Protein 2XCL (pdb70)

Foldseek 3Di:
DEEEEDEFLLSLLVLQQLLPDPPDDAYEYEQYAPLPPRHNGDPHHSVNLVCVLVVCLPVVHAEYEYFDLVCQLVASVVVNVVSPHHYFFFGNLQQLLAFFVVVVVVLCVLPAFAFAKDKDLDLVVQLVVCVVVADQKKKAQGGCQVVPGIDRHGSVGNSVSLCCLRVVVVSPPSSSMMMIGDDFDDAKKKKFFAFQLDTHIWIKHWQQAPEPVSDHDGALTKMKPPQLQDDPVLRVVCCVRPVNSSQNSVVVVRHTGEDWMFTWQGPVGIGGPGIGRYDGVPTSVWFVVFDDRPVQQSVCSSVVHDHDDDGHLKMKIKKWKFFPQPPHDGDWDAFQFALDFPQPQWDKRAGAWHDDDNGIIGGHGTGIIIMHMGNDHVVSLVSSVNRDVRRGDDRIDIYNCGSPVSVVSSD

Radius of gyration: 20.73 Å; Cα contacts (8 Å, |Δi|>4): 981; chains: 1; bounding box: 53×51×52 Å

B-factor: mean 29.04, std 10.97, range [9.32, 65.67]

InterPro domains:
  IPR000115 Phosphoribosylglycinamide synthetase [MF_00138] (1-417)
  IPR000115 Phosphoribosylglycinamide synthetase [PTHR43472] (1-420)
  IPR000115 Phosphoribosylglycinamide synthetase [TIGR00877] (1-417)
  IPR011054 Rudiment single hybrid motif [SSF51246] (324-417)
  IPR011761 ATP-grasp fold [PS50975] (107-313)
  IPR013815 ATP-grasp fold, subdomain 1 [G3DSA:3.30.1490.20] (119-188)
  IPR016185 Pre-ATP-grasp domain superfamily [SSF52440] (1-101)
  IPR020559 Phosphoribosylglycinamide synthetase, conserved site [PS00184] (287-294)
  IPR020560 Phosphoribosylglycinamide synthetase, C-domain [PF02843] (326-415)
  IPR020560 Phosphoribosylglycinamide synthetase, C-domain [SM01210] (325-417)
  IPR020561 Phosphoribosylglycinamide synthetase, ATP-grasp (A) domain [PF01071] (101-293)
  IPR020562 Phosphoribosylglycinamide synthetase, N-terminal [PF02844] (1-100)
  IPR037123 Phosphoribosylglycinamide synthetase, C-domain superfamily [G3DSA:3.90.600.10] (325-422)

Nearest PDB structures (foldseek):
  2xd4-assembly1_A  TM=9.991E-01  e=1.517E-81  Bacillus subtilis
  2yw2-assembly1_A  TM=9.733E-01  e=1.606E-56  Aquifex aeolicus
  2yrx-assembly1_A  TM=9.147E-01  e=4.059E-58  Geobacillus kaustophilus
  2ys7-assembly1_A  TM=9.095E-01  e=2.182E-56  Geobacillus kaustophilus
  3mjf-assembly1_A  TM=8.518E-01  e=2.632E-49  Yersinia pestis CO92

Solvent-accessible surface area: 17113 Å² total

Structure (mmCIF, N/CA/C/O backbone):
data_2XCL
#
_entry.id   2XCL
#
_cell.length_a   56.890
_cell.length_b   84.650
_cell.length_c   85.180
_cell.angle_alpha   90.00
_cell.angle_beta   90.00
_cell.angle_gamma   90.00
#
_symmetry.space_group_name_H-M   'P 21 21 21'
#
loop_
_entity.id
_entity.type
_entity.pdbx_description
1 polymer 'PHOSPHORIBOSYLAMINE--GLYCINE LIGASE'
2 non-polymer 'PHOSPHOAMINOPHOSPHONIC ACID-ADENYLATE ESTER'
3 non-polymer 'MAGNESIUM ION'
4 water water
#
loop_
_atom_site.group_PDB
_atom_site.id
_atom_site.type_symbol
_atom_site.label_atom_id
_atom_site.label_alt_id
_atom_site.label_comp_id
_atom_site.label_asym_id
_atom_site.label_entity_id
_atom_site.label_seq_id
_atom_site.pdbx_PDB_ins_code
_atom_site.Cartn_x
_atom_site.Cartn_y
_atom_site.Cartn_z
_atom_site.occupancy
_atom_site.B_iso_or_equiv
_atom_site.auth_seq_id
_atom_site.auth_comp_id
_atom_site.auth_asym_id
_atom_site.auth_atom_id
_atom_site.pdbx_PDB_model_num
ATOM 9 N N . ASN A 1 2 ? 39.837 39.972 54.045 1.00 23.98 2 ASN A N 1
ATOM 10 C CA . ASN A 1 2 ? 38.542 39.340 54.113 1.00 25.71 2 ASN A CA 1
ATOM 11 C C . ASN A 1 2 ? 37.562 40.106 53.230 1.00 24.54 2 ASN A C 1
ATOM 12 O O . ASN A 1 2 ? 37.446 41.326 53.322 1.00 20.92 2 ASN A O 1
ATOM 17 N N . VAL A 1 3 ? 36.862 39.374 52.380 1.00 21.43 3 VAL A N 1
ATOM 18 C CA . VAL A 1 3 ? 35.862 39.980 51.529 1.00 21.73 3 VAL A CA 1
ATOM 19 C C . VAL A 1 3 ? 34.487 39.517 51.950 1.00 22.33 3 VAL A C 1
ATOM 20 O O . VAL A 1 3 ? 34.294 38.349 52.268 1.00 23.90 3 VAL A O 1
ATOM 24 N N . LEU A 1 4 ? 33.538 40.441 51.977 1.00 20.13 4 LEU A N 1
ATOM 25 C CA . LEU A 1 4 ? 32.164 40.111 52.279 1.00 19.49 4 LEU A CA 1
ATOM 26 C C . LEU A 1 4 ? 31.291 40.312 51.043 1.00 22.01 4 LEU A C 1
ATOM 27 O O . LEU A 1 4 ? 31.313 41.384 50.421 1.00 20.01 4 LEU A O 1
ATOM 32 N N . ILE A 1 5 ? 30.537 39.272 50.688 1.00 20.84 5 ILE A N 1
ATOM 33 C CA . ILE A 1 5 ? 29.590 39.342 49.580 1.00 20.83 5 ILE A CA 1
ATOM 34 C C . ILE A 1 5 ? 28.250 39.312 50.240 1.00 20.07 5 ILE A C 1
ATOM 35 O O . ILE A 1 5 ? 27.969 38.409 51.013 1.00 20.76 5 ILE A O 1
ATOM 40 N N . ILE A 1 6 ? 27.408 40.278 49.946 1.00 21.02 6 ILE A N 1
ATOM 41 C CA . ILE A 1 6 ? 26.101 40.290 50.566 1.00 22.64 6 ILE A CA 1
ATOM 42 C C . ILE A 1 6 ? 24.963 39.799 49.657 1.00 24.35 6 ILE A C 1
ATOM 43 O O . ILE A 1 6 ? 24.878 40.158 48.479 1.00 24.56 6 ILE A O 1
ATOM 48 N N . GLY A 1 7 ? 24.095 38.958 50.216 1.00 25.82 7 GLY A N 1
ATOM 49 C CA . GLY A 1 7 ? 23.022 38.363 49.434 1.00 24.41 7 GLY A CA 1
ATOM 50 C C . GLY A 1 7 ? 23.068 36.843 49.439 1.00 25.17 7 GLY A C 1
ATOM 51 O O . GLY A 1 7 ? 23.815 36.229 50.192 1.00 24.47 7 GLY A O 1
ATOM 52 N N . LYS A 1 8 ? 22.280 36.225 48.572 1.00 26.16 8 LYS A N 1
ATOM 53 C CA . LYS A 1 8 ? 21.908 34.835 48.773 1.00 27.48 8 LYS A CA 1
ATOM 54 C C . LYS A 1 8 ? 21.458 34.129 47.502 1.00 25.51 8 LYS A C 1
ATOM 55 O O . LYS A 1 8 ? 21.068 32.973 47.548 1.00 26.94 8 LYS A O 1
ATOM 61 N N . GLY A 1 9 ? 21.526 34.824 46.370 1.00 25.26 9 GLY A N 1
ATOM 62 C CA . GLY A 1 9 ? 21.088 34.239 45.106 1.00 22.78 9 GLY A CA 1
ATOM 63 C C . GLY A 1 9 ? 22.247 33.735 44.262 1.00 23.05 9 GLY A C 1
ATOM 64 O O . GLY A 1 9 ? 23.377 33.544 44.756 1.00 23.46 9 GLY A O 1
ATOM 65 N N . GLY A 1 10 ? 21.978 33.524 42.978 1.00 21.85 10 GLY A N 1
ATOM 66 C CA . GLY A 1 10 ? 22.983 32.955 42.103 1.00 20.12 10 GLY A CA 1
ATOM 67 C C . GLY A 1 10 ? 24.055 33.964 41.750 1.00 19.71 10 GLY A C 1
ATOM 68 O O . GLY A 1 10 ? 25.219 33.618 41.572 1.00 20.04 10 GLY A O 1
ATOM 69 N N . ARG A 1 11 ? 23.657 35.223 41.635 1.00 19.40 11 ARG A N 1
ATOM 70 C CA . ARG A 1 11 ? 24.602 36.289 41.378 1.00 19.38 11 ARG A CA 1
ATOM 71 C C . ARG A 1 11 ? 25.641 36.301 42.522 1.00 18.81 11 ARG A C 1
ATOM 72 O O . ARG A 1 11 ? 26.841 36.307 42.284 1.00 18.00 11 ARG A O 1
ATOM 80 N N . GLU A 1 12 ? 25.181 36.251 43.763 1.00 19.79 12 GLU A N 1
ATOM 81 C CA . GLU A 1 12 ? 26.130 36.250 44.868 1.00 20.29 12 GLU A CA 1
ATOM 82 C C . GLU A 1 12 ? 26.997 34.988 44.896 1.00 20.11 12 GLU A C 1
ATOM 83 O O . GLU A 1 12 ? 28.134 35.008 45.365 1.00 22.49 12 GLU A O 1
ATOM 89 N N . HIS A 1 13 ? 26.477 33.886 44.389 1.00 19.31 13 HIS A N 1
ATOM 90 C CA . HIS A 1 13 ? 27.258 32.661 44.410 1.00 18.66 13 HIS A CA 1
ATOM 91 C C . HIS A 1 13 ? 28.392 32.882 43.423 1.00 17.19 13 HIS A C 1
ATOM 92 O O . HIS A 1 13 ? 29.559 32.676 43.741 1.00 15.43 13 HIS A O 1
ATOM 99 N N . THR A 1 14 ? 28.036 33.342 42.230 1.00 16.48 14 THR A N 1
ATOM 100 C CA . THR A 1 14 ? 29.046 33.725 41.249 1.00 20.81 14 THR A CA 1
ATOM 101 C C . THR A 1 14 ? 30.057 34.709 41.822 1.00 18.61 14 THR A C 1
ATOM 102 O O . THR A 1 14 ? 31.256 34.565 41.596 1.00 19.92 14 THR A O 1
ATOM 106 N N . LEU A 1 15 ? 29.582 35.709 42.558 1.00 19.72 15 LEU A N 1
ATOM 107 C CA . LEU A 1 15 ? 30.503 36.684 43.116 1.00 18.94 15 LEU A CA 1
ATOM 108 C C . LEU A 1 15 ? 31.466 35.997 44.088 1.00 19.14 15 LEU A C 1
ATOM 109 O O . LEU A 1 15 ? 32.678 36.205 44.014 1.00 18.35 15 LEU A O 1
ATOM 114 N N . ALA A 1 16 ? 30.936 35.160 44.977 1.00 19.03 16 ALA A N 1
ATOM 115 C CA . ALA A 1 16 ? 31.782 34.471 45.960 1.00 22.08 16 ALA A CA 1
ATOM 116 C C . ALA A 1 16 ? 32.743 33.519 45.279 1.00 22.27 16 ALA A C 1
ATOM 117 O O . ALA A 1 16 ? 33.915 33.439 45.636 1.00 24.70 16 ALA A O 1
ATOM 119 N N . TRP A 1 17 ? 32.240 32.815 44.275 1.00 23.00 17 TRP A N 1
ATOM 120 C CA . TRP A 1 17 ? 33.040 31.897 43.480 1.00 22.85 17 TRP A CA 1
ATOM 121 C C . TRP A 1 17 ? 34.216 32.596 42.820 1.00 23.32 17 TRP A C 1
ATOM 122 O O . TRP A 1 17 ? 35.338 32.094 42.829 1.00 24.25 17 TRP A O 1
ATOM 133 N N . LYS A 1 18 ? 33.966 33.768 42.255 1.00 21.70 18 LYS A N 1
ATOM 134 C CA . LYS A 1 18 ? 35.034 34.530 41.617 1.00 20.65 18 LYS A CA 1
ATOM 135 C C . LYS A 1 18 ? 36.027 35.111 42.650 1.00 20.85 18 LYS A C 1
ATOM 136 O O . LYS A 1 18 ? 37.255 35.030 42.475 1.00 22.81 18 LYS A O 1
ATOM 142 N N . ALA A 1 19 ? 35.511 35.681 43.731 1.00 19.63 19 ALA A N 1
ATOM 143 C CA . ALA A 1 19 ? 36.375 36.303 44.719 1.00 19.75 19 ALA A CA 1
ATOM 144 C C . ALA A 1 19 ? 37.315 35.268 45.316 1.00 21.35 19 ALA A C 1
ATOM 145 O O . ALA A 1 19 ? 38.471 35.587 45.623 1.00 21.71 19 ALA A O 1
ATOM 147 N N . ALA A 1 20 ? 36.804 34.048 45.493 1.00 21.00 20 ALA A N 1
ATOM 148 C CA . ALA A 1 20 ? 37.556 32.948 46.102 1.00 24.59 20 ALA A CA 1
ATOM 149 C C . ALA A 1 20 ? 38.832 32.645 45.334 1.00 24.38 20 ALA A C 1
ATOM 150 O O . ALA A 1 20 ? 39.755 32.069 45.880 1.00 25.28 20 ALA A O 1
ATOM 152 N N . GLN A 1 21 ? 38.873 33.058 44.072 1.00 24.83 21 GLN A N 1
ATOM 153 C CA . GLN A 1 21 ? 40.006 32.779 43.198 1.00 27.24 21 GLN A CA 1
ATOM 154 C C . GLN A 1 21 ? 41.099 33.846 43.327 1.00 28.35 21 GLN A C 1
ATOM 155 O O . GLN A 1 21 ? 42.160 33.729 42.721 1.00 29.93 21 GLN A O 1
ATOM 161 N N . SER A 1 22 ? 40.828 34.896 44.097 1.00 27.86 22 SER A N 1
ATOM 162 C CA . SER A 1 22 ? 41.743 36.029 44.185 1.00 26.69 22 SER A CA 1
ATOM 163 C C . SER A 1 22 ? 42.961 35.654 45.002 1.00 26.85 22 SER A C 1
ATOM 164 O O . SER A 1 22 ? 42.820 35.054 46.046 1.00 24.51 22 SER A O 1
ATOM 167 N N . SER A 1 23 ? 44.152 36.032 44.546 1.00 28.33 23 SER A N 1
ATOM 168 C CA . SER A 1 23 ? 45.360 35.781 45.332 1.00 29.66 23 SER A CA 1
ATOM 169 C C . SER A 1 23 ? 45.398 36.678 46.578 1.00 28.96 23 SER A C 1
ATOM 170 O O . SER A 1 23 ? 46.137 36.407 47.522 1.00 31.52 23 SER A O 1
ATOM 173 N N . LEU A 1 24 ? 44.586 37.733 46.575 1.00 27.30 24 LEU A N 1
ATOM 174 C CA . LEU A 1 24 ? 44.580 38.741 47.633 1.00 25.11 24 LEU A CA 1
ATOM 175 C C . LEU A 1 24 ? 43.771 38.330 48.840 1.00 24.71 24 LEU A C 1
ATOM 176 O O . LEU A 1 24 ? 43.879 38.923 49.912 1.00 24.56 24 LEU A O 1
ATOM 181 N N . VAL A 1 25 ? 42.924 37.330 48.654 1.00 25.29 25 VAL A N 1
ATOM 182 C CA . VAL A 1 25 ? 41.837 37.096 49.594 1.00 26.64 25 VAL A CA 1
ATOM 183 C C . VAL A 1 25 ? 42.146 35.933 50.532 1.00 27.79 25 VAL A C 1
ATOM 184 O O . VAL A 1 25 ? 42.584 34.883 50.095 1.00 27.34 25 VAL A O 1
ATOM 188 N N . GLU A 1 26 ? 41.952 36.147 51.824 1.00 30.25 26 GLU A N 1
ATOM 189 C CA . GLU A 1 26 ? 42.132 35.080 52.799 1.00 34.06 26 GLU A CA 1
ATOM 190 C C . GLU A 1 26 ? 40.790 34.420 53.087 1.00 33.91 26 GLU A C 1
ATOM 191 O O . GLU A 1 26 ? 40.652 33.191 52.972 1.00 33.95 26 GLU A O 1
ATOM 197 N N . ASN A 1 27 ? 39.798 35.237 53.431 1.00 31.76 27 ASN A N 1
ATOM 198 C CA . ASN A 1 27 ? 38.453 34.737 53.648 1.00 30.56 27 ASN A CA 1
ATOM 199 C C . ASN A 1 27 ? 37.415 35.444 52.772 1.00 30.49 27 ASN A C 1
ATOM 200 O O . ASN A 1 27 ? 37.380 36.673 52.683 1.00 32.40 27 ASN A O 1
ATOM 205 N N . VAL A 1 28 ? 36.564 34.651 52.139 1.00 28.15 28 VAL A N 1
ATOM 206 C CA . VAL A 1 28 ? 35.325 35.159 51.572 1.00 25.39 28 VAL A CA 1
ATOM 207 C C . VAL A 1 28 ? 34.138 34.809 52.476 1.00 24.03 28 VAL A C 1
ATOM 208 O O . VAL A 1 28 ? 33.817 33.642 52.682 1.00 25.18 28 VAL A O 1
ATOM 212 N N . PHE A 1 29 ? 33.499 35.836 53.017 1.00 21.60 29 PHE A N 1
ATOM 213 C CA . PHE A 1 29 ? 32.271 35.688 53.770 1.00 20.54 29 PHE A CA 1
ATOM 214 C C . PHE A 1 29 ? 31.067 35.988 52.865 1.00 21.42 29 PHE A C 1
ATOM 215 O O . PHE A 1 29 ? 31.093 36.942 52.070 1.00 21.41 29 PHE A O 1
ATOM 223 N N . ALA A 1 30 ? 30.002 35.200 53.006 1.00 19.37 30 ALA A N 1
ATOM 224 C CA . ALA A 1 30 ? 28.764 35.452 52.272 1.00 19.89 30 ALA A CA 1
ATOM 225 C C . ALA A 1 30 ? 27.610 35.616 53.248 1.00 19.79 30 ALA A C 1
ATOM 226 O O . ALA A 1 30 ? 27.270 34.681 53.963 1.00 22.41 30 ALA A O 1
ATOM 228 N N . ALA A 1 31 ? 27.007 36.797 53.307 1.00 21.43 31 ALA A N 1
ATOM 229 C CA . ALA A 1 31 ? 25.890 37.001 54.224 1.00 21.37 31 ALA A CA 1
ATOM 230 C C . ALA A 1 31 ? 24.613 37.320 53.466 1.00 22.09 31 ALA A C 1
ATOM 231 O O . ALA A 1 31 ? 24.524 38.345 52.803 1.00 22.93 31 ALA A O 1
ATOM 233 N N . PRO A 1 32 ? 23.584 36.465 53.596 1.00 22.71 32 PRO A N 1
ATOM 234 C CA . PRO A 1 32 ? 23.622 35.185 54.328 1.00 22.74 32 PRO A CA 1
ATOM 235 C C . PRO A 1 32 ? 24.242 34.075 53.500 1.00 24.76 32 PRO A C 1
ATOM 236 O O . PRO A 1 32 ? 24.573 33.010 54.020 1.00 25.74 32 PRO A O 1
ATOM 240 N N . GLY A 1 33 ? 24.404 34.328 52.207 1.00 23.59 33 GLY A N 1
ATOM 241 C CA . GLY A 1 33 ? 24.963 33.313 51.338 1.00 23.80 33 GLY A CA 1
ATOM 242 C C . GLY A 1 33 ? 23.880 32.276 51.166 1.00 23.86 33 GLY A C 1
ATOM 243 O O . GLY A 1 33 ? 22.728 32.541 51.488 1.00 19.04 33 GLY A O 1
ATOM 244 N N . ASN A 1 34 ? 24.235 31.114 50.631 1.00 24.90 34 ASN A N 1
ATOM 245 C CA . ASN A 1 34 ? 23.332 29.967 50.655 1.00 27.45 34 ASN A CA 1
ATOM 246 C C . ASN A 1 34 ? 24.204 28.722 50.695 1.00 30.10 34 ASN A C 1
ATOM 247 O O . ASN A 1 34 ? 25.429 28.827 50.604 1.00 34.12 34 ASN A O 1
ATOM 252 N N . ASP A 1 35 ? 23.602 27.549 50.850 1.00 32.76 35 ASP A N 1
ATOM 253 C CA . ASP A 1 35 ? 24.383 26.341 51.077 1.00 32.29 35 ASP A CA 1
ATOM 254 C C . ASP A 1 35 ? 25.137 25.917 49.835 1.00 33.36 35 ASP A C 1
ATOM 255 O O . ASP A 1 35 ? 26.130 25.193 49.921 1.00 35.11 35 ASP A O 1
ATOM 260 N N . GLY A 1 36 ? 24.689 26.375 48.676 1.00 32.51 36 GLY A N 1
ATOM 261 C CA . GLY A 1 36 ? 25.402 26.032 47.465 1.00 34.98 36 GLY A CA 1
ATOM 262 C C . GLY A 1 36 ? 26.801 26.616 47.441 1.00 35.79 36 GLY A C 1
ATOM 263 O O . GLY A 1 36 ? 27.659 26.142 46.706 1.00 36.49 36 GLY A O 1
ATOM 272 N N . ALA A 1 38 ? 29.154 27.008 49.925 1.00 38.44 38 ALA A N 1
ATOM 273 C CA . ALA A 1 38 ? 30.030 26.779 51.076 1.00 39.07 38 ALA A CA 1
ATOM 274 C C . ALA A 1 38 ? 31.468 26.439 50.681 1.00 38.65 38 ALA A C 1
ATOM 275 O O . ALA A 1 38 ? 32.386 26.561 51.483 1.00 38.74 38 ALA A O 1
ATOM 277 N N . ALA A 1 39 ? 31.662 26.019 49.438 1.00 38.82 39 ALA A N 1
ATOM 278 C CA . ALA A 1 39 ? 32.996 25.711 48.944 1.00 38.43 39 ALA A CA 1
ATOM 279 C C . ALA A 1 39 ? 33.777 26.994 48.658 1.00 38.80 39 ALA A C 1
ATOM 280 O O . ALA A 1 39 ? 35.007 27.014 48.727 1.00 39.23 39 ALA A O 1
ATOM 282 N N . SER A 1 40 ? 33.049 28.062 48.344 1.00 37.99 40 SER A N 1
ATOM 283 C CA . SER A 1 40 ? 33.650 29.316 47.922 1.00 36.01 40 SER A CA 1
ATOM 284 C C . SER A 1 40 ? 33.554 30.390 48.994 1.00 35.52 40 SER A C 1
ATOM 285 O O . SER A 1 40 ? 34.225 31.419 48.922 1.00 37.97 40 SER A O 1
ATOM 288 N N . ALA A 1 41 ? 32.708 30.167 49.982 1.00 33.94 41 ALA A N 1
ATOM 289 C CA . ALA A 1 41 ? 32.424 31.208 50.958 1.00 33.67 41 ALA A CA 1
ATOM 290 C C . ALA A 1 41 ? 32.093 30.600 52.313 1.00 32.90 41 ALA A C 1
ATOM 291 O O . ALA A 1 41 ? 31.422 29.577 52.400 1.00 33.33 41 ALA A O 1
ATOM 293 N N . GLN A 1 42 ? 32.547 31.240 53.378 1.00 32.22 42 GLN A N 1
ATOM 294 C CA . GLN A 1 42 ? 32.039 30.893 54.694 1.00 30.94 42 GLN A CA 1
ATOM 295 C C . GLN A 1 42 ? 30.760 31.656 54.897 1.00 29.10 42 GLN A C 1
ATOM 296 O O . GLN A 1 42 ? 30.763 32.882 54.874 1.00 29.81 42 GLN A O 1
ATOM 302 N N . LEU A 1 43 ? 29.662 30.933 55.087 1.00 28.58 43 LEU A N 1
ATOM 303 C CA . LEU A 1 43 ? 28.365 31.569 55.288 1.00 29.51 43 LEU A CA 1
ATOM 304 C C . LEU A 1 43 ? 28.309 32.314 56.609 1.00 29.87 43 LEU A C 1
ATOM 305 O O . LEU A 1 43 ? 28.758 31.832 57.654 1.00 30.60 43 LEU A O 1
ATOM 310 N N . VAL A 1 44 ? 27.744 33.506 56.559 1.00 29.99 44 VAL A N 1
ATOM 311 C CA . VAL A 1 44 ? 27.603 34.320 57.753 1.00 29.45 44 VAL A CA 1
ATOM 312 C C . VAL A 1 44 ? 26.125 34.569 57.969 1.00 29.46 44 VAL A C 1
ATOM 313 O O . VAL A 1 44 ? 25.461 35.195 57.153 1.00 28.54 44 VAL A O 1
ATOM 317 N N . ASN A 1 45 ? 25.605 34.049 59.070 1.00 29.80 45 ASN A N 1
ATOM 318 C CA . ASN A 1 45 ? 24.163 34.078 59.267 1.00 29.42 45 ASN A CA 1
ATOM 319 C C . ASN A 1 45 ? 23.622 35.472 59.565 1.00 28.28 45 ASN A C 1
ATOM 320 O O . ASN A 1 45 ? 23.184 35.743 60.687 1.00 27.18 45 ASN A O 1
ATOM 325 N N . ILE A 1 46 ? 23.666 36.347 58.561 1.00 26.47 46 ILE A N 1
ATOM 326 C CA . ILE A 1 46 ? 23.070 37.673 58.652 1.00 24.98 46 ILE A CA 1
ATOM 327 C C . ILE A 1 46 ? 22.297 37.950 57.365 1.00 27.53 46 ILE A C 1
ATOM 328 O O . ILE A 1 46 ? 22.759 37.614 56.257 1.00 28.81 46 ILE A O 1
ATOM 333 N N . GLU A 1 47 ? 21.133 38.569 57.506 1.00 26.98 47 GLU A N 1
ATOM 334 C CA . GLU A 1 47 ? 20.256 38.794 56.370 1.00 29.32 47 GLU A CA 1
ATOM 335 C C . GLU A 1 47 ? 20.635 40.086 55.662 1.00 28.56 47 GLU A C 1
ATOM 336 O O . GLU A 1 47 ? 20.994 41.063 56.313 1.00 29.57 47 GLU A O 1
ATOM 342 N N . GLU A 1 48 ? 20.535 40.085 54.335 1.00 28.88 48 GLU A N 1
ATOM 343 C CA . GLU A 1 48 ? 20.829 41.276 53.520 1.00 28.44 48 GLU A CA 1
ATOM 344 C C . GLU A 1 48 ? 19.938 42.449 53.953 1.00 29.24 48 GLU A C 1
ATOM 345 O O . GLU A 1 48 ? 20.223 43.620 53.680 1.00 31.04 48 GLU A O 1
ATOM 351 N N . SER A 1 49 ? 18.870 42.135 54.672 1.00 29.32 49 SER A N 1
ATOM 352 C CA . SER A 1 49 ? 17.988 43.170 55.189 1.00 29.61 49 SER A CA 1
ATOM 353 C C . SER A 1 49 ? 18.510 43.759 56.509 1.00 29.60 49 SER A C 1
ATOM 354 O O . SER A 1 49 ? 18.233 44.912 56.855 1.00 30.94 49 SER A O 1
ATOM 357 N N . ASP A 1 50 ? 19.264 42.951 57.247 1.00 27.55 50 ASP A N 1
ATOM 358 C CA . ASP A 1 50 ? 19.767 43.332 58.571 1.00 25.86 50 ASP A CA 1
ATOM 359 C C . ASP A 1 50 ? 20.962 44.277 58.440 1.00 25.17 50 ASP A C 1
ATOM 360 O O . ASP A 1 50 ? 22.113 43.854 58.625 1.00 23.81 50 ASP A O 1
ATOM 365 N N . HIS A 1 51 ? 20.701 45.545 58.125 1.00 24.05 51 HIS A N 1
ATOM 366 C CA . HIS A 1 51 ? 21.802 46.458 57.809 1.00 24.89 51 HIS A CA 1
ATOM 367 C C . HIS A 1 51 ? 22.746 46.647 58.983 1.00 24.69 51 HIS A C 1
ATOM 368 O O . HIS A 1 51 ? 23.960 46.725 58.785 1.00 24.75 51 HIS A O 1
ATOM 375 N N . ALA A 1 52 ? 22.201 46.727 60.202 1.00 24.50 52 ALA A N 1
ATOM 376 C CA . ALA A 1 52 ? 23.015 47.058 61.385 1.00 22.69 52 ALA A CA 1
ATOM 377 C C . ALA A 1 52 ? 23.959 45.908 61.738 1.00 23.62 52 ALA A C 1
ATOM 378 O O . ALA A 1 52 ? 25.130 46.116 62.098 1.00 23.89 52 ALA A O 1
ATOM 380 N N . GLY A 1 53 ? 23.443 44.688 61.641 1.00 21.55 53 GLY A N 1
ATOM 381 C CA . GLY A 1 53 ? 24.282 43.527 61.844 1.00 22.40 53 GLY A CA 1
ATOM 382 C C . GLY A 1 53 ? 25.314 43.337 60.750 1.00 21.76 53 GLY A C 1
ATOM 383 O O . GLY A 1 53 ? 26.441 42.939 61.037 1.00 23.12 53 GLY A O 1
ATOM 384 N N . LEU A 1 54 ? 24.940 43.613 59.503 1.00 20.94 54 LEU A N 1
ATOM 385 C CA . LEU A 1 54 ? 25.894 43.591 58.401 1.00 19.27 54 LEU A CA 1
ATOM 386 C C . LEU A 1 54 ? 27.027 44.572 58.653 1.00 20.39 54 LEU A C 1
ATOM 387 O O . LEU A 1 54 ? 28.186 44.207 58.606 1.00 20.63 54 LEU A O 1
ATOM 392 N N . VAL A 1 55 ? 26.688 45.825 58.926 1.00 20.02 55 VAL A N 1
ATOM 393 C CA . VAL A 1 55 ? 27.691 46.821 59.218 1.00 18.96 55 VAL A CA 1
ATOM 394 C C . VAL A 1 55 ? 28.525 46.476 60.437 1.00 21.47 55 VAL A C 1
ATOM 395 O O . VAL A 1 55 ? 29.740 46.693 60.454 1.00 18.89 55 VAL A O 1
ATOM 399 N N . SER A 1 56 ? 27.875 45.950 61.471 1.00 21.24 56 SER A N 1
ATOM 400 C CA . SER A 1 56 ? 28.588 45.709 62.708 1.00 22.72 56 SER A CA 1
ATOM 401 C C . SER A 1 56 ? 29.507 44.501 62.516 1.00 23.08 56 SER A C 1
ATOM 402 O O . SER A 1 56 ? 30.617 44.470 63.038 1.00 23.79 56 SER A O 1
ATOM 405 N N . PHE A 1 57 ? 29.055 43.512 61.749 1.00 23.53 57 PHE A N 1
ATOM 406 C CA . PHE A 1 57 ? 29.875 42.324 61.492 1.00 23.21 57 PHE A CA 1
ATOM 407 C C . PHE A 1 57 ? 31.106 42.642 60.658 1.00 22.96 57 PHE A C 1
ATOM 408 O O . PHE A 1 57 ? 32.219 42.223 60.974 1.00 23.31 57 PHE A O 1
ATOM 416 N N . ALA A 1 58 ? 30.903 43.363 59.569 1.00 22.06 58 ALA A N 1
ATOM 417 C CA . ALA A 1 58 ? 32.024 43.702 58.707 1.00 22.00 58 ALA A CA 1
ATOM 418 C C . ALA A 1 58 ? 33.028 44.553 59.498 1.00 20.36 58 ALA A C 1
ATOM 419 O O . ALA A 1 58 ? 34.222 44.330 59.427 1.00 20.54 58 ALA A O 1
ATOM 421 N N . LYS A 1 59 ? 32.525 45.505 60.270 1.00 21.19 59 LYS A N 1
ATOM 422 C CA . LYS A 1 59 ? 33.371 46.415 61.036 1.00 23.71 59 LYS A CA 1
ATOM 423 C C . LYS A 1 59 ? 34.281 45.663 62.009 1.00 23.70 59 LYS A C 1
ATOM 424 O O . LYS A 1 59 ? 35.449 46.036 62.237 1.00 20.97 59 LYS A O 1
ATOM 430 N N . GLN A 1 60 ? 33.738 44.601 62.590 1.00 22.63 60 GLN A N 1
ATOM 431 C CA . GLN A 1 60 ? 34.414 43.922 63.676 1.00 22.69 60 GLN A CA 1
ATOM 432 C C . GLN A 1 60 ? 35.165 42.702 63.217 1.00 21.95 60 GLN A C 1
ATOM 433 O O . GLN A 1 60 ? 35.886 42.093 64.005 1.00 22.41 60 GLN A O 1
ATOM 439 N N . ASN A 1 61 ? 35.003 42.338 61.951 1.00 21.27 61 ASN A N 1
ATOM 440 C CA . ASN A 1 61 ? 35.662 41.145 61.426 1.00 22.25 61 ASN A CA 1
ATOM 441 C C . ASN A 1 61 ? 36.677 41.485 60.333 1.00 22.58 61 ASN A C 1
ATOM 442 O O . ASN A 1 61 ? 36.996 40.650 59.454 1.00 21.09 61 ASN A O 1
ATOM 447 N N . GLN A 1 62 ? 37.182 42.715 60.399 1.00 23.18 62 GLN A N 1
ATOM 448 C CA . GLN A 1 62 ? 38.302 43.128 59.560 1.00 24.50 62 GLN A CA 1
ATOM 449 C C . GLN A 1 62 ? 37.944 42.822 58.110 1.00 22.84 62 GLN A C 1
ATOM 450 O O . GLN A 1 62 ? 38.695 42.168 57.401 1.00 24.22 62 GLN A O 1
ATOM 456 N N . VAL A 1 63 ? 36.777 43.268 57.668 1.00 21.89 63 VAL A N 1
ATOM 457 C CA . VAL A 1 63 ? 36.393 43.026 56.286 1.00 19.43 63 VAL A CA 1
ATOM 458 C C . VAL A 1 63 ? 36.878 44.189 55.421 1.00 17.60 63 VAL A C 1
ATOM 459 O O . VAL A 1 63 ? 36.403 45.304 55.561 1.00 17.90 63 VAL A O 1
ATOM 463 N N . GLY A 1 64 ? 37.824 43.909 54.537 1.00 17.80 64 GLY A N 1
ATOM 464 C CA . GLY A 1 64 ? 38.497 44.957 53.772 1.00 17.34 64 GLY A CA 1
ATOM 465 C C . GLY A 1 64 ? 37.774 45.333 52.475 1.00 17.52 64 GLY A C 1
ATOM 466 O O . GLY A 1 64 ? 38.088 46.338 51.869 1.00 18.77 64 GLY A O 1
ATOM 467 N N . LEU A 1 65 ? 36.801 44.539 52.053 1.00 16.15 65 LEU A N 1
ATOM 468 C CA . LEU A 1 65 ? 35.980 44.896 50.887 1.00 16.47 65 LEU A CA 1
ATOM 469 C C . LEU A 1 65 ? 34.655 44.203 51.020 1.00 16.22 65 LEU A C 1
ATOM 470 O O . LEU A 1 65 ? 34.606 42.996 51.227 1.00 18.76 65 LEU A O 1
ATOM 475 N N . THR A 1 66 ? 33.579 44.962 50.910 1.00 18.99 66 THR A N 1
ATOM 476 C CA . THR A 1 66 ? 32.247 44.385 50.900 1.00 16.59 66 THR A CA 1
ATOM 477 C C . THR A 1 66 ? 31.613 44.591 49.532 1.00 18.40 66 THR A C 1
ATOM 478 O O . THR A 1 66 ? 31.664 45.692 48.949 1.00 19.68 66 THR A O 1
ATOM 482 N N . ILE A 1 67 ? 31.062 43.522 48.989 1.00 17.38 67 ILE A N 1
ATOM 483 C CA . ILE A 1 67 ? 30.437 43.601 47.689 1.00 19.50 67 ILE A CA 1
ATOM 484 C C . ILE A 1 67 ? 28.962 43.343 47.900 1.00 19.67 67 ILE A C 1
ATOM 485 O O . ILE A 1 67 ? 28.569 42.275 48.383 1.00 17.55 67 ILE A O 1
ATOM 490 N N . VAL A 1 68 ? 28.145 44.316 47.530 1.00 19.38 68 VAL A N 1
ATOM 491 C CA . VAL A 1 68 ? 26.710 44.172 47.694 1.00 19.13 68 VAL A CA 1
ATOM 492 C C . VAL A 1 68 ? 26.050 43.608 46.432 1.00 18.32 68 VAL A C 1
ATOM 493 O O . VAL A 1 68 ? 26.175 44.192 45.351 1.00 19.74 68 VAL A O 1
ATOM 497 N N . GLY A 1 69 ? 25.348 42.486 46.567 1.00 16.43 69 GLY A N 1
ATOM 498 C CA . GLY A 1 69 ? 24.668 41.899 45.414 1.00 16.55 69 GLY A CA 1
ATOM 499 C C . GLY A 1 69 ? 23.292 42.455 45.038 1.00 18.04 69 GLY A C 1
ATOM 500 O O . GLY A 1 69 ? 23.079 42.914 43.913 1.00 17.91 69 GLY A O 1
ATOM 501 N N . PRO A 1 70 ? 22.321 42.406 45.956 1.00 18.78 70 PRO A N 1
ATOM 502 C CA . PRO A 1 70 ? 20.927 42.709 45.615 1.00 18.91 70 PRO A CA 1
ATOM 503 C C . PRO A 1 70 ? 20.640 44.220 45.602 1.00 19.99 70 PRO A C 1
ATOM 504 O O . PRO A 1 70 ? 21.371 45.014 46.204 1.00 20.18 70 PRO A O 1
ATOM 508 N N . GLU A 1 71 ? 19.557 44.606 44.937 1.00 18.64 71 GLU A N 1
ATOM 509 C CA . GLU A 1 71 ? 19.266 46.011 44.722 1.00 18.47 71 GLU A CA 1
ATOM 510 C C . GLU A 1 71 ? 18.614 46.681 45.924 1.00 16.66 71 GLU A C 1
ATOM 511 O O . GLU A 1 71 ? 18.825 47.861 46.175 1.00 16.50 71 GLU A O 1
ATOM 517 N N . VAL A 1 72 ? 17.802 45.946 46.666 1.00 18.30 72 VAL A N 1
ATOM 518 C CA . VAL A 1 72 ? 17.031 46.611 47.713 1.00 19.34 72 VAL A CA 1
ATOM 519 C C . VAL A 1 72 ? 17.934 47.228 48.788 1.00 19.13 72 VAL A C 1
ATOM 520 O O . VAL A 1 72 ? 17.773 48.379 49.172 1.00 19.34 72 VAL A O 1
ATOM 524 N N . PRO A 1 73 ? 18.929 46.484 49.259 1.00 18.26 73 PRO A N 1
ATOM 525 C CA . PRO A 1 73 ? 19.746 47.167 50.260 1.00 16.83 73 PRO A CA 1
ATOM 526 C C . PRO A 1 73 ? 20.468 48.383 49.713 1.00 18.49 73 PRO A C 1
ATOM 527 O O . PRO A 1 73 ? 20.686 49.366 50.438 1.00 17.77 73 PRO A O 1
ATOM 531 N N . LEU A 1 74 ? 20.827 48.331 48.428 1.00 17.79 74 LEU A N 1
ATOM 532 C CA . LEU A 1 74 ? 21.525 49.438 47.819 1.00 18.01 74 LEU A CA 1
ATOM 533 C C . LEU A 1 74 ? 20.579 50.619 47.774 1.00 17.96 74 LEU A C 1
ATOM 534 O O . LEU A 1 74 ? 20.946 51.740 48.120 1.00 16.36 74 LEU A O 1
ATOM 539 N N . ILE A 1 75 ? 19.359 50.343 47.329 1.00 17.06 75 ILE A N 1
ATOM 540 C CA . ILE A 1 75 ? 18.344 51.358 47.201 1.00 18.02 75 ILE A CA 1
ATOM 541 C C . ILE A 1 75 ? 18.002 51.937 48.579 1.00 19.39 75 ILE A C 1
ATOM 542 O O . ILE A 1 75 ? 17.682 53.122 48.708 1.00 18.71 75 ILE A O 1
ATOM 547 N N . GLU A 1 76 ? 18.109 51.110 49.613 1.00 19.58 76 GLU A N 1
ATOM 548 C CA . GLU A 1 76 ? 17.775 51.576 50.953 1.00 22.12 76 GLU A CA 1
ATOM 549 C C . GLU A 1 76 ? 18.966 52.150 51.686 1.00 22.48 76 GLU A C 1
ATOM 550 O O . GLU A 1 76 ? 18.889 52.414 52.890 1.00 22.24 76 GLU A O 1
ATOM 556 N N . GLY A 1 77 ? 20.073 52.320 50.958 1.00 20.16 77 GLY A N 1
ATOM 557 C CA . GLY A 1 77 ? 21.210 53.051 51.486 1.00 18.10 77 GLY A CA 1
ATOM 558 C C . GLY A 1 77 ? 22.178 52.251 52.330 1.00 17.67 77 GLY A C 1
ATOM 559 O O . GLY A 1 77 ? 22.825 52.809 53.204 1.00 19.61 77 GLY A O 1
ATOM 560 N N . LEU A 1 78 ? 22.300 50.958 52.066 1.00 17.68 78 LEU A N 1
ATOM 561 C CA . LEU A 1 78 ? 23.210 50.132 52.837 1.00 19.03 78 LEU A CA 1
ATOM 562 C C . LEU A 1 78 ? 24.646 50.609 52.648 1.00 20.94 78 LEU A C 1
ATOM 563 O O . LEU A 1 78 ? 25.456 50.512 53.570 1.00 21.08 78 LEU A O 1
ATOM 568 N N . VAL A 1 79 ? 24.969 51.139 51.467 1.00 20.56 79 VAL A N 1
ATOM 569 C CA . VAL A 1 79 ? 26.346 51.569 51.225 1.00 20.24 79 VAL A CA 1
ATOM 570 C C . VAL A 1 79 ? 26.679 52.781 52.092 1.00 23.55 79 VAL A C 1
ATOM 571 O O . VAL A 1 79 ? 27.752 52.836 52.690 1.00 24.62 79 VAL A O 1
ATOM 575 N N . ASP A 1 80 ? 25.760 53.739 52.182 1.00 23.61 80 ASP A N 1
ATOM 576 C CA . ASP A 1 80 ? 25.958 54.863 53.084 1.00 22.66 80 ASP A CA 1
ATOM 577 C C . ASP A 1 80 ? 26.241 54.364 54.494 1.00 23.83 80 ASP A C 1
ATOM 578 O O . ASP A 1 80 ? 27.155 54.849 55.135 1.00 24.24 80 ASP A O 1
ATOM 583 N N . GLU A 1 81 ? 25.455 53.406 54.983 1.00 24.80 81 GLU A N 1
ATOM 584 C CA . GLU A 1 81 ? 25.662 52.901 56.336 1.00 26.72 81 GLU A CA 1
ATOM 585 C C . GLU A 1 81 ? 27.061 52.294 56.474 1.00 24.86 81 GLU A C 1
ATOM 586 O O . GLU A 1 81 ? 27.757 52.571 57.447 1.00 25.40 81 GLU A O 1
ATOM 592 N N . PHE A 1 82 ? 27.477 51.457 55.519 1.00 22.68 82 PHE A N 1
ATOM 593 C CA . PHE A 1 82 ? 28.840 50.917 55.560 1.00 21.18 82 PHE A CA 1
ATOM 594 C C . PHE A 1 82 ? 29.881 52.010 55.622 1.00 22.84 82 PHE A C 1
ATOM 595 O O . PHE A 1 82 ? 30.810 51.935 56.425 1.00 23.97 82 PHE A O 1
ATOM 603 N N . GLU A 1 83 ? 29.729 53.030 54.778 1.00 23.08 83 GLU A N 1
ATOM 604 C CA . GLU A 1 83 ? 30.728 54.080 54.691 1.00 25.11 83 GLU A CA 1
ATOM 605 C C . GLU A 1 83 ? 30.736 55.026 55.881 1.00 25.94 83 GLU A C 1
ATOM 606 O O . GLU A 1 83 ? 31.766 55.602 56.213 1.00 25.80 83 GLU A O 1
ATOM 612 N N . LYS A 1 84 ? 29.599 55.151 56.548 1.00 26.81 84 LYS A N 1
ATOM 613 C CA . LYS A 1 84 ? 29.527 55.905 57.793 1.00 29.65 84 LYS A CA 1
ATOM 614 C C . LYS A 1 84 ? 30.407 55.235 58.858 1.00 28.42 84 LYS A C 1
ATOM 615 O O . LYS A 1 84 ? 30.975 55.895 59.719 1.00 30.03 84 LYS A O 1
ATOM 621 N N . ALA A 1 85 ? 30.524 53.921 58.780 1.00 27.14 85 ALA A N 1
ATOM 622 C CA . ALA A 1 85 ? 31.338 53.170 59.721 1.00 27.08 85 ALA A CA 1
ATOM 623 C C . ALA A 1 85 ? 32.779 53.044 59.208 1.00 26.88 85 ALA A C 1
ATOM 624 O O . ALA A 1 85 ? 33.610 52.361 59.807 1.00 26.09 85 ALA A O 1
ATOM 626 N N . GLY A 1 86 ? 33.064 53.699 58.090 1.00 25.03 86 GLY A N 1
ATOM 627 C CA . GLY A 1 86 ? 34.409 53.666 57.552 1.00 24.02 86 GLY A CA 1
ATOM 628 C C . GLY A 1 86 ? 34.788 52.329 56.945 1.00 23.57 86 GLY A C 1
ATOM 629 O O . GLY A 1 86 ? 35.966 51.974 56.931 1.00 25.78 86 GLY A O 1
ATOM 630 N N . LEU A 1 87 ? 33.809 51.581 56.449 1.00 20.57 87 LEU A N 1
ATOM 631 C CA . LEU A 1 87 ? 34.085 50.315 55.770 1.00 19.91 87 LEU A CA 1
ATOM 632 C C . LEU A 1 87 ? 34.254 50.522 54.273 1.00 21.00 87 LEU A C 1
ATOM 633 O O . LEU A 1 87 ? 33.698 51.453 53.695 1.00 21.75 87 LEU A O 1
ATOM 638 N N . HIS A 1 88 ? 35.008 49.631 53.654 1.00 21.00 88 HIS A N 1
ATOM 639 C CA . HIS A 1 88 ? 35.342 49.728 52.233 1.00 21.20 88 HIS A CA 1
ATOM 640 C C . HIS A 1 88 ? 34.306 48.882 51.521 1.00 21.04 88 HIS A C 1
ATOM 641 O O . HIS A 1 88 ? 34.212 47.686 51.769 1.00 22.11 88 HIS A O 1
ATOM 648 N N . VAL A 1 89 ? 33.514 49.497 50.655 1.00 19.64 89 VAL A N 1
ATOM 649 C CA . VAL A 1 89 ? 32.327 48.835 50.154 1.00 17.57 89 VAL A CA 1
ATOM 650 C C . VAL A 1 89 ? 32.104 49.201 48.690 1.00 18.88 89 VAL A C 1
ATOM 651 O O . VAL A 1 89 ? 32.220 50.366 48.295 1.00 21.41 89 VAL A O 1
ATOM 655 N N . PHE A 1 90 ? 31.816 48.197 47.877 1.00 19.47 90 PHE A N 1
ATOM 656 C CA . PHE A 1 90 ? 31.592 48.424 46.463 1.00 18.72 90 PHE A CA 1
ATOM 657 C C . PHE A 1 90 ? 30.097 48.442 46.144 1.00 18.99 90 PHE A C 1
ATOM 658 O O . PHE A 1 90 ? 29.404 47.436 46.275 1.00 19.01 90 PHE A O 1
ATOM 666 N N . GLY A 1 91 ? 29.612 49.591 45.701 1.00 17.81 91 GLY A N 1
ATOM 667 C CA . GLY A 1 91 ? 28.233 49.669 45.282 1.00 16.47 91 GLY A CA 1
ATOM 668 C C . GLY A 1 91 ? 27.747 51.073 45.532 1.00 17.48 91 GLY A C 1
ATOM 669 O O . GLY A 1 91 ? 28.412 51.842 46.200 1.00 19.72 91 GLY A O 1
ATOM 670 N N . PRO A 1 92 ? 26.589 51.443 44.988 1.00 17.88 92 PRO A N 1
ATOM 671 C CA . PRO A 1 92 ? 26.189 52.850 44.982 1.00 17.31 92 PRO A CA 1
ATOM 672 C C . PRO A 1 92 ? 25.590 53.290 46.313 1.00 16.94 92 PRO A C 1
ATOM 673 O O . PRO A 1 92 ? 24.989 52.501 47.015 1.00 17.14 92 PRO A O 1
ATOM 677 N N . SER A 1 93 ? 25.785 54.562 46.626 1.00 17.37 93 SER A N 1
ATOM 678 C CA . SER A 1 93 ? 25.108 55.259 47.718 1.00 20.04 93 SER A CA 1
ATOM 679 C C . SER A 1 93 ? 23.616 55.235 47.458 1.00 20.64 93 SER A C 1
ATOM 680 O O . SER A 1 93 ? 23.185 54.877 46.361 1.00 20.37 93 SER A O 1
ATOM 683 N N . LYS A 1 94 ? 22.836 55.631 48.455 1.00 21.01 94 LYS A N 1
ATOM 684 C CA . LYS A 1 94 ? 21.389 55.656 48.292 1.00 23.04 94 LYS A CA 1
ATOM 685 C C . LYS A 1 94 ? 20.991 56.675 47.236 1.00 22.06 94 LYS A C 1
ATOM 686 O O . LYS A 1 94 ? 20.067 56.426 46.448 1.00 22.80 94 LYS A O 1
ATOM 692 N N . ALA A 1 95 ? 21.701 57.807 47.211 1.00 20.79 95 ALA A N 1
ATOM 693 C CA . ALA A 1 95 ? 21.476 58.821 46.197 1.00 18.12 95 ALA A CA 1
ATOM 694 C C . ALA A 1 95 ? 21.737 58.312 44.787 1.00 16.94 95 ALA A C 1
ATOM 695 O O . ALA A 1 95 ? 21.114 58.774 43.834 1.00 16.13 95 ALA A O 1
ATOM 697 N N . ALA A 1 96 ? 22.680 57.393 44.636 1.00 14.13 96 ALA A N 1
ATOM 698 C CA . ALA A 1 96 ? 23.042 56.953 43.289 1.00 15.44 96 ALA A CA 1
ATOM 699 C C . ALA A 1 96 ? 22.156 55.782 42.866 1.00 13.75 96 ALA A C 1
ATOM 700 O O . ALA A 1 96 ? 21.829 55.651 41.705 1.00 13.87 96 ALA A O 1
ATOM 702 N N . ALA A 1 97 ? 21.703 54.977 43.830 1.00 15.70 97 ALA A N 1
ATOM 703 C CA . ALA A 1 97 ? 20.953 53.764 43.526 1.00 15.08 97 ALA A CA 1
ATOM 704 C C . ALA A 1 97 ? 19.588 54.124 42.980 1.00 17.07 97 ALA A C 1
ATOM 705 O O . ALA A 1 97 ? 18.852 53.249 42.539 1.00 16.20 97 ALA A O 1
ATOM 707 N N . ILE A 1 98 ? 19.236 55.408 43.055 1.00 18.15 98 ILE A N 1
ATOM 708 C CA . ILE A 1 98 ? 17.967 55.877 42.522 1.00 17.42 98 ILE A CA 1
ATOM 709 C C . ILE A 1 98 ? 17.889 55.574 41.018 1.00 18.78 98 ILE A C 1
ATOM 710 O O . ILE A 1 98 ? 16.813 55.310 40.486 1.00 17.35 98 ILE A O 1
ATOM 715 N N . ILE A 1 99 ? 19.023 55.586 40.329 1.00 18.26 99 ILE A N 1
ATOM 716 C CA . ILE A 1 99 ? 18.985 55.271 38.907 1.00 16.79 99 ILE A CA 1
ATOM 717 C C . ILE A 1 99 ? 18.275 53.921 38.642 1.00 16.70 99 ILE A C 1
ATOM 718 O O . ILE A 1 99 ? 17.692 53.745 37.594 1.00 15.17 99 ILE A O 1
ATOM 723 N N . GLU A 1 100 ? 18.290 52.986 39.599 1.00 18.21 100 GLU A N 1
ATOM 724 C CA . GLU A 1 100 ? 17.428 51.795 39.509 1.00 16.47 100 GLU A CA 1
ATOM 725 C C . GLU A 1 100 ? 16.127 51.956 40.317 1.00 14.57 100 GLU A C 1
ATOM 726 O O . GLU A 1 100 ? 15.059 51.502 39.910 1.00 12.78 100 GLU A O 1
ATOM 732 N N . GLY A 1 101 ? 16.239 52.565 41.487 1.00 15.62 101 GLY A N 1
ATOM 733 C CA . GLY A 1 101 ? 15.114 52.620 42.404 1.00 16.54 101 GLY A CA 1
ATOM 734 C C . GLY A 1 101 ? 13.910 53.413 41.905 1.00 18.35 101 GLY A C 1
ATOM 735 O O . GLY A 1 101 ? 12.781 53.123 42.305 1.00 16.01 101 GLY A O 1
ATOM 736 N N . SER A 1 102 ? 14.149 54.398 41.036 1.00 17.72 102 SER A N 1
ATOM 737 C CA . SER A 1 102 ? 13.079 55.217 40.477 1.00 19.66 102 SER A CA 1
ATOM 738 C C . SER A 1 102 ? 13.112 55.295 38.966 1.00 19.54 102 SER A C 1
ATOM 739 O O . SER A 1 102 ? 13.869 56.066 38.375 1.00 20.55 102 SER A O 1
ATOM 742 N N . LYS A 1 103 ? 12.269 54.506 38.334 1.00 19.87 103 LYS A N 1
ATOM 743 C CA . LYS A 1 103 ? 12.235 54.497 36.894 1.00 20.80 103 LYS A CA 1
ATOM 744 C C . LYS A 1 103 ? 11.974 55.904 36.331 1.00 20.04 103 LYS A C 1
ATOM 745 O O . LYS A 1 103 ? 12.565 56.297 35.340 1.00 21.01 103 LYS A O 1
ATOM 751 N N . GLN A 1 104 ? 11.107 56.675 36.966 1.00 20.72 104 GLN A N 1
ATOM 752 C CA . GLN A 1 104 ? 10.889 58.027 36.478 1.00 21.49 104 GLN A CA 1
ATOM 753 C C . GLN A 1 104 ? 12.194 58.808 36.499 1.00 20.75 104 GLN A C 1
ATOM 754 O O . GLN A 1 104 ? 12.476 59.585 35.588 1.00 18.07 104 GLN A O 1
ATOM 760 N N . PHE A 1 105 ? 12.985 58.615 37.554 1.00 20.98 105 PHE A N 1
ATOM 761 C CA . PHE A 1 105 ? 14.218 59.367 37.674 1.00 19.29 105 PHE A CA 1
ATOM 762 C C . PHE A 1 105 ? 15.106 58.986 36.519 1.00 18.70 105 PHE A C 1
ATOM 763 O O . PHE A 1 105 ? 15.736 59.835 35.920 1.00 16.87 105 PHE A O 1
ATOM 771 N N . ALA A 1 106 ? 15.187 57.685 36.241 1.00 19.85 106 ALA A N 1
ATOM 772 C CA . ALA A 1 106 ? 16.053 57.196 35.168 1.00 17.75 106 ALA A CA 1
ATOM 773 C C . ALA A 1 106 ? 15.634 57.741 33.811 1.00 20.14 106 ALA A C 1
ATOM 774 O O . ALA A 1 106 ? 16.494 58.162 33.011 1.00 20.01 106 ALA A O 1
ATOM 776 N N . LYS A 1 107 ? 14.327 57.715 33.532 1.00 18.13 107 LYS A N 1
ATOM 777 C CA . LYS A 1 107 ? 13.839 58.233 32.250 1.00 19.52 107 LYS A CA 1
ATOM 778 C C . LYS A 1 107 ? 14.142 59.726 32.122 1.00 19.12 107 LYS A C 1
ATOM 779 O O . LYS A 1 107 ? 14.576 60.173 31.063 1.00 19.52 107 LYS A O 1
ATOM 785 N N . ASP A 1 108 ? 13.927 60.488 33.199 1.00 20.67 108 ASP A N 1
ATOM 786 C CA . ASP A 1 108 ? 14.191 61.934 33.184 1.00 21.68 108 ASP A CA 1
ATOM 787 C C . ASP A 1 108 ? 15.663 62.260 33.010 1.00 22.11 108 ASP A C 1
ATOM 788 O O . ASP A 1 108 ? 15.999 63.216 32.319 1.00 21.49 108 ASP A O 1
ATOM 793 N N . LEU A 1 109 ? 16.536 61.474 33.645 1.00 21.63 109 LEU A N 1
ATOM 794 C CA . LEU A 1 109 ? 17.972 61.640 33.434 1.00 22.22 109 LEU A CA 1
ATOM 795 C C . LEU A 1 109 ? 18.274 61.483 31.959 1.00 23.23 109 LEU A C 1
ATOM 796 O O . LEU A 1 109 ? 19.009 62.266 31.374 1.00 26.10 109 LEU A O 1
ATOM 809 N N . LYS A 1 111 ? 16.377 61.746 29.386 1.00 27.34 111 LYS A N 1
ATOM 810 C CA . LYS A 1 111 ? 15.794 62.858 28.652 1.00 27.83 111 LYS A CA 1
ATOM 811 C C . LYS A 1 111 ? 16.726 64.045 28.773 1.00 27.27 111 LYS A C 1
ATOM 812 O O . LYS A 1 111 ? 17.187 64.580 27.766 1.00 28.93 111 LYS A O 1
ATOM 818 N N . LYS A 1 112 ? 17.034 64.431 30.006 1.00 26.69 112 LYS A N 1
ATOM 819 C CA . LYS A 1 112 ? 17.902 65.581 30.230 1.00 26.41 112 LYS A CA 1
ATOM 820 C C . LYS A 1 112 ? 19.271 65.461 29.542 1.00 26.36 112 LYS A C 1
ATOM 821 O O . LYS A 1 112 ? 19.811 66.450 29.031 1.00 27.68 112 LYS A O 1
ATOM 827 N N . TYR A 1 113 ? 19.822 64.253 29.510 1.00 25.79 113 TYR A N 1
ATOM 828 C CA . TYR A 1 113 ? 21.177 64.048 29.014 1.00 24.14 113 TYR A CA 1
ATOM 829 C C . TYR A 1 113 ? 21.243 63.359 27.667 1.00 24.78 113 TYR A C 1
ATOM 830 O O . TYR A 1 113 ? 22.270 62.789 27.301 1.00 23.97 113 TYR A O 1
ATOM 839 N N . ASP A 1 114 ? 20.139 63.405 26.924 1.00 26.48 114 ASP A N 1
ATOM 840 C CA . ASP A 1 114 ? 20.114 62.888 25.552 1.00 28.52 114 ASP A CA 1
ATOM 841 C C . ASP A 1 114 ? 20.614 61.454 25.478 1.00 27.87 114 ASP A C 1
ATOM 842 O O . ASP A 1 114 ? 21.291 61.075 24.523 1.00 27.23 114 ASP A O 1
ATOM 847 N N . ILE A 1 115 ? 20.300 60.652 26.485 1.00 24.47 115 ILE A N 1
ATOM 848 C CA . ILE A 1 115 ? 20.544 59.221 26.373 1.00 24.29 115 ILE A CA 1
ATOM 849 C C . ILE A 1 115 ? 19.298 58.562 25.778 1.00 23.06 115 ILE A C 1
ATOM 850 O O . ILE A 1 115 ? 18.185 58.739 26.277 1.00 22.93 115 ILE A O 1
ATOM 855 N N . PRO A 1 116 ? 19.477 57.802 24.703 1.00 23.11 116 PRO A N 1
ATOM 856 C CA . PRO A 1 116 ? 18.403 57.222 23.895 1.00 22.20 116 PRO A CA 1
ATOM 857 C C . PRO A 1 116 ? 17.612 56.163 24.642 1.00 23.96 116 PRO A C 1
ATOM 858 O O . PRO A 1 116 ? 18.185 55.230 25.244 1.00 22.27 116 PRO A O 1
ATOM 862 N N . THR A 1 117 ? 16.289 56.312 24.592 1.00 22.70 117 THR A N 1
ATOM 863 C CA . THR A 1 117 ? 15.395 55.438 25.332 1.00 22.76 117 THR A CA 1
ATOM 864 C C . THR A 1 117 ? 13.987 55.492 24.719 1.00 22.66 117 THR A C 1
ATOM 865 O O . THR A 1 117 ? 13.747 56.232 23.783 1.00 21.98 117 THR A O 1
ATOM 869 N N . ALA A 1 118 ? 13.065 54.686 25.230 1.00 22.29 118 ALA A N 1
ATOM 870 C CA . ALA A 1 118 ? 11.689 54.748 24.749 1.00 21.36 118 ALA A CA 1
ATOM 871 C C . ALA A 1 118 ? 11.086 56.119 25.064 1.00 22.13 118 ALA A C 1
ATOM 872 O O . ALA A 1 118 ? 11.369 56.710 26.102 1.00 22.79 118 ALA A O 1
ATOM 874 N N . GLU A 1 119 ? 10.260 56.628 24.159 1.00 21.60 119 GLU A N 1
ATOM 875 C CA . GLU A 1 119 ? 9.517 57.853 24.402 1.00 22.02 119 GLU A CA 1
ATOM 876 C C . GLU A 1 119 ? 8.537 57.557 25.542 1.00 21.34 119 GLU A C 1
ATOM 877 O O . GLU A 1 119 ? 7.975 56.468 25.613 1.00 21.13 119 GLU A O 1
ATOM 883 N N . TYR A 1 120 ? 8.343 58.509 26.442 1.00 18.09 120 TYR A N 1
ATOM 884 C CA . TYR A 1 120 ? 7.695 58.185 27.708 1.00 21.35 120 TYR A CA 1
ATOM 885 C C . TYR A 1 120 ? 6.993 59.397 28.257 1.00 18.92 120 TYR A C 1
ATOM 886 O O . TYR A 1 120 ? 7.251 60.496 27.820 1.00 20.30 120 TYR A O 1
ATOM 895 N N . GLU A 1 121 ? 6.109 59.167 29.218 1.00 22.87 121 GLU A N 1
ATOM 896 C CA . GLU A 1 121 ? 5.716 60.171 30.194 1.00 23.86 121 GLU A CA 1
ATOM 897 C C . GLU A 1 121 ? 5.364 59.469 31.484 1.00 23.63 121 GLU A C 1
ATOM 898 O O . GLU A 1 121 ? 5.115 58.262 31.491 1.00 25.42 121 GLU A O 1
ATOM 904 N N . THR A 1 122 ? 5.369 60.228 32.572 1.00 21.86 122 THR A N 1
ATOM 905 C CA . THR A 1 122 ? 5.138 59.687 33.896 1.00 23.25 122 THR A CA 1
ATOM 906 C C . THR A 1 122 ? 3.857 60.323 34.420 1.00 21.74 122 THR A C 1
ATOM 907 O O . THR A 1 122 ? 3.542 61.447 34.043 1.00 23.87 122 THR A O 1
ATOM 911 N N . PHE A 1 123 ? 3.111 59.595 35.250 1.00 21.37 123 PHE A N 1
ATOM 912 C CA . PHE A 1 123 ? 1.832 60.079 35.802 1.00 22.07 123 PHE A CA 1
ATOM 913 C C . PHE A 1 123 ? 1.641 59.690 37.267 1.00 21.31 123 PHE A C 1
ATOM 914 O O . PHE A 1 123 ? 2.133 58.657 37.712 1.00 21.57 123 PHE A O 1
ATOM 922 N N . THR A 1 124 ? 0.907 60.515 38.002 1.00 20.46 124 THR A N 1
ATOM 923 C CA . THR A 1 124 ? 0.429 60.144 39.334 1.00 22.13 124 THR A CA 1
ATOM 924 C C . THR A 1 124 ? -1.102 60.100 39.335 1.00 22.20 124 THR A C 1
ATOM 925 O O . THR A 1 124 ? -1.730 59.657 40.287 1.00 21.92 124 THR A O 1
ATOM 929 N N . SER A 1 125 ? -1.696 60.536 38.232 1.00 24.06 125 SER A N 1
ATOM 930 C CA . SER A 1 125 ? -3.147 60.566 38.104 1.00 22.58 125 SER A CA 1
ATOM 931 C C . SER A 1 125 ? -3.616 59.453 37.175 1.00 23.61 125 SER A C 1
ATOM 932 O O . SER A 1 125 ? -3.114 59.310 36.049 1.00 21.48 125 SER A O 1
ATOM 935 N N . PHE A 1 126 ? -4.563 58.652 37.646 1.00 21.82 126 PHE A N 1
ATOM 936 C CA . PHE A 1 126 ? -5.103 57.599 36.812 1.00 20.53 126 PHE A CA 1
ATOM 937 C C . PHE A 1 126 ? -5.753 58.213 35.577 1.00 21.57 126 PHE A C 1
ATOM 938 O O . PHE A 1 126 ? -5.485 57.781 34.448 1.00 21.80 126 PHE A O 1
ATOM 946 N N . ASP A 1 127 ? -6.576 59.235 35.785 1.00 21.46 127 ASP A N 1
ATOM 947 C CA . ASP A 1 127 ? -7.301 59.853 34.686 1.00 23.00 127 ASP A CA 1
ATOM 948 C C . ASP A 1 127 ? -6.364 60.349 33.596 1.00 22.51 127 ASP A C 1
ATOM 949 O O . ASP A 1 127 ? -6.629 60.148 32.422 1.00 21.00 127 ASP A O 1
ATOM 954 N N . GLU A 1 128 ? -5.289 61.021 33.979 1.00 22.34 128 GLU A N 1
ATOM 955 C CA . GLU A 1 128 ? -4.360 61.556 32.986 1.00 26.07 128 GLU A CA 1
ATOM 956 C C . GLU A 1 128 ? -3.573 60.429 32.332 1.00 24.34 128 GLU A C 1
ATOM 957 O O . GLU A 1 128 ? -3.274 60.480 31.148 1.00 26.68 128 GLU A O 1
ATOM 963 N N . ALA A 1 129 ? -3.222 59.421 33.115 1.00 21.80 129 ALA A N 1
ATOM 964 C CA . ALA A 1 129 ? -2.521 58.255 32.594 1.00 21.57 129 ALA A CA 1
ATOM 965 C C . ALA A 1 129 ? -3.401 57.493 31.594 1.00 20.71 129 ALA A C 1
ATOM 966 O O . ALA A 1 129 ? -2.915 57.022 30.577 1.00 19.14 129 ALA A O 1
ATOM 968 N N . LYS A 1 130 ? -4.688 57.356 31.907 1.00 20.66 130 LYS A N 1
ATOM 969 C CA . LYS A 1 130 ? -5.624 56.668 31.016 1.00 21.63 130 LYS A CA 1
ATOM 970 C C . LYS A 1 130 ? -5.795 57.420 29.703 1.00 21.86 130 LYS A C 1
ATOM 971 O O . LYS A 1 130 ? -5.748 56.821 28.633 1.00 23.22 130 LYS A O 1
ATOM 977 N N . ALA A 1 131 ? -6.015 58.731 29.791 1.00 24.63 131 ALA A N 1
ATOM 978 C CA . ALA A 1 131 ? -6.118 59.598 28.596 1.00 25.67 131 ALA A CA 1
ATOM 979 C C . ALA A 1 131 ? -4.926 59.423 27.655 1.00 26.46 131 ALA A C 1
ATOM 980 O O . ALA A 1 131 ? -5.080 59.366 26.423 1.00 26.33 131 ALA A O 1
ATOM 982 N N . TYR A 1 132 ? -3.734 59.335 28.241 1.00 25.22 132 TYR A N 1
ATOM 983 C CA . TYR A 1 132 ? -2.504 59.255 27.458 1.00 23.78 132 TYR A CA 1
ATOM 984 C C . TYR A 1 132 ? -2.394 57.894 26.760 1.00 22.03 132 TYR A C 1
ATOM 985 O O . TYR A 1 132 ? -1.897 57.777 25.644 1.00 20.36 132 TYR A O 1
ATOM 994 N N . VAL A 1 133 ? -2.859 56.857 27.425 1.00 22.28 133 VAL A N 1
ATOM 995 C CA . VAL A 1 133 ? -2.964 55.563 26.777 1.00 22.87 133 VAL A CA 1
ATOM 996 C C . VAL A 1 133 ? -3.885 55.575 25.563 1.00 23.34 133 VAL A C 1
ATOM 997 O O . VAL A 1 133 ? -3.559 54.996 24.517 1.00 23.71 133 VAL A O 1
ATOM 1001 N N . GLN A 1 134 ? -5.034 56.217 25.711 1.00 23.39 134 GLN A N 1
ATOM 1002 C CA . GLN A 1 134 ? -6.024 56.296 24.645 1.00 25.62 134 GLN A CA 1
ATOM 1003 C C . GLN A 1 134 ? -5.515 57.177 23.503 1.00 28.23 134 GLN A C 1
ATOM 1004 O O . GLN A 1 134 ? -5.890 56.997 22.340 1.00 28.48 134 GLN A O 1
ATOM 1010 N N . GLU A 1 135 ? -4.639 58.118 23.839 1.00 29.66 135 GLU A N 1
ATOM 1011 C CA . GLU A 1 135 ? -4.019 58.973 22.843 1.00 32.50 135 GLU A CA 1
ATOM 1012 C C . GLU A 1 135 ? -3.004 58.160 22.042 1.00 32.09 135 GLU A C 1
ATOM 1013 O O . GLU A 1 135 ? -3.049 58.152 20.829 1.00 32.63 135 GLU A O 1
ATOM 1019 N N . LYS A 1 136 ? -2.109 57.463 22.735 1.00 31.86 136 LYS A N 1
ATOM 1020 C CA . LYS A 1 136 ? -1.019 56.728 22.098 1.00 31.58 136 LYS A CA 1
ATOM 1021 C C . LYS A 1 136 ? -1.461 55.386 21.540 1.00 30.40 136 LYS A C 1
ATOM 1022 O O . LYS A 1 136 ? -0.836 54.838 20.620 1.00 29.96 136 LYS A O 1
ATOM 1028 N N . GLY A 1 137 ? -2.531 54.848 22.104 1.00 27.84 137 GLY A N 1
ATOM 1029 C CA . GLY A 1 137 ? -2.959 53.522 21.706 1.00 22.96 137 GLY A CA 1
ATOM 1030 C C . GLY A 1 137 ? -1.941 52.476 22.104 1.00 21.71 137 GLY A C 1
ATOM 1031 O O . GLY A 1 137 ? -0.881 52.798 22.648 1.00 18.93 137 GLY A O 1
ATOM 1032 N N . ALA A 1 138 ? -2.280 51.218 21.824 1.00 20.22 138 ALA A N 1
ATOM 1033 C CA . ALA A 1 138 ? -1.420 50.075 22.055 1.00 20.35 138 ALA A CA 1
ATOM 1034 C C . ALA A 1 138 ? -0.621 49.669 20.789 1.00 19.93 138 ALA A C 1
ATOM 1035 O O . ALA A 1 138 ? -1.014 49.971 19.671 1.00 20.99 138 ALA A O 1
ATOM 1037 N N . PRO A 1 139 ? 0.507 48.975 20.963 1.00 19.69 139 PRO A N 1
ATOM 1038 C CA . PRO A 1 139 ? 1.072 48.549 22.244 1.00 19.64 139 PRO A CA 1
ATOM 1039 C C . PRO A 1 139 ? 1.741 49.704 22.972 1.00 20.64 139 PRO A C 1
ATOM 1040 O O . PRO A 1 139 ? 2.135 50.697 22.358 1.00 19.19 139 PRO A O 1
ATOM 1044 N N . ILE A 1 140 ? 1.862 49.557 24.286 1.00 20.73 140 ILE A N 1
ATOM 1045 C CA . ILE A 1 140 ? 2.454 50.588 25.133 1.00 21.56 140 ILE A CA 1
ATOM 1046 C C . ILE A 1 140 ? 2.864 49.865 26.415 1.00 19.58 140 ILE A C 1
ATOM 1047 O O . ILE A 1 140 ? 2.291 48.821 26.762 1.00 18.92 140 ILE A O 1
ATOM 1052 N N . VAL A 1 141 ? 3.871 50.410 27.089 1.00 19.04 141 VAL A N 1
ATOM 1053 C CA . VAL A 1 141 ? 4.476 49.781 28.256 1.00 16.56 141 VAL A CA 1
ATOM 1054 C C . VAL A 1 141 ? 4.199 50.649 29.504 1.00 17.21 141 VAL A C 1
ATOM 1055 O O . VAL A 1 141 ? 4.384 51.868 29.492 1.00 17.72 141 VAL A O 1
ATOM 1059 N N . ILE A 1 142 ? 3.725 49.995 30.558 1.00 17.40 142 ILE A N 1
ATOM 1060 C CA . ILE A 1 142 ? 3.337 50.633 31.814 1.00 15.68 142 ILE A CA 1
ATOM 1061 C C . ILE A 1 142 ? 4.318 50.145 32.881 1.00 15.56 142 ILE A C 1
ATOM 1062 O O . ILE A 1 142 ? 4.442 48.943 33.089 1.00 14.52 142 ILE A O 1
ATOM 1067 N N . LYS A 1 143 ? 4.998 51.070 33.548 1.00 14.55 143 LYS A N 1
ATOM 1068 C CA . LYS A 1 143 ? 5.939 50.706 34.602 1.00 14.46 143 LYS A CA 1
ATOM 1069 C C . LYS A 1 143 ? 5.689 51.488 35.904 1.00 14.40 143 LYS A C 1
ATOM 1070 O O . LYS A 1 143 ? 5.674 52.711 35.911 1.00 17.77 143 LYS A O 1
ATOM 1076 N N . ALA A 1 144 ? 5.532 50.770 37.001 1.00 15.94 144 ALA A N 1
ATOM 1077 C CA . ALA A 1 144 ? 5.594 51.367 38.329 1.00 18.33 144 ALA A CA 1
ATOM 1078 C C . ALA A 1 144 ? 6.953 52.064 38.496 1.00 20.60 144 ALA A C 1
ATOM 1079 O O . ALA A 1 144 ? 7.995 51.571 38.030 1.00 19.18 144 ALA A O 1
ATOM 1081 N N . ASP A 1 145 ? 6.936 53.213 39.151 1.00 18.99 145 ASP A N 1
ATOM 1082 C CA . ASP A 1 145 ? 8.155 53.978 39.351 1.00 21.38 145 ASP A CA 1
ATOM 1083 C C . ASP A 1 145 ? 9.197 53.216 40.200 1.00 20.59 145 ASP A C 1
ATOM 1084 O O . ASP A 1 145 ? 10.381 53.244 39.878 1.00 18.14 145 ASP A O 1
ATOM 1089 N N . GLY A 1 146 ? 8.750 52.538 41.263 1.00 20.36 146 GLY A N 1
ATOM 1090 C CA . GLY A 1 146 ? 9.668 51.891 42.197 1.00 19.84 146 GLY A CA 1
ATOM 1091 C C . GLY A 1 146 ? 9.749 50.392 41.921 1.00 23.69 146 GLY A C 1
ATOM 1092 O O . GLY A 1 146 ? 9.169 49.929 40.954 1.00 25.35 146 GLY A O 1
ATOM 1093 N N . LEU A 1 147 ? 10.449 49.629 42.752 1.00 24.65 147 LEU A N 1
ATOM 1094 C CA . LEU A 1 147 ? 10.775 48.242 42.412 1.00 29.98 147 LEU A CA 1
ATOM 1095 C C . LEU A 1 147 ? 9.594 47.282 42.259 1.00 31.41 147 LEU A C 1
ATOM 1096 O O . LEU A 1 147 ? 9.540 46.498 41.312 1.00 33.48 147 LEU A O 1
ATOM 1101 N N . ALA A 1 148 ? 8.655 47.331 43.191 1.00 32.84 148 ALA A N 1
ATOM 1102 C CA . ALA A 1 148 ? 7.407 46.590 43.032 1.00 36.25 148 ALA A CA 1
ATOM 1103 C C . ALA A 1 148 ? 7.643 45.102 42.858 1.00 37.54 148 ALA A C 1
ATOM 1104 O O . ALA A 1 148 ? 6.993 44.460 42.035 1.00 38.39 148 ALA A O 1
ATOM 1106 N N . ALA A 1 149 ? 8.577 44.564 43.630 1.00 39.55 149 ALA A N 1
ATOM 1107 C CA . ALA A 1 149 ? 8.798 43.131 43.675 1.00 42.73 149 ALA A CA 1
ATOM 1108 C C . ALA A 1 149 ? 9.452 42.622 42.388 1.00 42.85 149 ALA A C 1
ATOM 1109 O O . ALA A 1 149 ? 9.636 41.413 42.223 1.00 45.18 149 ALA A O 1
ATOM 1111 N N . GLY A 1 150 ? 9.805 43.534 41.480 1.00 42.30 150 GLY A N 1
ATOM 1112 C CA . GLY A 1 150 ? 10.237 43.110 40.150 1.00 40.59 150 GLY A CA 1
ATOM 1113 C C . GLY A 1 150 ? 9.063 42.816 39.215 1.00 39.41 150 GLY A C 1
ATOM 1114 O O . GLY A 1 150 ? 9.239 42.306 38.103 1.00 38.65 150 GLY A O 1
ATOM 1115 N N . LYS A 1 151 ? 7.859 43.154 39.681 1.00 37.45 151 LYS A N 1
ATOM 1116 C CA . LYS A 1 151 ? 6.613 42.873 38.969 1.00 35.80 151 LYS A CA 1
ATOM 1117 C C . LYS A 1 151 ? 5.969 44.144 38.429 1.00 31.75 151 LYS A C 1
ATOM 1118 O O . LYS A 1 151 ? 4.783 44.163 38.135 1.00 32.20 151 LYS A O 1
ATOM 1124 N N . GLY A 1 152 ? 6.751 45.207 38.318 1.00 29.48 152 GLY A N 1
ATOM 1125 C CA . GLY A 1 152 ? 6.180 46.507 38.027 1.00 25.75 152 GLY A CA 1
ATOM 1126 C C . GLY A 1 152 ? 6.003 46.880 36.561 1.00 22.54 152 GLY A C 1
ATOM 1127 O O . GLY A 1 152 ? 5.745 48.056 36.259 1.00 19.77 152 GLY A O 1
ATOM 1128 N N . VAL A 1 153 ? 6.148 45.913 35.655 1.00 20.62 153 VAL A N 1
ATOM 1129 C CA . VAL A 1 153 ? 6.165 46.215 34.223 1.00 18.28 153 VAL A CA 1
ATOM 1130 C C . VAL A 1 153 ? 5.144 45.394 33.453 1.00 19.22 153 VAL A C 1
ATOM 1131 O O . VAL A 1 153 ? 5.057 44.178 33.585 1.00 17.79 153 VAL A O 1
ATOM 1135 N N . THR A 1 154 ? 4.358 46.083 32.645 1.00 20.50 154 THR A N 1
ATOM 1136 C CA . THR A 1 154 ? 3.374 45.428 31.817 1.00 19.42 154 THR A CA 1
ATOM 1137 C C . THR A 1 154 ? 3.565 45.931 30.402 1.00 17.66 154 THR A C 1
ATOM 1138 O O . THR A 1 154 ? 3.448 47.121 30.145 1.00 17.69 154 THR A O 1
ATOM 1142 N N . VAL A 1 155 ? 3.837 45.022 29.481 1.00 17.99 155 VAL A N 1
ATOM 1143 C CA . VAL A 1 155 ? 3.888 45.396 28.090 1.00 19.14 155 VAL A CA 1
ATOM 1144 C C . VAL A 1 155 ? 2.489 45.154 27.518 1.00 20.81 155 VAL A C 1
ATOM 1145 O O . VAL A 1 155 ? 2.102 44.021 27.305 1.00 19.92 155 VAL A O 1
ATOM 1149 N N . ALA A 1 156 ? 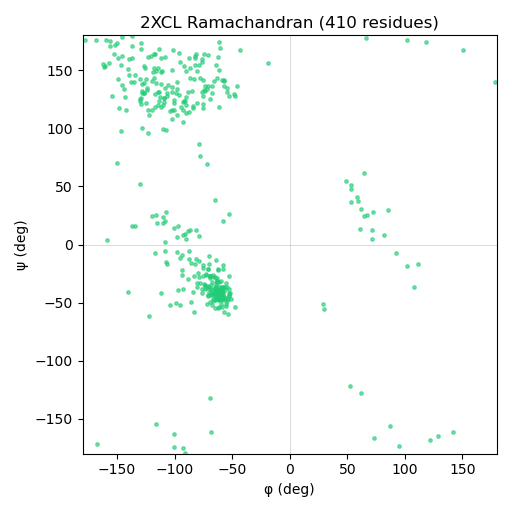1.731 46.220 27.292 1.00 20.54 156 ALA A N 1
ATOM 1150 C CA . ALA A 1 156 ? 0.305 46.076 27.013 1.00 20.23 156 ALA A CA 1
ATOM 1151 C C . ALA A 1 156 ? 0.087 45.997 25.516 1.00 20.42 156 ALA A C 1
ATOM 1152 O O . ALA A 1 156 ? 0.581 46.844 24.779 1.00 18.29 156 ALA A O 1
ATOM 1162 N N . THR A 1 158 ? -3.059 45.906 24.283 1.00 19.59 158 THR A N 1
ATOM 1163 C CA . THR A 1 158 ? -4.319 46.599 24.086 1.00 21.39 158 THR A CA 1
ATOM 1164 C C . THR A 1 158 ? -4.372 47.761 25.063 1.00 21.68 158 THR A C 1
ATOM 1165 O O . THR A 1 158 ? -3.726 47.736 26.104 1.00 21.25 158 THR A O 1
ATOM 1169 N N . GLU A 1 159 ? -5.165 48.761 24.726 1.00 22.52 159 GLU A N 1
ATOM 1170 C CA . GLU A 1 159 ? -5.470 49.826 25.670 1.00 24.94 159 GLU A CA 1
ATOM 1171 C C . GLU A 1 159 ? -6.110 49.297 26.948 1.00 24.06 159 GLU A C 1
ATOM 1172 O O . GLU A 1 159 ? -5.837 49.791 28.027 1.00 27.63 159 GLU A O 1
ATOM 1178 N N . GLU A 1 160 ? -6.940 48.275 26.832 1.00 25.02 160 GLU A N 1
ATOM 1179 C CA . GLU A 1 160 ? -7.672 47.785 27.979 1.00 26.46 160 GLU A CA 1
ATOM 1180 C C . GLU A 1 160 ? -6.666 47.225 28.961 1.00 24.84 160 GLU A C 1
ATOM 1181 O O . GLU A 1 160 ? -6.781 47.426 30.160 1.00 24.54 160 GLU A O 1
ATOM 1187 N N . GLU A 1 161 ? -5.693 46.499 28.437 1.00 23.82 161 GLU A N 1
ATOM 1188 C CA . GLU A 1 161 ? -4.677 45.894 29.290 1.00 24.66 161 GLU A CA 1
ATOM 1189 C C . GLU A 1 161 ? -3.860 46.983 29.980 1.00 21.37 161 GLU A C 1
ATOM 1190 O O . GLU A 1 161 ? -3.553 46.887 31.160 1.00 22.45 161 GLU A O 1
ATOM 1196 N N . ALA A 1 162 ? -3.499 48.015 29.231 1.00 20.75 162 ALA A N 1
ATOM 1197 C CA . ALA A 1 162 ? -2.703 49.094 29.794 1.00 20.37 162 ALA A CA 1
ATOM 1198 C C . ALA A 1 162 ? -3.511 49.816 30.883 1.00 19.96 162 ALA A C 1
ATOM 1199 O O . ALA A 1 162 ? -2.978 50.153 31.936 1.00 18.96 162 ALA A O 1
ATOM 1201 N N . ILE A 1 163 ? -4.792 50.057 30.621 1.00 19.04 163 ILE A N 1
ATOM 1202 C CA . ILE A 1 163 ? -5.603 50.840 31.538 1.00 18.25 163 ILE A CA 1
ATOM 1203 C C . ILE A 1 163 ? -5.920 50.023 32.784 1.00 17.83 163 ILE A C 1
ATOM 1204 O O . ILE A 1 163 ? -5.986 50.570 33.880 1.00 17.23 163 ILE A O 1
ATOM 1209 N N . ALA A 1 164 ? -6.103 48.716 32.628 1.00 18.70 164 ALA A N 1
ATOM 1210 C CA . ALA A 1 164 ? -6.327 47.873 33.799 1.00 18.72 164 ALA A CA 1
ATOM 1211 C C . ALA A 1 164 ? -5.086 47.952 34.686 1.00 19.31 164 ALA A C 1
ATOM 1212 O O . ALA A 1 164 ? -5.198 48.028 35.920 1.00 19.84 164 ALA A O 1
ATOM 1214 N N . CYS A 1 165 ? -3.906 47.918 34.058 1.00 17.19 165 CYS A N 1
ATOM 1215 C CA . CYS A 1 165 ? -2.660 47.954 34.825 1.00 19.82 165 CYS A CA 1
ATOM 1216 C C . CYS A 1 165 ? -2.534 49.291 35.545 1.00 19.76 165 CYS A C 1
ATOM 1217 O O . CYS A 1 165 ? -2.108 49.335 36.681 1.00 20.53 165 CYS A O 1
ATOM 1220 N N . LEU A 1 166 ? -2.900 50.384 34.873 1.00 18.61 166 LEU A N 1
ATOM 1221 C CA . LEU A 1 166 ? -2.851 51.697 35.502 1.00 20.21 166 LEU A CA 1
ATOM 1222 C C . LEU A 1 166 ? -3.827 51.716 36.662 1.00 19.04 166 LEU A C 1
ATOM 1223 O O . LEU A 1 166 ? -3.552 52.292 37.710 1.00 19.68 166 LEU A O 1
ATOM 1228 N N . HIS A 1 167 ? -4.972 51.073 36.472 1.00 19.67 167 HIS A N 1
ATOM 1229 C CA . HIS A 1 167 ? -5.933 50.934 37.562 1.00 20.18 167 HIS A CA 1
ATOM 1230 C C . HIS A 1 167 ? -5.287 50.290 38.790 1.00 20.57 167 HIS A C 1
ATOM 1231 O O . HIS A 1 167 ? -5.360 50.830 39.888 1.00 20.51 167 HIS A O 1
ATOM 1238 N N . ASP A 1 168 ? -4.649 49.139 38.583 1.00 20.54 168 ASP A N 1
ATOM 1239 C CA . ASP A 1 168 ? -3.962 48.421 39.662 1.00 21.55 168 ASP A CA 1
ATOM 1240 C C . ASP A 1 168 ? -2.953 49.306 40.347 1.00 22.50 168 ASP A C 1
ATOM 1241 O O . ASP A 1 168 ? -2.941 49.426 41.578 1.00 21.59 168 ASP A O 1
ATOM 1246 N N . PHE A 1 169 ? -2.105 49.929 39.539 1.00 21.47 169 PHE A N 1
ATOM 1247 C CA . PHE A 1 169 ? -0.961 50.628 40.072 1.00 23.20 169 PHE A CA 1
ATOM 1248 C C . PHE A 1 169 ? -1.399 51.890 40.783 1.00 25.33 169 PHE A C 1
ATOM 1249 O O . PHE A 1 169 ? -0.878 52.214 41.869 1.00 27.34 169 PHE A O 1
ATOM 1257 N N . LEU A 1 170 ? -2.331 52.625 40.179 1.00 23.36 170 LEU A N 1
ATOM 1258 C CA . LEU A 1 170 ? -2.653 53.945 40.701 1.00 23.88 170 LEU A CA 1
ATOM 1259 C C . LEU A 1 170 ? -3.910 53.943 41.587 1.00 24.80 170 LEU A C 1
ATOM 1260 O O . LEU A 1 170 ? -3.874 54.446 42.703 1.00 25.88 170 LEU A O 1
ATOM 1265 N N . GLU A 1 171 ? -5.007 53.372 41.106 1.00 22.41 171 GLU A N 1
ATOM 1266 C CA . GLU A 1 171 ? -6.226 53.388 41.886 1.00 22.54 171 GLU A CA 1
ATOM 1267 C C . GLU A 1 171 ? -6.172 52.427 43.049 1.00 23.74 171 GLU A C 1
ATOM 1268 O O . GLU A 1 171 ? -6.659 52.745 44.111 1.00 25.97 171 GLU A O 1
ATOM 1274 N N . ASP A 1 172 ? -5.577 51.257 42.856 1.00 23.41 172 ASP A N 1
ATOM 1275 C CA . ASP A 1 172 ? -5.510 50.273 43.908 1.00 23.77 172 ASP A CA 1
ATOM 1276 C C . ASP A 1 172 ? -4.205 50.375 44.718 1.00 25.19 172 ASP A C 1
ATOM 1277 O O . ASP A 1 172 ? -4.058 49.716 45.755 1.00 23.51 172 ASP A O 1
ATOM 1282 N N . GLU A 1 173 ? -3.269 51.193 44.237 1.00 26.28 173 GLU A N 1
ATOM 1283 C CA . GLU A 1 173 ? -1.945 51.312 44.844 1.00 27.99 173 GLU A CA 1
ATOM 1284 C C . GLU A 1 173 ? -1.333 49.939 45.080 1.00 27.94 173 GLU A C 1
ATOM 1285 O O . GLU A 1 173 ? -0.952 49.605 46.207 1.00 27.56 173 GLU A O 1
ATOM 1291 N N . LYS A 1 174 ? -1.252 49.139 44.027 1.00 27.17 174 LYS A N 1
ATOM 1292 C CA . LYS A 1 174 ? -0.934 47.725 44.188 1.00 29.32 174 LYS A CA 1
ATOM 1293 C C . LYS A 1 174 ? 0.410 47.554 44.897 1.00 29.67 174 LYS A C 1
ATOM 1294 O O . LYS A 1 174 ? 0.601 46.644 45.702 1.00 31.16 174 LYS A O 1
ATOM 1300 N N . PHE A 1 175 ? 1.344 48.434 44.591 1.00 28.57 175 PHE A N 1
ATOM 1301 C CA . PHE A 1 175 ? 2.694 48.290 45.106 1.00 29.84 175 PHE A CA 1
ATOM 1302 C C . PHE A 1 175 ? 2.997 49.538 45.939 1.00 29.53 175 PHE A C 1
ATOM 1303 O O . PHE A 1 175 ? 4.155 49.935 46.100 1.00 28.88 175 PHE A O 1
ATOM 1311 N N . GLY A 1 176 ? 1.934 50.167 46.435 1.00 28.11 176 GLY A N 1
ATOM 1312 C CA . GLY A 1 176 ? 2.103 51.277 47.350 1.00 28.83 176 GLY A CA 1
ATOM 1313 C C . GLY A 1 176 ? 2.841 52.455 46.746 1.00 29.44 176 GLY A C 1
ATOM 1314 O O . GLY A 1 176 ? 2.464 52.955 45.686 1.00 28.93 176 GLY A O 1
ATOM 1315 N N . ASP A 1 177 ? 3.886 52.918 47.422 1.00 28.19 177 ASP A N 1
ATOM 1316 C CA . ASP A 1 177 ? 4.596 54.103 46.955 1.00 29.90 177 ASP A CA 1
ATOM 1317 C C . ASP A 1 177 ? 5.357 53.800 45.660 1.00 27.64 177 ASP A C 1
ATOM 1318 O O . ASP A 1 177 ? 5.583 54.679 44.842 1.00 28.55 177 ASP A O 1
ATOM 1323 N N . ALA A 1 178 ? 5.733 52.544 45.479 1.00 26.66 178 ALA A N 1
ATOM 1324 C CA . ALA A 1 178 ? 6.426 52.124 44.271 1.00 26.69 178 ALA A CA 1
ATOM 1325 C C . ALA A 1 178 ? 5.541 52.319 43.036 1.00 27.33 178 ALA A C 1
ATOM 1326 O O . ALA A 1 178 ? 6.052 52.558 41.950 1.00 28.31 178 ALA A O 1
ATOM 1328 N N . SER A 1 179 ? 4.219 52.245 43.196 1.00 27.19 179 SER A N 1
ATOM 1329 C CA . SER A 1 179 ? 3.321 52.469 42.047 1.00 27.10 179 SER A CA 1
ATOM 1330 C C . SER A 1 179 ? 2.426 53.694 42.153 1.00 27.26 179 SER A C 1
ATOM 1331 O O . SER A 1 179 ? 1.433 53.794 41.441 1.00 27.78 179 SER A O 1
ATOM 1334 N N . ALA A 1 180 ? 2.781 54.622 43.035 1.00 26.07 180 ALA A N 1
ATOM 1335 C CA . ALA A 1 180 ? 2.073 55.888 43.144 1.00 26.90 180 ALA A CA 1
ATOM 1336 C C . ALA A 1 180 ? 2.468 56.789 41.976 1.00 27.96 180 ALA A C 1
ATOM 1337 O O . ALA A 1 180 ? 1.796 57.776 41.662 1.00 29.85 180 ALA A O 1
ATOM 1339 N N . SER A 1 181 ? 3.582 56.450 41.347 1.00 25.86 181 SER A N 1
ATOM 1340 C CA . SER A 1 181 ? 3.981 57.090 40.114 1.00 24.00 181 SER A CA 1
ATOM 1341 C C . SER A 1 181 ? 4.200 55.989 39.065 1.00 21.09 181 SER A C 1
ATOM 1342 O O . SER A 1 181 ? 4.696 54.919 39.396 1.00 19.85 181 SER A O 1
ATOM 1345 N N . VAL A 1 182 ? 3.831 56.252 37.815 1.00 20.01 182 VAL A N 1
ATOM 1346 C CA . VAL A 1 182 ? 3.992 55.274 36.740 1.00 19.82 182 VAL A CA 1
ATOM 1347 C C . VAL A 1 182 ? 4.688 55.898 35.521 1.00 19.30 182 VAL A C 1
ATOM 1348 O O . VAL A 1 182 ? 4.470 57.063 35.208 1.00 21.92 182 VAL A O 1
ATOM 1352 N N . VAL A 1 183 ? 5.547 55.142 34.848 1.00 17.73 183 VAL A N 1
ATOM 1353 C CA . VAL A 1 183 ? 6.108 55.612 33.577 1.00 16.13 183 VAL A CA 1
ATOM 1354 C C . VAL A 1 183 ? 5.284 54.927 32.484 1.00 17.06 183 VAL A C 1
ATOM 1355 O O . VAL A 1 183 ? 5.087 53.716 32.529 1.00 16.86 183 VAL A O 1
ATOM 1359 N N . ILE A 1 184 ? 4.787 55.685 31.514 1.00 17.14 184 ILE A N 1
ATOM 1360 C CA . ILE A 1 184 ? 4.184 55.030 30.350 1.00 16.67 184 ILE A CA 1
ATOM 1361 C C . ILE A 1 184 ? 5.123 55.254 29.164 1.00 16.35 184 ILE A C 1
ATOM 1362 O O . ILE A 1 184 ? 5.458 56.401 28.851 1.00 12.68 184 ILE A O 1
ATOM 1367 N N . GLU A 1 185 ? 5.583 54.171 28.531 1.00 14.72 185 GLU A N 1
ATOM 1368 C CA . GLU A 1 185 ? 6.577 54.345 27.488 1.00 16.20 185 GLU A CA 1
ATOM 1369 C C . GLU A 1 185 ? 6.329 53.505 26.252 1.00 18.06 185 GLU A C 1
ATOM 1370 O O . GLU A 1 185 ? 5.564 52.532 26.262 1.00 15.65 185 GLU A O 1
ATOM 1376 N N . GLU A 1 186 ? 6.974 53.945 25.177 1.00 19.52 186 GLU A N 1
ATOM 1377 C CA . GLU A 1 186 ? 6.907 53.313 23.868 1.00 22.30 186 GLU A CA 1
ATOM 1378 C C . GLU A 1 186 ? 7.336 51.845 23.909 1.00 20.82 186 GLU A C 1
ATOM 1379 O O . GLU A 1 186 ? 8.334 51.480 24.545 1.00 20.63 186 GLU A O 1
ATOM 1385 N N . TYR A 1 187 ? 6.580 51.004 23.220 1.00 21.14 187 TYR A N 1
ATOM 1386 C CA . TYR A 1 187 ? 6.961 49.611 23.069 1.00 21.38 187 TYR A CA 1
ATOM 1387 C C . TYR A 1 187 ? 8.134 49.556 22.079 1.00 23.05 187 TYR A C 1
ATOM 1388 O O . TYR A 1 187 ? 8.093 50.169 21.014 1.00 23.36 187 TYR A O 1
ATOM 1397 N N . LEU A 1 188 ? 9.190 48.831 22.441 1.00 23.14 188 LEU A N 1
ATOM 1398 C CA . LEU A 1 188 ? 10.288 48.620 21.519 1.00 20.25 188 LEU A CA 1
ATOM 1399 C C . LEU A 1 188 ? 10.486 47.144 21.245 1.00 22.73 188 LEU A C 1
ATOM 1400 O O . LEU A 1 188 ? 10.020 46.277 22.005 1.00 18.33 188 LEU A O 1
ATOM 1405 N N . SER A 1 189 ? 11.206 46.856 20.161 1.00 23.75 189 SER A N 1
ATOM 1406 C CA . SER A 1 189 ? 11.715 45.513 19.954 1.00 25.55 189 SER A CA 1
ATOM 1407 C C . SER A 1 189 ? 13.071 45.481 19.257 1.00 26.12 189 SER A C 1
ATOM 1408 O O . SER A 1 189 ? 13.624 46.515 18.857 1.00 25.36 189 SER A O 1
ATOM 1411 N N . GLY A 1 190 ? 13.573 44.267 19.084 1.00 25.17 190 GLY A N 1
ATOM 1412 C CA . GLY A 1 190 ? 14.892 44.085 18.521 1.00 28.49 190 GLY A CA 1
ATOM 1413 C C . GLY A 1 190 ? 15.644 43.170 19.450 1.00 29.30 190 GLY A C 1
ATOM 1414 O O . GLY A 1 190 ? 15.046 42.524 20.301 1.00 33.72 190 GLY A O 1
ATOM 1415 N N . GLU A 1 191 ? 16.954 43.103 19.306 1.00 29.25 191 GLU A N 1
ATOM 1416 C CA . GLU A 1 191 ? 17.734 42.288 20.209 1.00 27.93 191 GLU A CA 1
ATOM 1417 C C . GLU A 1 191 ? 17.845 43.003 21.555 1.00 27.08 191 GLU A C 1
ATOM 1418 O O . GLU A 1 191 ? 18.222 44.178 21.621 1.00 26.29 191 GLU A O 1
ATOM 1424 N N . GLU A 1 192 ? 17.494 42.295 22.620 1.00 25.53 192 GLU A N 1
ATOM 1425 C CA . GLU A 1 192 ? 17.678 42.805 23.966 1.00 25.11 192 GLU A CA 1
ATOM 1426 C C . GLU A 1 192 ? 18.940 42.206 24.610 1.00 24.81 192 GLU A C 1
ATOM 1427 O O . GLU A 1 192 ? 19.088 40.983 24.692 1.00 25.70 192 GLU A O 1
ATOM 1433 N N . PHE A 1 193 ? 19.844 43.069 25.062 1.00 22.51 193 PHE A N 1
ATOM 1434 C CA . PHE A 1 193 ? 21.093 42.621 25.659 1.00 22.35 193 PHE A CA 1
ATOM 1435 C C . PHE A 1 193 ? 21.466 43.463 26.871 1.00 22.05 193 PHE A C 1
ATOM 1436 O O . PHE A 1 193 ? 20.969 44.568 27.030 1.00 22.08 193 PHE A O 1
ATOM 1444 N N . SER A 1 194 ? 22.324 42.918 27.731 1.00 21.91 194 SER A N 1
ATOM 1445 C CA . SER A 1 194 ? 22.767 43.606 28.944 1.00 20.50 194 SER A CA 1
ATOM 1446 C C . SER A 1 194 ? 24.218 44.060 28.871 1.00 18.47 194 SER A C 1
ATOM 1447 O O . SER A 1 194 ? 25.125 43.256 28.659 1.00 15.20 194 SER A O 1
ATOM 1450 N N . LEU A 1 195 ? 24.428 45.342 29.114 1.00 15.83 195 LEU A N 1
ATOM 1451 C CA . LEU A 1 195 ? 25.766 45.883 29.145 1.00 18.09 195 LEU A CA 1
ATOM 1452 C C . LEU A 1 195 ? 26.037 46.426 30.543 1.00 16.09 195 LEU A C 1
ATOM 1453 O O . LEU A 1 195 ? 25.464 47.424 30.965 1.00 16.86 195 LEU A O 1
ATOM 1466 N N . ALA A 1 197 ? 28.901 47.759 33.439 1.00 16.19 197 ALA A N 1
ATOM 1467 C CA . ALA A 1 197 ? 30.203 48.374 33.538 1.00 16.17 197 ALA A CA 1
ATOM 1468 C C . ALA A 1 197 ? 30.557 48.574 34.998 1.00 16.00 197 ALA A C 1
ATOM 1469 O O . ALA A 1 197 ? 29.703 48.960 35.803 1.00 17.53 197 ALA A O 1
ATOM 1471 N N . PHE A 1 198 ? 31.808 48.329 35.362 1.00 16.04 198 PHE A N 1
ATOM 1472 C CA . PHE A 1 198 ? 32.305 48.914 36.606 1.00 16.66 198 PHE A CA 1
ATOM 1473 C C . PHE A 1 198 ? 32.440 50.416 36.452 1.00 16.26 198 PHE A C 1
ATOM 1474 O O . PHE A 1 198 ? 33.134 50.889 35.554 1.00 16.00 198 PHE A O 1
ATOM 1482 N N . VAL A 1 199 ? 31.800 51.158 37.348 1.00 15.80 199 VAL A N 1
ATOM 1483 C CA . VAL A 1 199 ? 31.740 52.612 37.252 1.00 14.75 199 VAL A CA 1
ATOM 1484 C C . VAL A 1 199 ? 32.179 53.257 38.571 1.00 16.52 199 VAL A C 1
ATOM 1485 O O . VAL A 1 199 ? 31.811 52.792 39.652 1.00 13.28 199 VAL A O 1
ATOM 1489 N N . LYS A 1 200 ? 32.969 54.320 38.485 1.00 15.53 200 LYS A N 1
ATOM 1490 C CA . LYS A 1 200 ? 33.182 55.168 39.636 1.00 18.29 200 L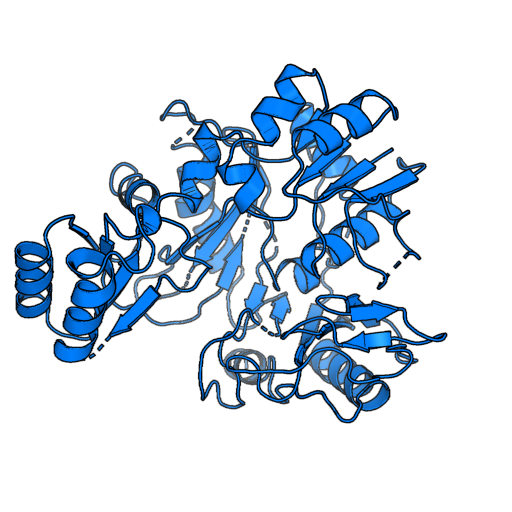YS A CA 1
ATOM 1491 C C . LYS A 1 200 ? 33.241 56.615 39.156 1.00 19.82 200 LYS A C 1
ATOM 1492 O O . LYS A 1 200 ? 34.138 57.016 38.393 1.00 18.57 200 LYS A O 1
ATOM 1498 N N . GLY A 1 201 ? 32.271 57.397 39.594 1.00 21.31 201 GLY A N 1
ATOM 1499 C CA . GLY A 1 201 ? 32.107 58.711 39.013 1.00 21.85 201 GLY A CA 1
ATOM 1500 C C . GLY A 1 201 ? 32.039 58.561 37.511 1.00 23.97 201 GLY A C 1
ATOM 1501 O O . GLY A 1 201 ? 31.167 57.857 36.993 1.00 23.88 201 GLY A O 1
ATOM 1502 N N . GLU A 1 202 ? 32.952 59.220 36.805 1.00 23.61 202 GLU A N 1
ATOM 1503 C CA . GLU A 1 202 ? 32.906 59.230 35.349 1.00 24.67 202 GLU A CA 1
ATOM 1504 C C . GLU A 1 202 ? 33.607 58.035 34.747 1.00 22.78 202 GLU A C 1
ATOM 1505 O O . GLU A 1 202 ? 33.419 57.726 33.571 1.00 23.21 202 GLU A O 1
ATOM 1511 N N . LYS A 1 203 ? 34.410 57.347 35.545 1.00 20.94 203 LYS A N 1
ATOM 1512 C CA . LYS A 1 203 ? 35.195 56.241 34.998 1.00 21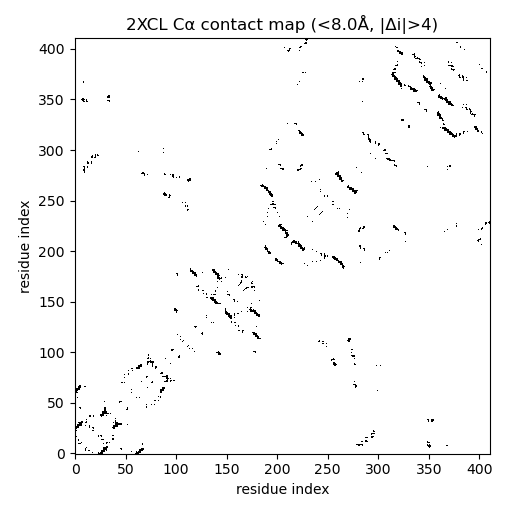.24 203 LYS A CA 1
ATOM 1513 C C . LYS A 1 203 ? 34.330 55.027 34.767 1.00 20.11 203 LYS A C 1
ATOM 1514 O O . LYS A 1 203 ? 33.561 54.610 35.637 1.00 20.49 203 LYS A O 1
ATOM 1520 N N . VAL A 1 204 ? 34.460 54.465 33.577 1.00 20.20 204 VAL A N 1
ATOM 1521 C CA . VAL A 1 204 ? 33.628 53.363 33.149 1.00 19.65 204 VAL A CA 1
ATOM 1522 C C . VAL A 1 204 ? 34.500 52.276 32.613 1.00 20.41 204 VAL A C 1
ATOM 1523 O O . VAL A 1 204 ? 35.298 52.490 31.697 1.00 19.28 204 VAL A O 1
ATOM 1527 N N . TYR A 1 205 ? 34.329 51.090 33.175 1.00 19.26 205 TYR A N 1
ATOM 1528 C CA . TYR A 1 205 ? 35.069 49.946 32.722 1.00 19.91 205 TYR A CA 1
ATOM 1529 C C . TYR A 1 205 ? 34.086 48.859 32.315 1.00 20.48 205 TYR A C 1
ATOM 1530 O O . TYR A 1 205 ? 33.584 48.090 33.148 1.00 19.56 205 TYR A O 1
ATOM 1539 N N . PRO A 1 206 ? 33.788 48.795 31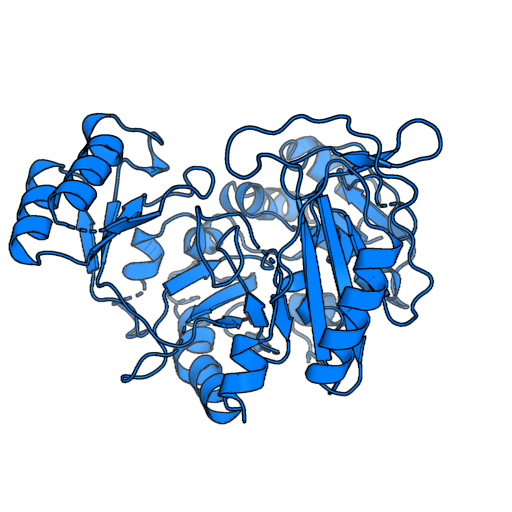.007 1.00 20.57 206 PRO A N 1
ATOM 1540 C CA . PRO A 1 206 ? 32.706 47.940 30.528 1.00 20.17 206 PRO A CA 1
ATOM 1541 C C . PRO A 1 206 ? 33.038 46.483 30.684 1.00 20.49 206 PRO A C 1
ATOM 1542 O O . PRO A 1 206 ? 34.201 46.096 30.707 1.00 18.84 206 PRO A O 1
ATOM 1554 N N . VAL A 1 208 ? 31.883 42.426 29.227 1.00 20.88 208 VAL A N 1
ATOM 1555 C CA . VAL A 1 208 ? 31.291 41.774 28.068 1.00 20.56 208 VAL A CA 1
ATOM 1556 C C . VAL A 1 208 ? 29.784 41.723 28.242 1.00 21.65 208 VAL A C 1
ATOM 1557 O O . VAL A 1 208 ? 29.282 41.667 29.364 1.00 20.14 208 VAL A O 1
ATOM 1561 N N . ILE A 1 209 ? 29.059 41.769 27.131 1.00 22.32 209 ILE A N 1
ATOM 1562 C CA . ILE A 1 209 ? 27.600 41.780 27.199 1.00 21.95 209 ILE A CA 1
ATOM 1563 C C . ILE A 1 209 ? 27.029 40.374 27.356 1.00 23.72 209 ILE A C 1
ATOM 1564 O O . ILE A 1 209 ? 27.722 39.381 27.106 1.00 24.17 209 ILE A O 1
ATOM 1569 N N . ALA A 1 210 ? 25.767 40.302 27.792 1.00 22.15 210 ALA A N 1
ATOM 1570 C CA . ALA A 1 210 ? 25.038 39.042 27.857 1.00 21.39 210 ALA A CA 1
ATOM 1571 C C . ALA A 1 210 ? 23.622 39.222 27.344 1.00 20.40 210 ALA A C 1
ATOM 1572 O O . ALA A 1 210 ? 23.190 40.338 27.090 1.00 19.69 210 ALA A O 1
ATOM 1574 N N . GLN A 1 211 ? 22.918 38.108 27.176 1.00 21.55 211 GLN A N 1
ATOM 1575 C CA . GLN A 1 211 ? 21.514 38.118 26.793 1.00 23.56 211 GLN A CA 1
ATOM 1576 C C . GLN A 1 211 ? 20.798 37.053 27.585 1.00 23.02 211 GLN A C 1
ATOM 1577 O O . GLN A 1 211 ? 21.367 36.012 27.877 1.00 24.96 211 GLN A O 1
ATOM 1583 N N . ASP A 1 212 ? 19.553 37.302 27.945 1.00 25.07 212 ASP A N 1
ATOM 1584 C CA . ASP A 1 212 ? 18.842 36.305 28.706 1.00 27.66 212 ASP A CA 1
ATOM 1585 C C . ASP A 1 212 ? 17.473 35.959 28.141 1.00 28.07 212 ASP A C 1
ATOM 1586 O O . ASP A 1 212 ? 16.968 36.628 27.239 1.00 27.45 212 ASP A O 1
ATOM 1591 N N . HIS A 1 213 ? 16.900 34.885 28.664 1.00 27.75 213 HIS A N 1
ATOM 1592 C CA . HIS A 1 213 ? 15.553 34.481 28.311 1.00 30.37 213 HIS A CA 1
ATOM 1593 C C . HIS A 1 213 ? 14.685 34.697 29.554 1.00 31.27 213 HIS A C 1
ATOM 1594 O O . HIS A 1 213 ? 14.928 34.085 30.600 1.00 32.06 213 HIS A O 1
ATOM 1601 N N . LYS A 1 214 ? 13.683 35.562 29.446 1.00 32.09 214 LYS A N 1
ATOM 1602 C CA . LYS A 1 214 ? 12.843 35.889 30.589 1.00 32.85 214 LYS A CA 1
ATOM 1603 C C . LYS A 1 214 ? 11.601 35.003 30.619 1.00 34.80 214 LYS A C 1
ATOM 1604 O O . LYS A 1 214 ? 11.045 34.746 31.684 1.00 36.69 214 LYS A O 1
ATOM 1610 N N . ARG A 1 215 ? 11.189 34.522 29.447 1.00 35.39 215 ARG A N 1
ATOM 1611 C CA . ARG A 1 215 ? 9.991 33.694 29.303 1.00 36.23 215 ARG A CA 1
ATOM 1612 C C . ARG A 1 215 ? 10.149 32.247 29.809 1.00 35.26 215 ARG A C 1
ATOM 1613 O O . ARG A 1 215 ? 11.117 31.554 29.487 1.00 33.59 215 ARG A O 1
ATOM 1621 N N . ALA A 1 216 ? 9.165 31.796 30.576 1.00 34.14 216 ALA A N 1
ATOM 1622 C CA . ALA A 1 216 ? 9.206 30.468 31.188 1.00 36.93 216 ALA A CA 1
ATOM 1623 C C . ALA A 1 216 ? 9.468 29.315 30.210 1.00 36.67 216 ALA A C 1
ATOM 1624 O O . ALA A 1 216 ? 10.173 28.366 30.553 1.00 37.12 216 ALA A O 1
ATOM 1626 N N . PHE A 1 217 ? 8.905 29.387 29.009 1.00 37.22 217 PHE A N 1
ATOM 1627 C CA . PHE A 1 217 ? 8.864 28.219 28.128 1.00 39.75 217 PHE A CA 1
ATOM 1628 C C . PHE A 1 217 ? 9.628 28.391 26.833 1.00 40.59 217 PHE A C 1
ATOM 1629 O O . PHE A 1 217 ? 9.964 29.503 26.441 1.00 40.01 217 PHE A O 1
ATOM 1637 N N . ASP A 1 218 ? 9.893 27.274 26.169 1.00 42.66 218 ASP A N 1
ATOM 1638 C CA . ASP A 1 218 ? 10.626 27.297 24.912 1.00 45.24 218 ASP A CA 1
ATOM 1639 C C . ASP A 1 218 ? 9.845 28.051 23.855 1.00 44.64 218 ASP A C 1
ATOM 1640 O O . ASP A 1 218 ? 8.618 28.146 23.926 1.00 44.82 218 ASP A O 1
ATOM 1645 N N . GLY A 1 219 ? 10.564 28.595 22.882 1.00 43.58 219 GLY A N 1
ATOM 1646 C CA . GLY A 1 219 ? 9.946 29.509 21.944 1.00 43.43 219 GLY A CA 1
ATOM 1647 C C . GLY A 1 219 ? 9.636 30.834 22.614 1.00 44.10 219 GLY A C 1
ATOM 1648 O O . GLY A 1 219 ? 8.911 31.668 22.063 1.00 43.06 219 GLY A O 1
ATOM 1649 N N . ASP A 1 220 ? 10.194 31.025 23.809 1.00 44.19 220 ASP A N 1
ATOM 1650 C CA . ASP A 1 220 ? 9.940 32.216 24.620 1.00 44.94 220 ASP A CA 1
ATOM 1651 C C . ASP A 1 220 ? 8.448 32.430 24.805 1.00 45.14 220 ASP A C 1
ATOM 1652 O O . ASP A 1 220 ? 7.935 33.539 24.626 1.00 44.98 220 ASP A O 1
ATOM 1657 N N . LYS A 1 221 ? 7.759 31.354 25.167 1.00 43.94 221 LYS A N 1
ATOM 1658 C CA . LYS A 1 221 ? 6.324 31.405 25.390 1.00 43.69 221 LYS A CA 1
ATOM 1659 C C . LYS A 1 221 ? 6.027 31.276 26.892 1.00 43.09 221 LYS A C 1
ATOM 1660 O O . LYS A 1 221 ? 6.880 30.834 27.666 1.00 44.07 221 LYS A O 1
ATOM 1662 N N . GLY A 1 222 ? 4.829 31.678 27.304 1.00 41.30 222 GLY A N 1
ATOM 1663 C CA . GLY A 1 222 ? 4.454 31.551 28.701 1.00 39.72 222 GLY A CA 1
ATOM 1664 C C . GLY A 1 222 ? 4.716 32.818 29.483 1.00 39.15 222 GLY A C 1
ATOM 1665 O O . GLY A 1 222 ? 5.087 33.828 28.905 1.00 40.32 222 GLY A O 1
ATOM 1666 N N . PRO A 1 223 ? 4.540 32.789 30.808 1.00 38.42 223 PRO A N 1
ATOM 1667 C CA . PRO A 1 223 ? 4.729 33.935 31.704 1.00 37.69 223 PRO A CA 1
ATOM 1668 C C . PRO A 1 223 ? 6.195 34.320 31.859 1.00 37.54 223 PRO A C 1
ATOM 1669 O O . PRO A 1 223 ? 7.089 33.535 31.549 1.00 37.90 223 PRO A O 1
ATOM 1673 N N . ASN A 1 224 ? 6.438 35.526 32.356 1.00 36.50 224 ASN A N 1
ATOM 1674 C CA . ASN A 1 224 ? 7.797 35.955 32.626 1.00 35.46 224 ASN A CA 1
ATOM 1675 C C . ASN A 1 224 ? 8.331 35.318 33.888 1.00 35.26 224 ASN A C 1
ATOM 1676 O O . ASN A 1 224 ? 7.563 34.845 34.732 1.00 34.64 224 ASN A O 1
ATOM 1681 N N . THR A 1 225 ? 9.655 35.299 34.008 1.00 32.98 225 THR A N 1
ATOM 1682 C CA . THR A 1 225 ? 10.313 34.714 35.169 1.00 31.04 225 THR A CA 1
ATOM 1683 C C . THR A 1 225 ? 11.430 35.667 35.560 1.00 30.99 225 THR A C 1
ATOM 1684 O O . THR A 1 225 ? 11.628 36.691 34.914 1.00 30.39 225 THR A O 1
ATOM 1688 N N . GLY A 1 226 ? 12.164 35.323 36.610 1.00 32.02 226 GLY A N 1
ATOM 1689 C CA . GLY A 1 226 ? 13.380 36.052 36.942 1.00 31.81 226 GLY A CA 1
ATOM 1690 C C . GLY A 1 226 ? 14.581 35.607 36.122 1.00 31.60 226 GLY A C 1
ATOM 1691 O O . GLY A 1 226 ? 15.718 35.951 36.449 1.00 31.91 226 GLY A O 1
ATOM 1692 N N . GLY A 1 227 ? 14.324 34.838 35.065 1.00 31.25 227 GLY A N 1
ATOM 1693 C CA . GLY A 1 227 ? 15.370 34.446 34.135 1.00 30.39 227 GLY A CA 1
ATOM 1694 C C . GLY A 1 227 ? 15.625 32.945 34.032 1.00 32.56 227 GLY A C 1
ATOM 1695 O O . GLY A 1 227 ? 15.967 32.295 35.024 1.00 31.05 227 GLY A O 1
ATOM 1704 N N . GLY A 1 229 ? 17.818 31.517 31.726 1.00 30.06 229 GLY A N 1
ATOM 1705 C CA . GLY A 1 229 ? 19.147 31.199 31.227 1.00 27.92 229 GLY A CA 1
ATOM 1706 C C . GLY A 1 229 ? 19.754 32.361 30.468 1.00 26.65 229 GLY A C 1
ATOM 1707 O O . GLY A 1 229 ? 19.053 33.282 30.081 1.00 26.20 229 GLY A O 1
ATOM 1708 N N . ALA A 1 230 ? 21.058 32.317 30.248 1.00 24.56 230 ALA A N 1
ATOM 1709 C CA . ALA A 1 230 ? 21.766 33.455 29.691 1.00 24.93 230 ALA A CA 1
ATOM 1710 C C . ALA A 1 230 ? 23.041 32.990 29.007 1.00 25.69 230 ALA A C 1
ATOM 1711 O O . ALA A 1 230 ? 23.440 31.818 29.111 1.00 27.80 230 ALA A O 1
ATOM 1713 N N . TYR A 1 231 ? 23.682 33.908 28.304 1.00 24.65 231 TYR A N 1
ATOM 1714 C CA . TYR A 1 231 ? 24.941 33.595 27.652 1.00 23.13 231 TYR A CA 1
ATOM 1715 C C . TYR A 1 231 ? 25.710 34.845 27.310 1.00 23.67 231 TYR A C 1
ATOM 1716 O O . TYR A 1 231 ? 25.144 35.921 27.083 1.00 21.63 231 TYR A O 1
ATOM 1725 N N . SER A 1 232 ? 27.020 34.677 27.259 1.00 23.74 232 SER A N 1
ATOM 1726 C CA . SER A 1 232 ? 27.918 35.736 26.865 1.00 23.45 232 SER A CA 1
ATOM 1727 C C . SER A 1 232 ? 29.038 35.003 26.119 1.00 23.97 232 SER A C 1
ATOM 1728 O O . SER A 1 232 ? 29.447 33.916 26.539 1.00 23.91 232 SER A O 1
ATOM 1731 N N . PRO A 1 233 ? 29.510 35.550 24.977 1.00 23.89 233 PRO A N 1
ATOM 1732 C CA . PRO A 1 233 ? 29.030 36.713 24.216 1.00 25.12 233 PRO A CA 1
ATOM 1733 C C . PRO A 1 233 ? 27.597 36.518 23.710 1.00 26.72 233 PRO A C 1
ATOM 1734 O O . PRO A 1 233 ? 27.011 35.441 23.857 1.00 27.45 233 PRO A O 1
ATOM 1738 N N . VAL A 1 234 ? 27.036 37.564 23.115 1.00 27.12 234 VAL A N 1
ATOM 1739 C CA . VAL A 1 234 ? 25.793 37.415 22.374 1.00 26.64 234 VAL A CA 1
ATOM 1740 C C . VAL A 1 234 ? 26.174 37.407 20.886 1.00 29.17 234 VAL A C 1
ATOM 1741 O O . VAL A 1 234 ? 26.582 38.419 20.322 1.00 28.67 234 VAL A O 1
ATOM 1745 N N . PRO A 1 235 ? 26.086 36.235 20.240 1.00 30.79 235 PRO A N 1
ATOM 1746 C CA . PRO A 1 235 ? 26.753 36.060 18.940 1.00 31.75 235 PRO A CA 1
ATOM 1747 C C . PRO A 1 235 ? 26.272 37.025 17.866 1.00 30.27 235 PRO A C 1
ATOM 1748 O O . PRO A 1 235 ? 27.063 37.494 17.051 1.00 32.61 235 PRO A O 1
ATOM 1752 N N . GLN A 1 236 ? 24.981 37.330 17.879 1.00 29.38 236 GLN A N 1
ATOM 1753 C CA . GLN A 1 236 ? 24.350 38.141 16.831 1.00 26.98 236 GLN A CA 1
ATOM 1754 C C . GLN A 1 236 ? 24.429 39.637 17.085 1.00 26.71 236 GLN A C 1
ATOM 1755 O O . GLN A 1 236 ? 23.746 40.406 16.425 1.00 25.44 236 GLN A O 1
ATOM 1761 N N . ILE A 1 237 ? 25.242 40.062 18.048 1.00 26.71 237 ILE A N 1
ATOM 1762 C CA . ILE A 1 237 ? 25.446 41.495 18.251 1.00 27.55 237 ILE A CA 1
ATOM 1763 C C . ILE A 1 237 ? 26.905 41.861 18.009 1.00 28.41 237 ILE A C 1
ATOM 1764 O O . ILE A 1 237 ? 27.819 41.225 18.561 1.00 27.71 237 ILE A O 1
ATOM 1769 N N . SER A 1 238 ? 27.134 42.879 17.181 1.00 29.35 238 SER A N 1
ATOM 1770 C CA . SER A 1 238 ? 28.498 43.173 16.746 1.00 31.04 238 SER A CA 1
ATOM 1771 C C . SER A 1 238 ? 29.278 43.830 17.861 1.00 31.40 238 SER A C 1
ATOM 1772 O O . SER A 1 238 ? 28.692 44.301 18.838 1.00 31.35 238 SER A O 1
ATOM 1775 N N . GLU A 1 239 ? 30.598 43.852 17.718 1.00 30.93 239 GLU A N 1
ATOM 1776 C CA . GLU A 1 239 ? 31.469 44.546 18.649 1.00 33.25 239 GLU A CA 1
ATOM 1777 C C . GLU A 1 239 ? 31.246 46.053 18.487 1.00 32.64 239 GLU A C 1
ATOM 1778 O O . GLU A 1 239 ? 31.409 46.831 19.426 1.00 31.28 239 GLU A O 1
ATOM 1784 N N . GLU A 1 240 ? 30.858 46.462 17.291 1.00 31.06 240 GLU A N 1
ATOM 1785 C CA . GLU A 1 240 ? 30.629 47.878 17.016 1.00 32.51 240 GLU A CA 1
ATOM 1786 C C . GLU A 1 240 ? 29.396 48.401 17.781 1.00 30.92 240 GLU A C 1
ATOM 1787 O O . GLU A 1 240 ? 29.421 49.501 18.348 1.00 30.25 240 GLU A O 1
ATOM 1793 N N . THR A 1 241 ? 28.327 47.606 17.789 1.00 28.36 241 THR A N 1
ATOM 1794 C CA . THR A 1 241 ? 27.136 47.904 18.586 1.00 27.69 241 THR A CA 1
ATOM 1795 C C . THR A 1 241 ? 27.525 48.112 20.049 1.00 24.54 241 THR A C 1
ATOM 1796 O O . THR A 1 241 ? 27.124 49.085 20.659 1.00 24.56 241 THR A O 1
ATOM 1800 N N . VAL A 1 242 ? 28.314 47.204 20.607 1.00 26.39 242 VAL A N 1
ATOM 1801 C CA . VAL A 1 242 ? 28.633 47.281 22.027 1.00 26.27 242 VAL A CA 1
ATOM 1802 C C . VAL A 1 242 ? 29.430 48.552 22.329 1.00 28.12 242 VAL A C 1
ATOM 1803 O O . VAL A 1 242 ? 29.098 49.310 23.256 1.00 28.17 242 VAL A O 1
ATOM 1807 N N . ARG A 1 243 ? 30.450 48.814 21.516 1.00 26.88 243 ARG A N 1
ATOM 1808 C CA . ARG A 1 243 ? 31.342 49.939 21.748 1.00 27.82 243 ARG A CA 1
ATOM 1809 C C . ARG A 1 243 ? 30.555 51.240 21.626 1.00 27.71 243 ARG A C 1
ATOM 1810 O O . ARG A 1 243 ? 30.793 52.203 22.358 1.00 25.85 243 ARG A O 1
ATOM 1818 N N . HIS A 1 244 ? 29.599 51.266 20.711 1.00 26.03 244 HIS A N 1
ATOM 1819 C CA . HIS A 1 244 ? 28.774 52.446 20.574 1.00 27.84 244 HIS A CA 1
ATOM 1820 C C . HIS A 1 244 ? 27.855 52.662 21.788 1.00 27.74 244 HIS A C 1
ATOM 1821 O O . HIS A 1 244 ? 27.632 53.793 22.226 1.00 27.20 244 HIS A O 1
ATOM 1828 N N . ALA A 1 245 ? 27.306 51.567 22.312 1.00 27.78 245 ALA A N 1
ATOM 1829 C CA . ALA A 1 245 ? 26.503 51.613 23.529 1.00 24.29 245 ALA A CA 1
ATOM 1830 C C . ALA A 1 245 ? 27.364 52.165 24.663 1.00 24.13 245 ALA A C 1
ATOM 1831 O O . ALA A 1 245 ? 26.932 53.030 25.408 1.00 25.77 245 ALA A O 1
ATOM 1833 N N . VAL A 1 246 ? 28.595 51.672 24.776 1.00 23.70 246 VAL A N 1
ATOM 1834 C CA . VAL A 1 246 ? 29.494 52.124 25.838 1.00 22.66 246 VAL A CA 1
ATOM 1835 C C . VAL A 1 246 ? 29.726 53.617 25.747 1.00 23.61 246 VAL A C 1
ATOM 1836 O O . VAL A 1 246 ? 29.792 54.306 26.769 1.00 26.13 246 VAL A O 1
ATOM 1840 N N . GLU A 1 247 ? 29.854 54.118 24.515 1.00 24.53 247 GLU A N 1
ATOM 1841 C CA . GLU A 1 247 ? 30.220 55.506 24.289 1.00 25.21 247 GLU A CA 1
ATOM 1842 C C . GLU A 1 247 ? 29.060 56.482 24.412 1.00 23.51 247 GLU A C 1
ATOM 1843 O O . GLU A 1 247 ? 29.249 57.609 24.886 1.00 25.45 247 GLU A O 1
ATOM 1849 N N . THR A 1 248 ? 27.868 56.085 23.973 1.00 23.42 248 THR A N 1
ATOM 1850 C CA . THR A 1 248 ? 26.734 57.034 23.935 1.00 24.17 248 THR A CA 1
ATOM 1851 C C . THR A 1 248 ? 25.641 56.785 24.977 1.00 22.86 248 THR A C 1
ATOM 1852 O O . THR A 1 248 ? 24.674 57.552 25.094 1.00 23.97 248 THR A O 1
ATOM 1856 N N . ILE A 1 249 ? 25.776 55.699 25.717 1.00 21.51 249 ILE A N 1
ATOM 1857 C CA . ILE A 1 249 ? 24.841 55.423 26.788 1.00 19.81 249 ILE A CA 1
ATOM 1858 C C . ILE A 1 249 ? 25.542 55.280 28.144 1.00 19.12 249 ILE A C 1
ATOM 1859 O O . ILE A 1 249 ? 25.283 56.046 29.048 1.00 20.05 249 ILE A O 1
ATOM 1864 N N . VAL A 1 250 ? 26.427 54.302 28.282 1.00 19.05 250 VAL A N 1
ATOM 1865 C CA . VAL A 1 250 ? 26.984 54.009 29.592 1.00 18.43 250 VAL A CA 1
ATOM 1866 C C . VAL A 1 250 ? 27.834 55.176 30.108 1.00 20.25 250 VAL A C 1
ATOM 1867 O O . VAL A 1 250 ? 27.566 55.701 31.189 1.00 19.72 250 VAL A O 1
ATOM 1871 N N . LYS A 1 251 ? 28.828 55.617 29.334 1.00 18.77 251 LYS A N 1
ATOM 1872 C CA . LYS A 1 251 ? 29.682 56.697 29.815 1.00 19.44 251 LYS A CA 1
ATOM 1873 C C . LYS A 1 251 ? 28.892 57.985 30.042 1.00 18.47 251 LYS A C 1
ATOM 1874 O O . LYS A 1 251 ? 29.086 58.689 31.039 1.00 16.99 251 LYS A O 1
ATOM 1880 N N . PRO A 1 252 ? 27.980 58.315 29.116 1.00 18.98 252 PRO A N 1
ATOM 1881 C CA . PRO A 1 252 ? 27.160 59.515 29.327 1.00 18.61 252 PRO A CA 1
ATOM 1882 C C . PRO A 1 252 ? 26.280 59.365 30.558 1.00 19.43 252 PRO A C 1
ATOM 1883 O O . PRO A 1 252 ? 26.100 60.305 31.334 1.00 19.34 252 PRO A O 1
ATOM 1887 N N . ALA A 1 253 ? 25.717 58.174 30.749 1.00 19.75 253 ALA A N 1
ATOM 1888 C CA . ALA A 1 253 ? 24.951 57.949 31.983 1.00 18.70 253 ALA A CA 1
ATOM 1889 C C . ALA A 1 253 ? 25.850 58.178 33.206 1.00 16.36 253 ALA A C 1
ATOM 1890 O O . ALA A 1 253 ? 25.478 58.874 34.139 1.00 16.86 253 ALA A O 1
ATOM 1892 N N . ALA A 1 254 ? 27.051 57.619 33.193 1.00 17.25 254 ALA A N 1
ATOM 1893 C CA . ALA A 1 254 ? 27.918 57.767 34.370 1.00 18.84 254 ALA A CA 1
ATOM 1894 C C . ALA A 1 254 ? 28.214 59.249 34.626 1.00 19.60 254 ALA A C 1
ATOM 1895 O O . ALA A 1 254 ? 28.075 59.755 35.744 1.00 17.78 254 ALA A O 1
ATOM 1897 N N . LYS A 1 255 ? 28.575 59.956 33.560 1.00 22.40 255 LYS A N 1
ATOM 1898 C CA . LYS A 1 255 ? 28.795 61.383 33.660 1.00 23.75 255 LYS A CA 1
ATOM 1899 C C . LYS A 1 255 ? 27.561 62.095 34.206 1.00 23.52 255 LYS A C 1
ATOM 1900 O O . LYS A 1 255 ? 27.658 62.903 35.134 1.00 23.94 255 LYS A O 1
ATOM 1906 N N . ALA A 1 256 ? 26.388 61.789 33.663 1.00 22.53 256 ALA A N 1
ATOM 1907 C CA . ALA A 1 256 ? 25.179 62.481 34.127 1.00 22.03 256 ALA A CA 1
ATOM 1908 C C . ALA A 1 256 ? 25.009 62.405 35.639 1.00 22.01 256 ALA A C 1
ATOM 1909 O O . ALA A 1 256 ? 24.630 63.385 36.292 1.00 25.41 256 ALA A O 1
ATOM 1919 N N . VAL A 1 258 ? 27.163 62.040 38.034 1.00 21.25 258 VAL A N 1
ATOM 1920 C CA . VAL A 1 258 ? 28.109 62.959 38.682 1.00 23.91 258 VAL A CA 1
ATOM 1921 C C . VAL A 1 258 ? 27.575 64.387 38.617 1.00 24.67 258 VAL A C 1
ATOM 1922 O O . VAL A 1 258 ? 27.473 65.075 39.627 1.00 24.24 258 VAL A O 1
ATOM 1926 N N . GLN A 1 259 ? 27.191 64.813 37.420 1.00 25.56 259 GLN A N 1
ATOM 1927 C CA . GLN A 1 259 ? 26.636 66.151 37.248 1.00 27.45 259 GLN A CA 1
ATOM 1928 C C . GLN A 1 259 ? 25.318 66.387 37.980 1.00 26.31 259 GLN A C 1
ATOM 1929 O O . GLN A 1 259 ? 24.886 67.522 38.092 1.00 27.11 259 GLN A O 1
ATOM 1935 N N . GLU A 1 260 ? 24.680 65.317 38.462 1.00 24.06 260 GLU A N 1
ATOM 1936 C CA . GLU A 1 260 ? 23.441 65.425 39.228 1.00 21.37 260 GLU A CA 1
ATOM 1937 C C . GLU A 1 260 ? 23.738 65.369 40.721 1.00 19.89 260 GLU A C 1
ATOM 1938 O O . GLU A 1 260 ? 22.829 65.337 41.538 1.00 19.61 260 GLU A O 1
ATOM 1944 N N . GLY A 1 261 ? 25.011 65.368 41.081 1.00 19.73 261 GLY A N 1
ATOM 1945 C CA . GLY A 1 261 ? 25.348 65.226 42.488 1.00 19.51 261 GLY A CA 1
ATOM 1946 C C . GLY A 1 261 ? 24.982 63.856 43.046 1.00 20.54 261 GLY A C 1
ATOM 1947 O O . GLY A 1 261 ? 24.744 63.702 44.244 1.00 21.49 261 GLY A O 1
ATOM 1948 N N . ARG A 1 262 ? 24.928 62.857 42.173 1.00 21.28 262 ARG A N 1
ATOM 1949 C CA . ARG A 1 262 ? 24.605 61.491 42.584 1.00 21.92 262 ARG A CA 1
ATOM 1950 C C . ARG A 1 262 ? 25.650 60.547 42.020 1.00 23.14 262 ARG A C 1
ATOM 1951 O O . ARG A 1 262 ? 25.337 59.556 41.352 1.00 23.50 262 ARG A O 1
ATOM 1959 N N . SER A 1 263 ? 26.901 60.887 42.276 1.00 22.46 263 SER A N 1
ATOM 1960 C CA . SER A 1 263 ? 28.021 60.164 41.724 1.00 22.51 263 SER A CA 1
ATOM 1961 C C . SER A 1 263 ? 27.899 58.678 42.055 1.00 20.14 263 SER A C 1
ATOM 1962 O O . SER A 1 263 ? 27.679 58.297 43.190 1.00 20.65 263 SER A O 1
ATOM 1965 N N . PHE A 1 264 ? 28.067 57.859 41.038 1.00 19.80 264 PHE A N 1
ATOM 1966 C CA . PHE A 1 264 ? 27.716 56.456 41.085 1.00 18.94 264 PHE A CA 1
ATOM 1967 C C . PHE A 1 264 ? 29.011 55.651 41.174 1.00 18.34 264 PHE A C 1
ATOM 1968 O O . PHE A 1 264 ? 29.931 55.879 40.405 1.00 16.07 264 PHE A O 1
ATOM 1976 N N . THR A 1 265 ? 29.060 54.727 42.131 1.00 17.19 265 THR A N 1
ATOM 1977 C CA . THR A 1 265 ? 30.107 53.734 42.202 1.00 17.67 265 THR A CA 1
ATOM 1978 C C . THR A 1 265 ? 29.436 52.383 42.319 1.00 19.11 265 THR A C 1
ATOM 1979 O O . THR A 1 265 ? 28.519 52.180 43.137 1.00 18.82 265 THR A O 1
ATOM 1983 N N . GLY A 1 266 ? 29.886 51.445 41.503 1.00 17.60 266 GLY A N 1
ATOM 1984 C CA . GLY A 1 266 ? 29.296 50.132 41.553 1.00 17.71 266 GLY A CA 1
ATOM 1985 C C . GLY A 1 266 ? 29.186 49.582 40.162 1.00 16.74 266 GLY A C 1
ATOM 1986 O O . GLY A 1 266 ? 29.887 50.029 39.256 1.00 15.05 266 GLY A O 1
ATOM 1987 N N . VAL A 1 267 ? 28.337 48.582 39.995 1.00 17.99 267 VAL A N 1
ATOM 1988 C CA . VAL A 1 267 ? 28.021 48.122 38.652 1.00 17.07 267 VAL A CA 1
ATOM 1989 C C . VAL A 1 267 ? 26.820 48.884 38.116 1.00 17.33 267 VAL A C 1
ATOM 1990 O O . VAL A 1 267 ? 25.735 48.856 38.706 1.00 17.55 267 VAL A O 1
ATOM 1994 N N . LEU A 1 268 ? 27.025 49.588 37.012 1.00 15.16 268 LEU A N 1
ATOM 1995 C CA . LEU A 1 268 ? 25.906 50.154 36.278 1.00 16.99 268 LEU A CA 1
ATOM 1996 C C . LEU A 1 268 ? 25.501 49.118 35.231 1.00 17.01 268 LEU A C 1
ATOM 1997 O O . LEU A 1 268 ? 26.301 48.677 34.423 1.00 17.56 268 LEU A O 1
ATOM 2002 N N . TYR A 1 269 ? 24.250 48.717 35.280 1.00 16.72 269 TYR A N 1
ATOM 2003 C CA . TYR A 1 269 ? 23.755 47.726 34.370 1.00 17.34 269 TYR A CA 1
ATOM 2004 C C . TYR A 1 269 ? 22.813 48.444 33.444 1.00 16.65 269 TYR A C 1
ATOM 2005 O O . TYR A 1 269 ? 21.838 49.042 33.884 1.00 17.18 269 TYR A O 1
ATOM 2014 N N . ALA A 1 270 ? 23.121 48.407 32.155 1.00 18.36 270 ALA A N 1
ATOM 2015 C CA . ALA A 1 270 ? 22.224 48.968 31.136 1.00 18.89 270 ALA A CA 1
ATOM 2016 C C . ALA A 1 270 ? 21.486 47.845 30.386 1.00 19.08 270 ALA A C 1
ATOM 2017 O O . ALA A 1 270 ? 22.104 47.035 29.670 1.00 17.79 270 ALA A O 1
ATOM 2019 N N . GLY A 1 271 ? 20.169 47.801 30.546 1.00 18.55 271 GLY A N 1
ATOM 2020 C CA . GLY A 1 271 ? 19.380 46.832 29.804 1.00 17.75 271 GLY A CA 1
ATOM 2021 C C . GLY A 1 271 ? 19.042 47.487 28.482 1.00 19.96 271 GLY A C 1
ATOM 2022 O O . GLY A 1 271 ? 18.343 48.487 28.465 1.00 20.17 271 GLY A O 1
ATOM 2023 N N . LEU A 1 272 ? 19.563 46.957 27.385 1.00 18.42 272 LEU A N 1
ATOM 2024 C CA . LEU A 1 272 ? 19.434 47.642 26.108 1.00 20.51 272 LEU A CA 1
ATOM 2025 C C . LEU A 1 272 ? 18.603 46.837 25.099 1.00 21.57 272 LEU A C 1
ATOM 2026 O O . LEU A 1 272 ? 18.587 45.590 25.100 1.00 20.84 272 LEU A O 1
ATOM 2039 N N . LEU A 1 274 ? 18.389 46.616 21.084 1.00 23.84 274 LEU A N 1
ATOM 2040 C CA . LEU A 1 274 ? 18.993 47.027 19.814 1.00 23.14 274 LEU A CA 1
ATOM 2041 C C . LEU A 1 274 ? 17.872 47.193 18.802 1.00 24.20 274 LEU A C 1
ATOM 2042 O O . LEU A 1 274 ? 17.401 46.194 18.248 1.00 25.67 274 LEU A O 1
ATOM 2047 N N . THR A 1 275 ? 17.408 48.423 18.584 1.00 23.85 275 THR A N 1
ATOM 2048 C CA . THR A 1 275 ? 16.254 48.631 17.694 1.00 26.55 275 THR A CA 1
ATOM 2049 C C . THR A 1 275 ? 16.728 48.860 16.267 1.00 29.39 275 THR A C 1
ATOM 2050 O O . THR A 1 275 ? 17.928 48.843 16.006 1.00 29.79 275 THR A O 1
ATOM 2054 N N . GLU A 1 276 ? 15.788 49.075 15.350 1.00 32.85 276 GLU A N 1
ATOM 2055 C CA . GLU A 1 276 ? 16.144 49.389 13.972 1.00 37.41 276 GLU A CA 1
ATOM 2056 C C . GLU A 1 276 ? 16.708 50.793 13.961 1.00 36.92 276 GLU A C 1
ATOM 2057 O O . GLU A 1 276 ? 17.445 51.172 13.048 1.00 36.37 276 GLU A O 1
ATOM 2063 N N . ASN A 1 277 ? 16.366 51.557 14.996 1.00 35.74 277 ASN A N 1
ATOM 2064 C CA . ASN A 1 277 ? 16.958 52.875 15.198 1.00 35.02 277 ASN A CA 1
ATOM 2065 C C . ASN A 1 277 ? 18.193 52.853 16.096 1.00 33.38 277 ASN A C 1
ATOM 2066 O O . ASN A 1 277 ? 18.704 53.901 16.463 1.00 30.73 277 ASN A O 1
ATOM 2071 N N . GLY A 1 278 ? 18.671 51.658 16.436 1.00 31.95 278 GLY A N 1
ATOM 2072 C CA . GLY A 1 278 ? 19.870 51.556 17.251 1.00 28.96 278 GLY A CA 1
ATOM 2073 C C . GLY A 1 278 ? 19.542 51.252 18.702 1.00 27.00 278 GLY A C 1
ATOM 2074 O O . GLY A 1 278 ? 18.373 51.191 19.078 1.00 25.91 278 GLY A O 1
ATOM 2075 N N . SER A 1 279 ? 20.569 51.056 19.519 1.00 23.61 279 SER A N 1
ATOM 2076 C CA . SER A 1 279 ? 20.355 50.807 20.938 1.00 25.59 279 SER A CA 1
ATOM 2077 C C . SER A 1 279 ? 19.515 51.890 21.642 1.00 24.05 279 SER A C 1
ATOM 2078 O O . SER A 1 279 ? 19.719 53.094 21.466 1.00 21.48 279 SER A O 1
ATOM 2081 N N . LYS A 1 280 ? 18.566 51.441 22.451 1.00 24.27 280 LYS A N 1
ATOM 2082 C CA . LYS A 1 280 ? 17.848 52.338 23.352 1.00 21.96 280 LYS A CA 1
ATOM 2083 C C . LYS A 1 280 ? 17.764 51.695 24.731 1.00 20.32 280 LYS A C 1
ATOM 2084 O O . LYS A 1 280 ? 17.663 50.473 24.861 1.00 20.65 280 LYS A O 1
ATOM 2090 N N . VAL A 1 281 ? 17.810 52.523 25.763 1.00 18.75 281 VAL A N 1
ATOM 2091 C CA . VAL A 1 281 ? 17.802 52.011 27.111 1.00 17.31 281 VAL A CA 1
ATOM 2092 C C . VAL A 1 281 ? 16.413 51.538 27.545 1.00 18.48 281 VAL A C 1
ATOM 2093 O O . VAL A 1 281 ? 15.468 52.324 27.621 1.00 18.11 281 VAL A O 1
ATOM 2097 N N . ILE A 1 282 ? 16.306 50.250 27.843 1.00 15.64 282 ILE A N 1
ATOM 2098 C CA . ILE A 1 282 ? 15.088 49.720 28.405 1.00 18.78 282 ILE A CA 1
ATOM 2099 C C . ILE A 1 282 ? 15.046 49.916 29.919 1.00 19.40 282 ILE A C 1
ATOM 2100 O O . ILE A 1 282 ? 13.992 50.214 30.488 1.00 20.37 282 ILE A O 1
ATOM 2105 N N . GLU A 1 283 ? 16.181 49.704 30.575 1.00 18.56 283 GLU A N 1
ATOM 2106 C CA . GLU A 1 283 ? 16.255 49.934 32.016 1.00 20.64 283 GLU A CA 1
ATOM 2107 C C . GLU A 1 283 ? 17.685 50.174 32.443 1.00 19.54 283 GLU A C 1
ATOM 2108 O O . GLU A 1 283 ? 18.607 49.739 31.761 1.00 16.90 283 GLU A O 1
ATOM 2114 N N . PHE A 1 284 ? 17.850 50.860 33.578 1.00 18.01 284 PHE A N 1
ATOM 2115 C CA . PHE A 1 284 ? 19.087 50.807 34.350 1.00 15.84 284 PHE A CA 1
ATOM 2116 C C . PHE A 1 284 ? 18.957 50.027 35.656 1.00 15.25 284 PHE A C 1
ATOM 2117 O O . PHE A 1 284 ? 17.993 50.214 36.409 1.00 14.75 284 PHE A O 1
ATOM 2125 N N . ASN A 1 285 ? 19.936 49.162 35.917 1.00 10.70 285 ASN A N 1
ATOM 2126 C CA . ASN A 1 285 ? 20.068 48.527 37.211 1.00 12.42 285 ASN A CA 1
ATOM 2127 C C . ASN A 1 285 ? 21.375 49.042 37.822 1.00 14.91 285 ASN A C 1
ATOM 2128 O O . ASN A 1 285 ? 22.321 49.412 37.094 1.00 12.80 285 ASN A O 1
ATOM 2133 N N . ALA A 1 286 ? 21.407 49.078 39.152 1.00 12.97 286 ALA A N 1
ATOM 2134 C CA . ALA A 1 286 ? 22.499 49.673 39.914 1.00 14.37 286 ALA A CA 1
ATOM 2135 C C . ALA A 1 286 ? 23.352 48.602 40.575 1.00 14.99 286 ALA A C 1
ATOM 2136 O O . ALA A 1 286 ? 23.977 48.823 41.609 1.00 16.76 286 ALA A O 1
ATOM 2138 N N . ARG A 1 287 ? 23.385 47.433 39.963 1.00 15.03 287 ARG A N 1
ATOM 2139 C CA . ARG A 1 287 ? 24.126 46.325 40.521 1.00 14.88 287 ARG A CA 1
ATOM 2140 C C . ARG A 1 287 ? 24.238 45.215 39.486 1.00 16.68 287 ARG A C 1
ATOM 2141 O O . ARG A 1 287 ? 23.675 45.316 38.397 1.00 15.54 287 ARG A O 1
ATOM 2149 N N . PHE A 1 288 ? 24.967 44.164 39.839 1.00 17.49 288 PHE A N 1
ATOM 2150 C CA . PHE A 1 288 ? 25.185 43.034 38.949 1.00 19.52 288 PHE A CA 1
ATOM 2151 C C . PHE A 1 288 ? 23.850 42.439 38.574 1.00 20.48 288 PHE A C 1
ATOM 2152 O O . PHE A 1 288 ? 22.944 42.350 39.410 1.00 19.11 288 PHE A O 1
ATOM 2160 N N . GLY A 1 289 ? 23.724 42.015 37.322 1.00 21.44 289 GLY A N 1
ATOM 2161 C CA . GLY A 1 289 ? 22.465 41.433 36.893 1.00 22.58 289 GLY A CA 1
ATOM 2162 C C . GLY A 1 289 ? 22.287 39.997 37.339 1.00 24.09 289 GLY A C 1
ATOM 2163 O O . GLY A 1 289 ? 23.256 39.280 37.585 1.00 23.76 289 GLY A O 1
ATOM 2164 N N . ASP A 1 290 ? 21.035 39.577 37.467 1.00 26.09 290 ASP A N 1
ATOM 2165 C CA . ASP A 1 290 ? 20.724 38.156 37.619 1.00 27.20 290 ASP A CA 1
ATOM 2166 C C . ASP A 1 290 ? 19.726 37.818 36.500 1.00 25.90 290 ASP A C 1
ATOM 2167 O O . ASP A 1 290 ? 18.646 38.420 36.414 1.00 24.79 290 ASP A O 1
ATOM 2172 N N . PRO A 1 291 ? 20.062 36.849 35.629 1.00 24.40 291 PRO A N 1
ATOM 2173 C CA . PRO A 1 291 ? 21.117 35.831 35.654 1.00 24.98 291 PRO A CA 1
ATOM 2174 C C . PRO A 1 291 ? 22.391 36.172 34.871 1.00 25.08 291 PRO A C 1
ATOM 2175 O O . PRO A 1 291 ? 23.182 35.276 34.568 1.00 26.92 291 PRO A O 1
ATOM 2179 N N . GLU A 1 292 ? 22.592 37.434 34.522 1.00 23.22 292 GLU A N 1
ATOM 2180 C CA . GLU A 1 292 ? 23.704 37.774 33.645 1.00 22.26 292 GLU A CA 1
ATOM 2181 C C . GLU A 1 292 ? 25.076 37.599 34.285 1.00 22.43 292 GLU A C 1
ATOM 2182 O O . GLU A 1 292 ? 26.028 37.225 33.620 1.00 24.13 292 GLU A O 1
ATOM 2188 N N . THR A 1 293 ? 25.180 37.874 35.582 1.00 24.70 293 THR A N 1
ATOM 2189 C CA . THR A 1 293 ? 26.476 37.798 36.264 1.00 23.49 293 THR A CA 1
ATOM 2190 C C . THR A 1 293 ? 27.089 36.422 36.068 1.00 22.99 293 THR A C 1
ATOM 2191 O O . THR A 1 293 ? 28.307 36.269 35.966 1.00 20.36 293 THR A O 1
ATOM 2195 N N . GLN A 1 294 ? 26.210 35.433 36.002 1.00 21.81 294 GLN A N 1
ATOM 2196 C CA . GLN A 1 294 ? 26.591 34.038 35.989 1.00 22.36 294 GLN A CA 1
ATOM 2197 C C . GLN A 1 294 ? 27.351 33.665 34.689 1.00 22.74 294 GLN A C 1
ATOM 2198 O O . GLN A 1 294 ? 28.182 32.750 34.686 1.00 23.39 294 GLN A O 1
ATOM 2204 N N . VAL A 1 295 ? 27.099 34.398 33.599 1.00 22.27 295 VAL A N 1
ATOM 2205 C CA . VAL A 1 295 ? 27.843 34.172 32.355 1.00 22.14 295 VAL A CA 1
ATOM 2206 C C . VAL A 1 295 ? 28.857 35.269 32.060 1.00 22.31 295 VAL A C 1
ATOM 2207 O O . VAL A 1 295 ? 29.755 35.090 31.240 1.00 20.01 295 VAL A O 1
ATOM 2211 N N . VAL A 1 296 ? 28.730 36.416 32.721 1.00 22.95 296 VAL A N 1
ATOM 2212 C CA . VAL A 1 296 ? 29.696 37.480 32.478 1.00 23.00 296 VAL A CA 1
ATOM 2213 C C . VAL A 1 296 ? 30.955 37.356 33.333 1.00 23.17 296 VAL A C 1
ATOM 2214 O O . VAL A 1 296 ? 32.067 37.471 32.818 1.00 22.87 296 VAL A O 1
ATOM 2218 N N . LEU A 1 297 ? 30.777 37.158 34.636 1.00 23.42 297 LEU A N 1
ATOM 2219 C CA . LEU A 1 297 ? 31.913 37.142 35.552 1.00 24.05 297 LEU A CA 1
ATOM 2220 C C . LEU A 1 297 ? 32.911 36.048 35.211 1.00 25.90 297 LEU A C 1
ATOM 2221 O O . LEU A 1 297 ? 34.125 36.266 35.255 1.00 25.82 297 LEU A O 1
ATOM 2226 N N . PRO A 1 298 ? 32.413 34.846 34.886 1.00 25.49 298 PRO A N 1
ATOM 2227 C CA . PRO A 1 298 ? 33.363 33.758 34.634 1.00 26.03 298 PRO A CA 1
ATOM 2228 C C . PRO A 1 298 ? 34.271 34.062 33.427 1.00 26.32 298 PRO A C 1
ATOM 2229 O O . PRO A 1 298 ? 35.358 33.512 33.310 1.00 27.59 298 PRO A O 1
ATOM 2233 N N . ARG A 1 299 ? 33.826 34.947 32.546 1.00 24.33 299 ARG A N 1
ATOM 2234 C CA . ARG A 1 299 ? 34.607 35.278 31.366 1.00 24.11 299 ARG A CA 1
ATOM 2235 C C . ARG A 1 299 ? 35.722 36.255 31.727 1.00 23.99 299 ARG A C 1
ATOM 2236 O O . ARG A 1 299 ? 36.583 36.557 30.898 1.00 23.45 299 ARG A O 1
ATOM 2252 N N . GLU A 1 301 ? 39.093 37.459 32.891 1.00 24.49 301 GLU A N 1
ATOM 2253 C CA . GLU A 1 301 ? 40.435 36.916 33.055 1.00 25.02 301 GLU A CA 1
ATOM 2254 C C . GLU A 1 301 ? 40.999 37.506 34.355 1.00 24.81 301 GLU A C 1
ATOM 2255 O O . GLU A 1 301 ? 41.652 36.818 35.160 1.00 21.44 301 GLU A O 1
ATOM 2261 N N . SER A 1 302 ? 40.724 38.794 34.545 1.00 24.28 302 SER A N 1
ATOM 2262 C CA . SER A 1 302 ? 41.199 39.538 35.707 1.00 24.60 302 SER A CA 1
ATOM 2263 C C . SER A 1 302 ? 40.647 38.993 37.018 1.00 23.76 302 SER A C 1
ATOM 2264 O O . SER A 1 302 ? 39.645 38.271 37.053 1.00 23.72 302 SER A O 1
ATOM 2267 N N . ASP A 1 303 ? 41.324 39.349 38.099 1.00 24.15 303 ASP A N 1
ATOM 2268 C CA . ASP A 1 303 ? 40.861 39.037 39.437 1.00 22.14 303 ASP A CA 1
ATOM 2269 C C . ASP A 1 303 ? 39.859 40.124 39.833 1.00 20.79 303 ASP A C 1
ATOM 2270 O O . ASP A 1 303 ? 40.202 41.296 39.900 1.00 21.60 303 ASP A O 1
ATOM 2275 N N . LEU A 1 304 ? 38.611 39.723 40.064 1.00 20.88 304 LEU A N 1
ATOM 2276 C CA . LEU A 1 304 ? 37.539 40.662 40.395 1.00 18.33 304 LEU A CA 1
ATOM 2277 C C . LEU A 1 304 ? 37.950 41.558 41.564 1.00 18.12 304 LEU A C 1
ATOM 2278 O O . LEU A 1 304 ? 37.717 42.770 41.558 1.00 15.33 304 LEU A O 1
ATOM 2283 N N . VAL A 1 305 ? 38.551 40.941 42.577 1.00 17.16 305 VAL A N 1
ATOM 2284 C CA . VAL A 1 305 ? 38.893 41.665 43.795 1.00 16.58 305 VAL A CA 1
ATOM 2285 C C . VAL A 1 305 ? 39.960 42.728 43.486 1.00 17.47 305 VAL A C 1
ATOM 2286 O O . VAL A 1 305 ? 39.856 43.871 43.929 1.00 19.68 305 VAL A O 1
ATOM 2290 N N . GLN A 1 306 ? 40.983 42.374 42.718 1.00 18.16 306 GLN A N 1
ATOM 2291 C CA . GLN A 1 306 ? 41.964 43.393 42.326 1.00 17.95 306 GLN A CA 1
ATOM 2292 C C . GLN A 1 306 ? 41.298 44.557 41.568 1.00 16.56 306 GLN A C 1
ATOM 2293 O O . GLN A 1 306 ? 41.615 45.728 41.791 1.00 17.70 306 GLN A O 1
ATOM 2299 N N . VAL A 1 307 ? 40.388 44.231 40.658 1.00 15.71 307 VAL A N 1
ATOM 2300 C CA . VAL A 1 307 ? 39.715 45.258 39.851 1.00 13.11 307 VAL A CA 1
ATOM 2301 C C . VAL A 1 307 ? 38.952 46.243 40.725 1.00 14.57 307 VAL A C 1
ATOM 2302 O O . VAL A 1 307 ? 39.118 47.468 40.611 1.00 14.55 307 VAL A O 1
ATOM 2306 N N . LEU A 1 308 ? 38.121 45.691 41.607 1.00 14.44 308 LEU A N 1
ATOM 2307 C CA . LEU A 1 308 ? 37.323 46.491 42.513 1.00 14.40 308 LEU A CA 1
ATOM 2308 C C . LEU A 1 308 ? 38.211 47.356 43.402 1.00 15.93 308 LEU A C 1
ATOM 2309 O O . LEU A 1 308 ? 37.932 48.547 43.587 1.00 15.55 308 LEU A O 1
ATOM 2314 N N . LEU A 1 309 ? 39.307 46.795 43.912 1.00 16.30 309 LEU A N 1
ATOM 2315 C CA . LEU A 1 309 ? 40.163 47.580 44.809 1.00 17.31 309 LEU A CA 1
ATOM 2316 C C . LEU A 1 309 ? 40.843 48.748 44.055 1.00 20.05 309 LEU A C 1
ATOM 2317 O O . LEU A 1 309 ? 40.901 49.881 44.558 1.00 20.14 309 LEU A O 1
ATOM 2322 N N . ASP A 1 310 ? 41.308 48.481 42.835 1.00 19.26 310 ASP A N 1
ATOM 2323 C CA . ASP A 1 310 ? 41.880 49.516 41.991 1.00 19.35 310 ASP A CA 1
ATOM 2324 C C . ASP A 1 310 ? 40.856 50.554 41.643 1.00 19.92 310 ASP A C 1
ATOM 2325 O O . ASP A 1 310 ? 41.143 51.746 41.690 1.00 22.72 310 ASP A O 1
ATOM 2330 N N . LEU A 1 311 ? 39.653 50.105 41.308 1.00 20.21 311 LEU A N 1
ATOM 2331 C CA . LEU A 1 311 ? 38.590 51.027 40.954 1.00 19.81 311 LEU A CA 1
ATOM 2332 C C . LEU A 1 311 ? 38.314 51.940 42.141 1.00 21.02 311 LEU A C 1
ATOM 2333 O O . LEU A 1 311 ? 38.174 53.158 41.990 1.00 22.48 311 LEU A O 1
ATOM 2338 N N . LEU A 1 312 ? 38.233 51.345 43.326 1.00 20.21 312 LEU A N 1
ATOM 2339 C CA . LEU A 1 312 ? 37.854 52.108 44.514 1.00 20.29 312 LEU A CA 1
ATOM 2340 C C . LEU A 1 312 ? 38.969 53.024 44.961 1.00 20.20 312 LEU A C 1
ATOM 2341 O O . LEU A 1 312 ? 38.731 54.037 45.609 1.00 18.76 312 LEU A O 1
ATOM 2346 N N . ASP A 1 313 ? 40.194 52.652 44.625 1.00 20.88 313 ASP A N 1
ATOM 2347 C CA . ASP A 1 313 ? 41.329 53.429 45.058 1.00 22.94 313 ASP A CA 1
ATOM 2348 C C . ASP A 1 313 ? 41.819 54.318 43.910 1.00 23.46 313 ASP A C 1
ATOM 2349 O O . ASP A 1 313 ? 42.907 54.867 43.963 1.00 23.19 313 ASP A O 1
ATOM 2354 N N . ASP A 1 314 ? 40.999 54.464 42.876 1.00 21.54 314 ASP A N 1
ATOM 2355 C CA . ASP A 1 314 ? 41.282 55.437 41.827 1.00 24.01 314 ASP A CA 1
ATOM 2356 C C . ASP A 1 314 ? 42.589 55.120 41.128 1.00 24.53 314 ASP A C 1
ATOM 2357 O O . ASP A 1 314 ? 43.271 56.027 40.657 1.00 26.95 314 ASP A O 1
ATOM 2362 N N . LYS A 1 315 ? 42.929 53.839 41.065 1.00 22.49 315 LYS A N 1
ATOM 2363 C CA . LYS A 1 315 ? 44.104 53.385 40.332 1.00 21.64 315 LYS A CA 1
ATOM 2364 C C . LYS A 1 315 ? 43.728 52.926 38.946 1.00 22.48 315 LYS A C 1
ATOM 2365 O O . LYS A 1 315 ? 42.546 52.688 38.658 1.00 22.06 315 LYS A O 1
ATOM 2371 N N . GLU A 1 316 ? 44.741 52.799 38.091 1.00 21.51 316 GLU A N 1
ATOM 2372 C CA . GLU A 1 316 ? 44.583 52.093 36.832 1.00 23.61 316 GLU A CA 1
ATOM 2373 C C . GLU A 1 316 ? 43.882 50.767 37.066 1.00 24.75 316 GLU A C 1
ATOM 2374 O O . GLU A 1 316 ? 44.290 49.970 37.925 1.00 25.25 316 GLU A O 1
ATOM 2380 N N . VAL A 1 317 ? 42.811 50.540 36.311 1.00 23.34 317 VAL A N 1
ATOM 2381 C CA . VAL A 1 317 ? 42.093 49.284 36.375 1.00 21.72 317 VAL A CA 1
ATOM 2382 C C . VAL A 1 317 ? 42.489 48.408 35.198 1.00 22.54 317 VAL A C 1
ATOM 2383 O O . VAL A 1 317 ? 42.342 48.792 34.042 1.00 22.02 317 VAL A O 1
ATOM 2387 N N . ASP A 1 318 ? 42.994 47.225 35.495 1.00 23.50 318 ASP A N 1
ATOM 2388 C CA . ASP A 1 318 ? 43.469 46.337 34.438 1.00 24.85 318 ASP A CA 1
ATOM 2389 C C . ASP A 1 318 ? 42.453 45.211 34.338 1.00 23.95 318 ASP A C 1
ATOM 2390 O O . ASP A 1 318 ? 42.467 44.267 35.135 1.00 24.55 318 ASP A O 1
ATOM 2395 N N . LEU A 1 319 ? 41.557 45.332 33.373 1.00 23.00 319 LEU A N 1
ATOM 2396 C CA . LEU A 1 319 ? 40.379 44.481 33.312 1.00 24.66 319 LEU A CA 1
ATOM 2397 C C . LEU A 1 319 ? 40.394 43.748 31.973 1.00 23.63 319 LEU A C 1
ATOM 2398 O O . LEU A 1 319 ? 40.244 44.374 30.929 1.00 24.15 319 LEU A O 1
ATOM 2403 N N . ARG A 1 320 ? 40.604 42.436 32.012 1.00 24.86 320 ARG A N 1
ATOM 2404 C CA . ARG A 1 320 ? 40.776 41.636 30.806 1.00 24.30 320 ARG A CA 1
ATOM 2405 C C . ARG A 1 320 ? 39.723 40.562 30.667 1.00 23.84 320 ARG A C 1
ATOM 2406 O O . ARG A 1 320 ? 39.326 39.921 31.644 1.00 25.77 320 ARG A O 1
ATOM 2414 N N . TRP A 1 321 ? 39.267 40.350 29.442 1.00 23.18 321 TRP A N 1
ATOM 2415 C CA . TRP A 1 321 ? 38.208 39.392 29.221 1.00 24.80 321 TRP A CA 1
ATOM 2416 C C . TRP A 1 321 ? 38.725 38.186 28.439 1.00 26.40 321 TRP A C 1
ATOM 2417 O O . TRP A 1 321 ? 39.657 38.304 27.655 1.00 28.07 321 TRP A O 1
ATOM 2428 N N . LYS A 1 322 ? 38.149 37.021 28.708 1.00 27.80 322 LYS A N 1
ATOM 2429 C CA . LYS A 1 322 ? 38.516 35.800 28.011 1.00 29.62 322 LYS A CA 1
ATOM 2430 C C . LYS A 1 322 ? 37.686 35.699 26.730 1.00 32.08 322 LYS A C 1
ATOM 2431 O O . LYS A 1 322 ? 36.575 36.213 26.659 1.00 31.99 322 LYS A O 1
ATOM 2437 N N . ASP A 1 323 ? 38.220 35.042 25.709 1.00 35.64 323 ASP A N 1
ATOM 2438 C CA . ASP A 1 323 ? 37.458 34.880 24.478 1.00 39.09 323 ASP A CA 1
ATOM 2439 C C . ASP A 1 323 ? 36.376 33.828 24.625 1.00 39.15 323 ASP A C 1
ATOM 2440 O O . ASP A 1 323 ? 35.399 33.813 23.878 1.00 41.25 323 ASP A O 1
ATOM 2445 N N . THR A 1 324 ? 36.554 32.969 25.617 1.00 37.70 324 THR A N 1
ATOM 2446 C CA . THR A 1 324 ? 35.624 31.892 25.902 1.00 37.16 324 THR A CA 1
ATOM 2447 C C . THR A 1 324 ? 34.157 32.326 25.830 1.00 36.50 324 THR A C 1
ATOM 2448 O O . THR A 1 324 ? 33.844 33.512 25.795 1.00 37.89 324 THR A O 1
ATOM 2452 N N . ALA A 1 325 ? 33.257 31.350 25.814 1.00 33.89 325 ALA A N 1
ATOM 2453 C CA . ALA A 1 325 ? 31.842 31.633 25.907 1.00 30.60 325 ALA A CA 1
ATOM 2454 C C . ALA A 1 325 ? 31.258 30.971 27.153 1.00 29.84 325 ALA A C 1
ATOM 2455 O O . ALA A 1 325 ? 31.734 29.926 27.607 1.00 27.84 325 ALA A O 1
ATOM 2457 N N . ALA A 1 326 ? 30.242 31.605 27.725 1.00 28.03 326 ALA A N 1
ATOM 2458 C CA . ALA A 1 326 ? 29.548 31.044 28.877 1.00 26.68 326 ALA A CA 1
ATOM 2459 C C . ALA A 1 326 ? 28.057 30.997 28.553 1.00 26.15 326 ALA A C 1
ATOM 2460 O O . ALA A 1 326 ? 27.512 31.929 27.943 1.00 27.78 326 ALA A O 1
ATOM 2462 N N . VAL A 1 327 ? 27.413 29.899 28.939 1.00 26.83 327 VAL A N 1
ATOM 2463 C CA . VAL A 1 327 ? 25.998 29.688 28.684 1.00 25.57 327 VAL A CA 1
ATOM 2464 C C . VAL A 1 327 ? 25.398 28.977 29.891 1.00 25.89 327 VAL A C 1
ATOM 2465 O O . VAL A 1 327 ? 25.904 27.954 30.317 1.00 27.90 327 VAL A O 1
ATOM 2469 N N . SER A 1 328 ? 24.329 29.520 30.456 1.00 27.36 328 SER A N 1
ATOM 2470 C CA . SER A 1 328 ? 23.702 28.891 31.611 1.00 28.92 328 SER A CA 1
ATOM 2471 C C . SER A 1 328 ? 22.214 28.615 31.459 1.00 28.46 328 SER A C 1
ATOM 2472 O O . SER A 1 328 ? 21.504 29.304 30.744 1.00 27.36 328 SER A O 1
ATOM 2475 N N . VAL A 1 329 ? 21.753 27.593 32.162 1.00 28.50 329 VAL A N 1
ATOM 2476 C CA . VAL A 1 329 ? 20.379 27.158 32.056 1.00 29.39 329 VAL A CA 1
ATOM 2477 C C . VAL A 1 329 ? 19.832 27.082 33.455 1.00 30.06 329 VAL A C 1
ATOM 2478 O O . VAL A 1 329 ? 20.458 26.492 34.325 1.00 30.79 329 VAL A O 1
ATOM 2482 N N . VAL A 1 330 ? 18.669 27.677 33.678 1.00 31.94 330 VAL A N 1
ATOM 2483 C CA . VAL A 1 330 ? 18.065 27.656 34.999 1.00 33.73 330 VAL A CA 1
ATOM 2484 C C . VAL A 1 330 ? 17.189 26.438 35.204 1.00 36.77 330 VAL A C 1
ATOM 2485 O O . VAL A 1 330 ? 16.345 26.110 34.360 1.00 38.07 330 VAL A O 1
ATOM 2489 N N . LEU A 1 331 ? 17.402 25.774 36.333 1.00 37.85 331 LEU A N 1
ATOM 2490 C CA . LEU A 1 331 ? 16.469 24.778 36.843 1.00 39.71 331 LEU A CA 1
ATOM 2491 C C . LEU A 1 331 ? 15.513 25.468 37.802 1.00 40.78 331 LEU A C 1
ATOM 2492 O O . LEU A 1 331 ? 15.929 25.976 38.843 1.00 42.85 331 LEU A O 1
ATOM 2497 N N . ALA A 1 332 ? 14.230 25.499 37.455 1.00 42.52 332 ALA A N 1
ATOM 2498 C CA . ALA A 1 332 ? 13.236 26.098 38.335 1.00 42.34 332 ALA A CA 1
ATOM 2499 C C . ALA A 1 332 ? 12.308 25.019 38.890 1.00 43.24 332 ALA A C 1
ATOM 2500 O O . ALA A 1 332 ? 12.221 23.934 38.329 1.00 43.96 332 ALA A O 1
ATOM 2502 N N . SER A 1 333 ? 11.626 25.325 39.994 1.00 43.62 333 SER A N 1
ATOM 2503 C CA . SER A 1 333 ? 10.665 24.408 40.612 1.00 44.15 333 SER A CA 1
ATOM 2504 C C . SER A 1 333 ? 9.425 24.295 39.730 1.00 45.00 333 SER A C 1
ATOM 2505 O O . SER A 1 333 ? 8.919 25.312 39.237 1.00 45.28 333 SER A O 1
ATOM 2508 N N . GLU A 1 334 ? 8.917 23.079 39.541 1.00 45.25 334 GLU A N 1
ATOM 2509 C CA . GLU A 1 334 ? 7.669 22.917 38.796 1.00 45.22 334 GLU A CA 1
ATOM 2510 C C . GLU A 1 334 ? 6.632 23.895 39.345 1.00 44.40 334 GLU A C 1
ATOM 2511 O O . GLU A 1 334 ? 6.426 23.980 40.552 1.00 44.90 334 GLU A O 1
ATOM 2517 N N . GLY A 1 335 ? 6.002 24.661 38.461 1.00 43.64 335 GLY A N 1
ATOM 2518 C CA . GLY A 1 335 ? 4.981 25.590 38.915 1.00 43.27 335 GLY A CA 1
ATOM 2519 C C . GLY A 1 335 ? 5.387 27.050 38.871 1.00 43.24 335 GLY A C 1
ATOM 2520 O O . GLY A 1 335 ? 4.562 27.921 38.578 1.00 41.78 335 GLY A O 1
ATOM 2521 N N . TYR A 1 336 ? 6.654 27.322 39.172 1.00 43.32 336 TYR A N 1
ATOM 2522 C CA . TYR A 1 336 ? 7.214 28.653 38.988 1.00 42.93 336 TYR A CA 1
ATOM 2523 C C . TYR A 1 336 ? 7.012 29.017 37.524 1.00 43.85 336 TYR A C 1
ATOM 2524 O O . TYR A 1 336 ? 7.178 28.170 36.651 1.00 43.99 336 TYR A O 1
ATOM 2533 N N . PRO A 1 337 ? 6.664 30.281 37.226 1.00 45.35 337 PRO A N 1
ATOM 2534 C CA . PRO A 1 337 ? 6.556 31.461 38.092 1.00 47.52 337 PRO A CA 1
ATOM 2535 C C . PRO A 1 337 ? 5.298 31.590 38.964 1.00 48.88 337 PRO A C 1
ATOM 2536 O O . PRO A 1 337 ? 5.261 32.416 39.872 1.00 48.82 337 PRO A O 1
ATOM 2540 N N . GLU A 1 338 ? 4.263 30.806 38.695 1.00 51.38 338 GLU A N 1
ATOM 2541 C CA . GLU A 1 338 ? 3.080 30.866 39.553 1.00 54.69 338 GLU A CA 1
ATOM 2542 C C . GLU A 1 338 ? 3.414 30.291 40.928 1.00 55.20 338 GLU A C 1
ATOM 2543 O O . GLU A 1 338 ? 4.436 30.633 41.532 1.00 56.35 338 GLU A O 1
ATOM 2549 N N . SER A 1 339 ? 2.559 29.407 41.422 1.00 55.03 339 SER A N 1
ATOM 2550 C CA . SER A 1 339 ? 2.842 28.738 42.680 1.00 55.93 339 SER A CA 1
ATOM 2551 C C . SER A 1 339 ? 3.857 27.605 42.484 1.00 55.98 339 SER A C 1
ATOM 2552 O O . SER A 1 339 ? 3.864 26.916 41.458 1.00 55.56 339 SER A O 1
ATOM 2555 N N . TYR A 1 340 ? 4.727 27.432 43.472 1.00 55.88 340 TYR A N 1
ATOM 2556 C CA . TYR A 1 340 ? 5.643 26.299 43.499 1.00 56.00 340 TYR A CA 1
ATOM 2557 C C . TYR A 1 340 ? 5.824 25.927 44.964 1.00 56.33 340 TYR A C 1
ATOM 2558 O O . TYR A 1 340 ? 5.500 26.723 45.859 1.00 55.23 340 TYR A O 1
ATOM 2567 N N . ALA A 1 341 ? 6.323 24.721 45.215 1.00 56.77 341 ALA A N 1
ATOM 2568 C CA . ALA A 1 341 ? 6.530 24.285 46.590 1.00 58.71 341 ALA A CA 1
ATOM 2569 C C . ALA A 1 341 ? 8.010 24.052 46.917 1.00 58.90 341 ALA A C 1
ATOM 2570 O O . ALA A 1 341 ? 8.765 23.505 46.101 1.00 59.49 341 ALA A O 1
ATOM 2572 N N . LYS A 1 342 ? 8.419 24.482 48.111 1.00 59.18 342 LYS A N 1
ATOM 2573 C CA . LYS A 1 342 ? 9.781 24.248 48.589 1.00 59.51 342 LYS A CA 1
ATOM 2574 C C . LYS A 1 342 ? 9.905 22.853 49.183 1.00 59.83 342 LYS A C 1
ATOM 2575 O O . LYS A 1 342 ? 8.918 22.276 49.644 1.00 60.41 342 LYS A O 1
ATOM 2581 N N . GLY A 1 343 ? 11.119 22.313 49.165 1.00 60.00 343 GLY A N 1
ATOM 2582 C CA . GLY A 1 343 ? 11.374 21.059 49.850 1.00 58.96 343 GLY A CA 1
ATOM 2583 C C . GLY A 1 343 ? 11.661 19.866 48.960 1.00 58.39 343 GLY A C 1
ATOM 2584 O O . GLY A 1 343 ? 12.185 18.863 49.434 1.00 59.93 343 GLY A O 1
ATOM 2585 N N . THR A 1 344 ? 11.325 19.951 47.680 1.00 57.50 344 THR A N 1
ATOM 2586 C CA . THR A 1 344 ? 11.601 18.839 46.779 1.00 57.03 344 THR A CA 1
ATOM 2587 C C . THR A 1 344 ? 13.077 18.478 46.895 1.00 57.60 344 THR A C 1
ATOM 2588 O O . THR A 1 344 ? 13.950 19.343 46.776 1.00 57.64 344 THR A O 1
ATOM 2592 N N . PRO A 1 345 ? 13.374 17.195 47.145 1.00 56.98 345 PRO A N 1
ATOM 2593 C CA . PRO A 1 345 ? 14.747 16.692 47.087 1.00 55.85 345 PRO A CA 1
ATOM 2594 C C . PRO A 1 345 ? 15.203 16.637 45.643 1.00 54.84 345 PRO A C 1
ATOM 2595 O O . PRO A 1 345 ? 14.473 16.153 44.777 1.00 54.79 345 PRO A O 1
ATOM 2599 N N . ILE A 1 346 ? 16.407 17.135 45.385 1.00 53.47 346 ILE A N 1
ATOM 2600 C CA . ILE A 1 346 ? 16.900 17.257 44.017 1.00 52.24 346 ILE A CA 1
ATOM 2601 C C . ILE A 1 346 ? 18.351 16.816 43.887 1.00 51.31 346 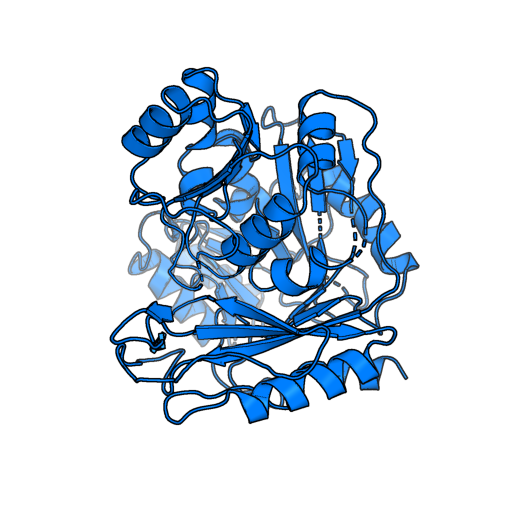ILE A C 1
ATOM 2602 O O . ILE A 1 346 ? 19.013 17.129 42.902 1.00 51.47 346 ILE A O 1
ATOM 2607 N N . GLY A 1 347 ? 18.849 16.097 44.885 1.00 50.57 347 GLY A N 1
ATOM 2608 C CA . GLY A 1 347 ? 20.129 15.432 44.734 1.00 50.58 347 GLY A CA 1
ATOM 2609 C C . GLY A 1 347 ? 21.354 16.260 45.075 1.00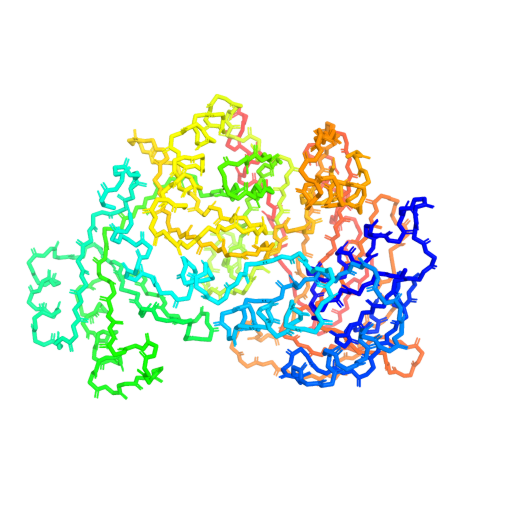 50.88 347 GLY A C 1
ATOM 2610 O O . GLY A 1 347 ? 21.292 17.222 45.838 1.00 51.46 347 GLY A O 1
ATOM 2611 N N . SER A 1 348 ? 22.486 15.869 44.505 1.00 51.09 348 SER A N 1
ATOM 2612 C CA . SER A 1 348 ? 23.752 16.540 44.750 1.00 50.87 348 SER A CA 1
ATOM 2613 C C . SER A 1 348 ? 23.855 17.843 43.956 1.00 51.97 348 SER A C 1
ATOM 2614 O O . SER A 1 348 ? 24.479 18.803 44.411 1.00 51.79 348 SER A O 1
ATOM 2617 N N . LEU A 1 349 ? 23.255 17.864 42.767 1.00 51.42 349 LEU A N 1
ATOM 2618 C CA . LEU A 1 349 ? 23.408 18.984 41.836 1.00 52.17 349 LEU A CA 1
ATOM 2619 C C . LEU A 1 349 ? 24.853 19.094 41.373 1.00 52.30 349 LEU A C 1
ATOM 2620 O O . LEU A 1 349 ? 25.307 20.167 40.983 1.00 52.77 349 LEU A O 1
ATOM 2625 N N . ALA A 1 350 ? 25.574 17.981 41.420 1.00 52.90 350 ALA A N 1
ATOM 2626 C CA . ALA A 1 350 ? 26.970 17.956 41.000 1.00 53.69 350 ALA A CA 1
ATOM 2627 C C . ALA A 1 350 ? 27.094 17.432 39.575 1.00 54.26 350 ALA A C 1
ATOM 2628 O O . ALA A 1 350 ? 26.488 16.423 39.215 1.00 54.05 350 ALA A O 1
ATOM 2630 N N . ALA A 1 351 ? 27.880 18.128 38.764 1.00 55.19 351 ALA A N 1
ATOM 2631 C CA . ALA A 1 351 ? 28.121 17.698 37.392 1.00 55.87 351 ALA A CA 1
ATOM 2632 C C . ALA A 1 351 ? 29.485 17.028 37.267 1.00 56.21 351 ALA A C 1
ATOM 2633 O O . ALA A 1 351 ? 30.424 17.342 38.010 1.00 55.68 351 ALA A O 1
ATOM 2635 N N . GLU A 1 352 ? 29.581 16.099 36.324 1.00 56.20 352 GLU A N 1
ATOM 2636 C CA . GLU A 1 352 ? 30.852 15.472 36.008 1.00 55.79 352 GLU A CA 1
ATOM 2637 C C . GLU A 1 352 ? 31.472 16.274 34.875 1.00 55.10 352 GLU A C 1
ATOM 2638 O O . GLU A 1 352 ? 32.684 16.508 34.848 1.00 55.13 352 GLU A O 1
ATOM 2640 N N . THR A 1 353 ? 30.617 16.707 33.953 1.00 53.66 353 THR A N 1
ATOM 2641 C CA . THR A 1 353 ? 31.037 17.507 32.815 1.00 52.38 353 THR A CA 1
ATOM 2642 C C . THR A 1 353 ? 31.975 18.601 33.299 1.00 52.10 353 THR A C 1
ATOM 2643 O O . THR A 1 353 ? 31.727 19.234 34.325 1.00 53.42 353 THR A O 1
ATOM 2647 N N . GLU A 1 354 ? 33.063 18.811 32.566 1.00 51.31 354 GLU A N 1
ATOM 2648 C CA . GLU A 1 354 ? 34.097 19.758 32.981 1.00 49.68 354 GLU A CA 1
ATOM 2649 C C . GLU A 1 354 ? 33.744 21.147 32.469 1.00 47.49 354 GLU A C 1
ATOM 2650 O O . GLU A 1 354 ? 32.956 21.278 31.539 1.00 46.87 354 GLU A O 1
ATOM 2656 N N . GLN A 1 355 ? 34.331 22.177 33.071 1.00 45.36 355 GLN A N 1
ATOM 2657 C CA . GLN A 1 355 ? 34.003 23.560 32.717 1.00 42.83 355 GLN A CA 1
ATOM 2658 C C . GLN A 1 355 ? 32.526 23.818 32.938 1.00 39.74 355 GLN A C 1
ATOM 2659 O O . GLN A 1 355 ? 31.882 24.515 32.151 1.00 38.09 355 GLN A O 1
ATOM 2665 N N . VAL A 1 356 ? 31.990 23.225 33.998 1.00 36.78 356 VAL A N 1
ATOM 2666 C CA . VAL A 1 356 ? 30.649 23.537 34.450 1.00 34.57 356 VAL A CA 1
ATOM 2667 C C . VAL A 1 356 ? 30.686 23.978 35.906 1.00 34.19 356 VAL A C 1
ATOM 2668 O O . VAL A 1 356 ? 31.365 23.366 36.739 1.00 34.04 356 VAL A O 1
ATOM 2672 N N . VAL A 1 357 ? 29.960 25.057 36.193 1.00 33.19 357 VAL A N 1
ATOM 2673 C CA . VAL A 1 357 ? 29.692 25.489 37.553 1.00 30.87 357 VAL A CA 1
ATOM 2674 C C . VAL A 1 357 ? 28.187 25.658 37.720 1.00 31.68 357 VAL A C 1
ATOM 2675 O O . VAL A 1 357 ? 27.515 26.296 36.894 1.00 30.94 357 VAL A O 1
ATOM 2679 N N . VAL A 1 358 ? 27.656 25.073 38.789 1.00 30.67 358 VAL A N 1
ATOM 2680 C CA . VAL A 1 358 ? 26.256 25.226 39.120 1.00 29.28 358 VAL A CA 1
ATOM 2681 C C . VAL A 1 358 ? 26.199 26.307 40.170 1.00 30.37 358 VAL A C 1
ATOM 2682 O O . VAL A 1 358 ? 26.673 26.103 41.292 1.00 29.32 358 VAL A O 1
ATOM 2686 N N . PHE A 1 359 ? 25.644 27.462 39.805 1.00 28.81 359 PHE A N 1
ATOM 2687 C CA . PHE A 1 359 ? 25.475 28.546 40.768 1.00 27.95 359 PHE A CA 1
ATOM 2688 C C . PHE A 1 359 ? 24.115 28.387 41.410 1.00 28.40 359 PHE A C 1
ATOM 2689 O O . PHE A 1 359 ? 23.095 28.338 40.718 1.00 29.72 359 PHE A O 1
ATOM 2697 N N . HIS A 1 360 ? 24.090 28.285 42.733 1.00 28.83 360 HIS A N 1
ATOM 2698 C CA . HIS A 1 360 ? 22.841 27.991 43.419 1.00 28.56 360 HIS A CA 1
ATOM 2699 C C . HIS A 1 360 ? 22.051 29.275 43.664 1.00 30.35 360 HIS A C 1
ATOM 2700 O O . HIS A 1 360 ? 22.581 30.293 44.123 1.00 28.57 360 HIS A O 1
ATOM 2707 N N . ALA A 1 361 ? 20.774 29.207 43.316 1.00 30.35 361 ALA A N 1
ATOM 2708 C CA . ALA A 1 361 ? 19.881 30.347 43.341 1.00 32.48 361 ALA A CA 1
ATOM 2709 C C . ALA A 1 361 ? 18.836 30.153 44.426 1.00 32.59 361 ALA A C 1
ATOM 2710 O O . ALA A 1 361 ? 18.489 31.098 45.129 1.00 33.42 361 ALA A O 1
ATOM 2712 N N . GLY A 1 362 ? 18.327 28.930 44.532 1.00 31.25 362 GLY A N 1
ATOM 2713 C CA . GLY A 1 362 ? 17.323 28.618 45.531 1.00 33.67 362 GLY A CA 1
ATOM 2714 C C . GLY A 1 362 ? 17.416 27.166 45.971 1.00 35.40 362 GLY A C 1
ATOM 2715 O O . GLY A 1 362 ? 16.561 26.345 45.653 1.00 35.34 362 GLY A O 1
ATOM 2716 N N . THR A 1 363 ? 18.483 26.850 46.691 1.00 36.84 363 THR A N 1
ATOM 2717 C CA . THR A 1 363 ? 18.662 25.533 47.262 1.00 38.44 363 THR A CA 1
ATOM 2718 C C . THR A 1 363 ? 18.837 25.611 48.777 1.00 39.84 363 THR A C 1
ATOM 2719 O O . THR A 1 363 ? 19.142 26.663 49.336 1.00 41.20 363 THR A O 1
ATOM 2723 N N . LYS A 1 364 ? 18.621 24.491 49.447 1.00 41.59 364 LYS A N 1
ATOM 2724 C CA . LYS A 1 364 ? 18.973 24.381 50.850 1.00 43.72 364 LYS A CA 1
ATOM 2725 C C . LYS A 1 364 ? 19.600 23.009 51.047 1.00 44.19 364 LYS A C 1
ATOM 2726 O O . LYS A 1 364 ? 19.149 22.027 50.467 1.00 45.26 364 LYS A O 1
ATOM 2732 N N . ALA A 1 365 ? 20.655 22.942 51.847 1.00 45.03 365 ALA A N 1
ATOM 2733 C CA . ALA A 1 365 ? 21.264 21.660 52.162 1.00 46.01 365 ALA A CA 1
ATOM 2734 C C . ALA A 1 365 ? 20.416 21.009 53.256 1.00 46.86 365 ALA A C 1
ATOM 2735 O O . ALA A 1 365 ? 20.206 21.587 54.328 1.00 47.40 365 ALA A O 1
ATOM 2737 N N . GLU A 1 366 ? 19.904 19.822 52.965 1.00 47.51 366 GLU A N 1
ATOM 2738 C CA . GLU A 1 366 ? 19.098 19.085 53.934 1.00 49.82 366 GLU A CA 1
ATOM 2739 C C . GLU A 1 366 ? 19.305 17.583 53.725 1.00 50.56 366 GLU A C 1
ATOM 2740 O O . GLU A 1 366 ? 18.995 17.046 52.657 1.00 50.59 366 GLU A O 1
ATOM 2742 N N . GLY A 1 367 ? 19.840 16.918 54.750 1.00 52.02 367 GLY A N 1
ATOM 2743 C CA . GLY A 1 367 ? 20.071 15.487 54.674 1.00 52.14 367 GLY A CA 1
ATOM 2744 C C . GLY A 1 367 ? 21.098 15.104 53.626 1.00 52.46 367 GLY A C 1
ATOM 2745 O O . GLY A 1 367 ? 20.779 14.392 52.674 1.00 52.98 367 GLY A O 1
ATOM 2746 N N . GLY A 1 368 ? 22.329 15.582 53.795 1.00 52.31 368 GLY A N 1
ATOM 2747 C CA . GLY A 1 368 ? 23.413 15.176 52.916 1.00 51.30 368 GLY A CA 1
ATOM 2748 C C . GLY A 1 368 ? 23.198 15.541 51.456 1.00 51.17 368 GLY A C 1
ATOM 2749 O O . GLY A 1 368 ? 23.909 15.070 50.570 1.00 50.31 368 GLY A O 1
ATOM 2750 N N . GLU A 1 369 ? 22.221 16.399 51.197 1.00 51.09 369 GLU A N 1
ATOM 2751 C CA . GLU A 1 369 ? 21.761 16.604 49.834 1.00 50.50 369 GLU A CA 1
ATOM 2752 C C . GLU A 1 369 ? 21.103 17.969 49.693 1.00 48.67 369 GLU A C 1
ATOM 2753 O O . GLU A 1 369 ? 20.955 18.703 50.673 1.00 49.33 369 GLU A O 1
ATOM 2759 N N . PHE A 1 370 ? 20.722 18.319 48.472 1.00 47.53 370 PHE A N 1
ATOM 2760 C CA . PHE A 1 370 ? 20.060 19.594 48.235 1.00 46.99 370 PHE A CA 1
ATOM 2761 C C . PHE A 1 370 ? 18.574 19.421 47.973 1.00 46.86 370 PHE A C 1
ATOM 2762 O O . PHE A 1 370 ? 18.160 18.517 47.252 1.00 46.39 370 PHE A O 1
ATOM 2770 N N . VAL A 1 371 ? 17.776 20.292 48.580 1.00 46.91 371 VAL A N 1
ATOM 2771 C CA . VAL A 1 371 ? 16.370 20.421 48.218 1.00 46.55 371 VAL A CA 1
ATOM 2772 C C . VAL A 1 371 ? 16.118 21.785 47.597 1.00 46.80 371 VAL A C 1
ATOM 2773 O O . VAL A 1 371 ? 16.978 22.674 47.644 1.00 47.87 371 VAL A O 1
ATOM 2777 N N . THR A 1 372 ? 14.942 21.945 47.006 1.00 45.54 372 THR A N 1
ATOM 2778 C CA . THR A 1 372 ? 14.584 23.201 46.374 1.00 44.13 372 THR A CA 1
ATOM 2779 C C . THR A 1 372 ? 14.252 24.206 47.472 1.00 43.30 372 THR A C 1
ATOM 2780 O O . THR A 1 372 ? 13.654 23.857 48.490 1.00 42.88 372 THR A O 1
ATOM 2784 N N . ASN A 1 373 ? 14.657 25.451 47.281 1.00 41.79 373 ASN A N 1
ATOM 2785 C CA . ASN A 1 373 ? 14.339 26.453 48.269 1.00 42.40 373 ASN A CA 1
ATOM 2786 C C . ASN A 1 373 ? 13.830 27.736 47.624 1.00 42.54 373 ASN A C 1
ATOM 2787 O O . ASN A 1 373 ? 13.777 28.787 48.278 1.00 43.67 373 ASN A O 1
ATOM 2792 N N . GLY A 1 374 ? 13.443 27.631 46.350 1.00 40.68 374 GLY A N 1
ATOM 2793 C CA . GLY A 1 374 ? 12.856 28.752 45.629 1.00 39.23 374 GLY A CA 1
ATOM 2794 C C . GLY A 1 374 ? 12.429 28.437 44.198 1.00 37.97 374 GLY A C 1
ATOM 2795 O O . GLY A 1 374 ? 12.658 27.336 43.685 1.00 36.85 374 GLY A O 1
ATOM 2796 N N . GLY A 1 375 ? 11.807 29.414 43.545 1.00 37.98 375 GLY A N 1
ATOM 2797 C CA . GLY A 1 375 ? 11.341 29.209 42.182 1.00 36.43 375 GLY A CA 1
ATOM 2798 C C . GLY A 1 375 ? 12.459 28.792 41.244 1.00 36.94 375 GLY A C 1
ATOM 2799 O O . GLY A 1 375 ? 12.396 27.733 40.616 1.00 36.99 375 GLY A O 1
ATOM 2800 N N . ARG A 1 376 ? 13.493 29.623 41.145 1.00 36.67 376 ARG A N 1
ATOM 2801 C CA . ARG A 1 376 ? 14.650 29.289 40.323 1.00 36.05 376 ARG A CA 1
ATOM 2802 C C . ARG A 1 376 ? 15.707 28.686 41.248 1.00 35.87 376 ARG A C 1
ATOM 2803 O O . ARG A 1 376 ? 16.019 29.255 42.299 1.00 36.68 376 ARG A O 1
ATOM 2811 N N . VAL A 1 377 ? 16.221 27.515 40.879 1.00 35.29 377 VAL A N 1
ATOM 2812 C CA . VAL A 1 377 ? 16.930 26.674 41.827 1.00 34.63 377 VAL A CA 1
ATOM 2813 C C . VAL A 1 377 ? 18.440 26.709 41.639 1.00 33.37 377 VAL A C 1
ATOM 2814 O O . VAL A 1 377 ? 19.182 26.941 42.586 1.00 31.86 377 VAL A O 1
ATOM 2818 N N . ALA A 1 378 ? 18.894 26.477 40.415 1.00 33.66 378 ALA A N 1
ATOM 2819 C CA . ALA A 1 378 ? 20.313 26.593 40.105 1.00 33.55 378 ALA A CA 1
ATOM 2820 C C . ALA A 1 378 ? 20.510 27.084 38.694 1.00 33.17 378 ALA A C 1
ATOM 2821 O O . ALA A 1 378 ? 19.638 26.900 37.838 1.00 34.30 378 ALA A O 1
ATOM 2823 N N . ASN A 1 379 ? 21.657 27.716 38.460 1.00 32.58 379 ASN A N 1
ATOM 2824 C CA . ASN A 1 379 ? 22.043 28.146 37.123 1.00 32.31 379 ASN A CA 1
ATOM 2825 C C . ASN A 1 379 ? 23.203 27.294 36.670 1.00 31.64 379 ASN A C 1
ATOM 2826 O O . ASN A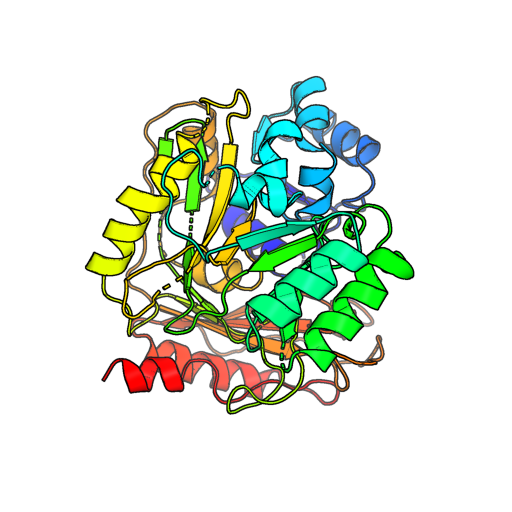 1 379 ? 24.354 27.527 37.038 1.00 31.86 379 ASN A O 1
ATOM 2831 N N . VAL A 1 380 ? 22.886 26.292 35.869 1.00 31.51 380 VAL A N 1
ATOM 2832 C CA . VAL A 1 380 ? 23.900 25.387 35.393 1.00 29.51 380 VAL A CA 1
ATOM 2833 C C . VAL A 1 380 ? 24.652 26.134 34.319 1.00 28.17 380 VAL A C 1
ATOM 2834 O O . VAL A 1 380 ? 24.078 26.569 33.322 1.00 26.45 380 VAL A O 1
ATOM 2838 N N . THR A 1 381 ? 25.945 26.295 34.517 1.00 27.51 381 THR A N 1
ATOM 2839 C CA . THR A 1 381 ? 26.663 27.217 33.668 1.00 29.28 381 THR A CA 1
ATOM 2840 C C . THR A 1 381 ? 27.904 26.577 33.089 1.00 28.18 381 THR A C 1
ATOM 2841 O O . THR A 1 381 ? 28.759 26.108 33.826 1.00 27.62 381 THR A O 1
ATOM 2845 N N . ALA A 1 382 ? 27.995 26.576 31.764 1.00 27.97 382 ALA A N 1
ATOM 2846 C CA . ALA A 1 382 ? 29.084 25.899 31.082 1.00 29.98 382 ALA A CA 1
ATOM 2847 C C . ALA A 1 382 ? 29.930 26.878 30.291 1.00 29.47 382 ALA A C 1
ATOM 2848 O O . ALA A 1 382 ? 29.418 27.828 29.713 1.00 29.99 382 ALA A O 1
ATOM 2850 N N . PHE A 1 383 ? 31.233 26.645 30.265 1.00 32.18 383 PHE A N 1
ATOM 2851 C CA . PHE A 1 383 ? 32.143 27.528 29.536 1.00 34.37 383 PHE A CA 1
ATOM 2852 C C . PHE A 1 383 ? 32.816 26.725 28.436 1.00 35.68 383 PHE A C 1
ATOM 2853 O O . PHE A 1 383 ? 32.973 25.513 28.565 1.00 35.44 383 PHE A O 1
ATOM 2861 N N . ASP A 1 384 ? 33.203 27.397 27.356 1.00 36.51 384 ASP A N 1
ATOM 2862 C CA . ASP A 1 384 ? 33.890 26.737 26.255 1.00 37.61 384 ASP A CA 1
ATOM 2863 C C . ASP A 1 384 ? 34.475 27.773 25.312 1.00 38.26 384 ASP A C 1
ATOM 2864 O O . ASP A 1 384 ? 34.470 28.959 25.620 1.00 39.80 384 ASP A O 1
ATOM 2869 N N . GLU A 1 385 ? 34.991 27.344 24.165 1.00 39.73 385 GLU A N 1
ATOM 2870 C CA . GLU A 1 385 ? 35.729 28.267 23.311 1.00 39.38 385 GLU A CA 1
ATOM 2871 C C . GLU A 1 385 ? 34.836 28.896 22.262 1.00 38.76 385 GLU A C 1
ATOM 2872 O O . GLU A 1 385 ? 35.151 29.958 21.710 1.00 36.65 385 GLU A O 1
ATOM 2878 N N . THR A 1 386 ? 33.724 28.227 21.981 1.00 36.87 386 THR A N 1
ATOM 2879 C CA . THR A 1 386 ? 32.717 28.799 21.103 1.00 36.10 386 THR A CA 1
ATOM 2880 C C . THR A 1 386 ? 31.352 28.801 21.773 1.00 35.55 386 THR A C 1
ATOM 2881 O O . THR A 1 386 ? 31.059 27.967 22.635 1.00 33.21 386 THR A O 1
ATOM 2885 N N . PHE A 1 387 ? 30.511 29.737 21.360 1.00 36.41 387 PHE A N 1
ATOM 2886 C CA . PHE A 1 387 ? 29.159 29.758 21.877 1.00 38.46 387 PHE A CA 1
ATOM 2887 C C . PHE A 1 387 ? 28.575 28.361 21.799 1.00 38.93 387 PHE A C 1
ATOM 2888 O O . PHE A 1 387 ? 28.108 27.815 22.797 1.00 38.51 387 PHE A O 1
ATOM 2896 N N . GLU A 1 388 ? 28.612 27.776 20.605 1.00 40.23 388 GLU A N 1
ATOM 2897 C CA . GLU A 1 388 ? 27.848 26.563 20.343 1.00 39.88 388 GLU A CA 1
ATOM 2898 C C . GLU A 1 388 ? 28.294 25.378 21.181 1.00 37.87 388 GLU A C 1
ATOM 2899 O O . GLU A 1 388 ? 27.472 24.548 21.568 1.00 37.67 388 GLU A O 1
ATOM 2905 N N . ALA A 1 389 ? 29.586 25.293 21.480 1.00 36.51 389 ALA A N 1
ATOM 2906 C CA . ALA A 1 389 ? 30.075 24.169 22.283 1.00 36.18 389 ALA A CA 1
ATOM 2907 C C . ALA A 1 389 ? 29.711 24.369 23.744 1.00 35.84 389 ALA A C 1
ATOM 2908 O O . ALA A 1 389 ? 29.376 23.408 24.448 1.00 35.77 389 ALA A O 1
ATOM 2910 N N . ALA A 1 390 ? 29.788 25.617 24.203 1.00 35.09 390 ALA A N 1
ATOM 2911 C CA . ALA A 1 390 ? 29.348 25.944 25.555 1.00 34.53 390 ALA A CA 1
ATOM 2912 C C . ALA A 1 390 ? 27.874 25.576 25.643 1.00 33.42 390 ALA A C 1
ATOM 2913 O O . ALA A 1 390 ? 27.409 25.013 26.639 1.00 32.23 390 ALA A O 1
ATOM 2915 N N . ARG A 1 391 ? 27.147 25.868 24.575 1.00 34.51 391 ARG A N 1
ATOM 2916 C CA . ARG A 1 391 ? 25.729 25.560 24.540 1.00 36.91 391 ARG A CA 1
ATOM 2917 C C . ARG A 1 391 ? 25.503 24.059 24.672 1.00 36.89 391 ARG A C 1
ATOM 2918 O O . ARG A 1 391 ? 24.685 23.609 25.465 1.00 36.75 391 ARG A O 1
ATOM 2926 N N . ASP A 1 392 ? 26.249 23.286 23.902 1.00 38.19 392 ASP A N 1
ATOM 2927 C CA . ASP A 1 392 ? 26.122 21.839 23.943 1.00 40.14 392 ASP A CA 1
ATOM 2928 C C . ASP A 1 392 ? 26.548 21.290 25.293 1.00 40.31 392 ASP A C 1
ATOM 2929 O O . ASP A 1 392 ? 25.961 20.334 25.798 1.00 41.02 392 ASP A O 1
ATOM 2934 N N . ARG A 1 393 ? 27.581 21.893 25.874 1.00 40.15 393 ARG A N 1
ATOM 2935 C CA . ARG A 1 393 ? 28.130 21.390 27.126 1.00 39.92 393 ARG A CA 1
ATOM 2936 C C . ARG A 1 393 ? 27.173 21.623 28.293 1.00 39.42 393 ARG A C 1
ATOM 2937 O O . ARG A 1 393 ? 27.046 20.784 29.185 1.00 39.67 393 ARG A O 1
ATOM 2945 N N . VAL A 1 394 ? 26.474 22.750 28.291 1.00 38.26 394 VAL A N 1
ATOM 2946 C CA . VAL A 1 394 ? 25.619 23.033 29.432 1.00 37.71 394 VAL A CA 1
ATOM 2947 C C . VAL A 1 394 ? 24.442 22.056 29.512 1.00 38.13 394 VAL A C 1
ATOM 2948 O O . VAL A 1 394 ? 23.980 21.724 30.603 1.00 37.41 394 VAL A O 1
ATOM 2952 N N . TYR A 1 395 ? 23.956 21.590 28.363 1.00 38.77 395 TYR A N 1
ATOM 2953 C CA . TYR A 1 395 ? 22.849 20.640 28.365 1.00 39.87 395 TYR A CA 1
ATOM 2954 C C . TYR A 1 395 ? 23.264 19.192 28.677 1.00 41.83 395 TYR A C 1
ATOM 2955 O O . TYR A 1 395 ? 22.470 18.435 29.241 1.00 43.29 395 TYR A O 1
ATOM 2964 N N . LYS A 1 396 ? 24.502 18.816 28.349 1.00 42.82 396 LYS A N 1
ATOM 2965 C CA . LYS A 1 396 ? 25.100 17.623 28.947 1.00 44.48 396 LYS A CA 1
ATOM 2966 C C . LYS A 1 396 ? 25.007 17.750 30.462 1.00 45.71 396 LYS A C 1
ATOM 2967 O O . LYS A 1 396 ? 24.385 16.924 31.130 1.00 45.83 396 LYS A O 1
ATOM 2973 N N . ALA A 1 397 ? 25.625 18.799 30.999 1.00 46.26 397 ALA A N 1
ATOM 2974 C CA . ALA A 1 397 ? 25.650 19.010 32.437 1.00 46.78 397 ALA A CA 1
ATOM 2975 C C . ALA A 1 397 ? 24.250 18.922 33.028 1.00 47.69 397 ALA A C 1
ATOM 2976 O O . ALA A 1 397 ? 24.039 18.261 34.041 1.00 48.10 397 ALA A O 1
ATOM 2978 N N . VAL A 1 398 ? 23.295 19.590 32.396 1.00 49.54 398 VAL A N 1
ATOM 2979 C CA . VAL A 1 398 ? 21.946 19.675 32.948 1.00 52.00 398 VAL A CA 1
ATOM 2980 C C . VAL A 1 398 ? 21.282 18.299 33.094 1.00 52.99 398 VAL A C 1
ATOM 2981 O O . VAL A 1 398 ? 20.829 17.929 34.179 1.00 52.53 398 VAL A O 1
ATOM 2985 N N . ASP A 1 399 ? 21.232 17.531 32.013 1.00 54.73 399 ASP A N 1
ATOM 2986 C CA . ASP A 1 399 ? 20.577 16.234 32.084 1.00 57.22 399 ASP A CA 1
ATOM 2987 C C . ASP A 1 399 ? 21.193 15.433 33.221 1.00 58.09 399 ASP A C 1
ATOM 2988 O O . ASP A 1 399 ? 20.496 14.716 33.940 1.00 58.41 399 ASP A O 1
ATOM 2993 N N . GLU A 1 400 ? 22.502 15.583 33.400 1.00 58.35 400 GLU A N 1
ATOM 2994 C CA . GLU A 1 400 ? 23.219 14.816 34.409 1.00 58.76 400 GLU A CA 1
ATOM 2995 C C . GLU A 1 400 ? 22.662 15.043 35.796 1.00 58.25 400 GLU A C 1
ATOM 2996 O O . GLU A 1 400 ? 22.535 14.106 36.579 1.00 58.91 400 GLU A O 1
ATOM 3002 N N . ILE A 1 401 ? 22.327 16.290 36.102 1.00 57.68 401 ILE A N 1
ATOM 3003 C CA . ILE A 1 401 ? 21.980 16.640 37.468 1.00 56.52 401 ILE A CA 1
ATOM 3004 C C . ILE A 1 401 ? 20.491 16.922 37.615 1.00 55.79 401 ILE A C 1
ATOM 3005 O O . ILE A 1 401 ? 20.020 17.260 38.702 1.00 55.55 401 ILE A O 1
ATOM 3010 N N . PHE A 1 402 ? 19.751 16.769 36.521 1.00 55.06 402 PHE A N 1
ATOM 3011 C CA . PHE A 1 402 ? 18.305 16.979 36.543 1.00 55.33 402 PHE A CA 1
ATOM 3012 C C . PHE A 1 402 ? 17.577 16.020 37.494 1.00 55.45 402 PHE A C 1
ATOM 3013 O O . PHE A 1 402 ? 18.015 14.891 37.723 1.00 54.74 402 PHE A O 1
ATOM 3021 N N . LYS A 1 403 ? 16.460 16.481 38.047 1.00 55.20 403 LYS A N 1
ATOM 3022 C CA . LYS A 1 403 ? 15.726 15.708 39.035 1.00 55.46 403 LYS A CA 1
ATOM 3023 C C . LYS A 1 403 ? 14.246 16.082 38.960 1.00 56.20 403 LYS A C 1
ATOM 3024 O O . LYS A 1 403 ? 13.876 17.030 38.261 1.00 55.59 403 LYS A O 1
ATOM 3026 N N . PRO A 1 404 ? 13.379 15.342 39.680 1.00 56.64 404 PRO A N 1
ATOM 3027 C CA . PRO A 1 404 ? 11.926 15.368 39.456 1.00 56.33 404 PRO A CA 1
ATOM 3028 C C . PRO A 1 404 ? 11.194 16.708 39.591 1.00 55.34 404 PRO A C 1
ATOM 3029 O O . PRO A 1 404 ? 10.358 17.050 38.746 1.00 56.01 404 PRO A O 1
ATOM 3033 N N . GLY A 1 405 ? 11.487 17.464 40.643 1.00 53.50 405 GLY A N 1
ATOM 3034 C CA . GLY A 1 405 ? 10.723 18.677 40.883 1.00 51.14 405 GLY A CA 1
ATOM 3035 C C . GLY A 1 405 ? 11.110 19.866 40.022 1.00 49.66 405 GLY A C 1
ATOM 3036 O O . GLY A 1 405 ? 10.612 20.969 40.235 1.00 50.09 405 GLY A O 1
ATOM 3037 N N . LEU A 1 406 ? 11.988 19.651 39.046 1.00 48.36 406 LEU A N 1
ATOM 3038 C CA . LEU A 1 406 ? 12.583 20.755 38.300 1.00 46.73 406 LEU A CA 1
ATOM 3039 C C . LEU A 1 406 ? 12.108 20.816 36.859 1.00 45.73 406 LEU A C 1
ATOM 3040 O O . LEU A 1 406 ? 11.804 19.794 36.257 1.00 45.84 406 LEU A O 1
ATOM 3045 N N . PHE A 1 407 ? 12.044 22.022 36.306 1.00 43.87 407 PHE A N 1
ATOM 3046 C CA . PHE A 1 407 ? 12.057 22.154 34.862 1.00 43.26 407 PHE A CA 1
ATOM 3047 C C . PHE A 1 407 ? 13.083 23.148 34.371 1.00 42.36 407 PHE A C 1
ATOM 3048 O O . PHE A 1 407 ? 13.731 23.840 35.159 1.00 42.77 407 PHE A O 1
ATOM 3056 N N . PHE A 1 408 ? 13.233 23.197 33.056 1.00 41.59 408 PHE A N 1
ATOM 3057 C CA . PHE A 1 408 ? 14.181 24.089 32.421 1.00 40.85 408 PHE A CA 1
ATOM 3058 C C . PHE A 1 408 ? 13.833 24.239 30.948 1.00 40.93 408 PHE A C 1
ATOM 3059 O O . PHE A 1 408 ? 13.211 23.357 30.352 1.00 39.18 408 PHE A O 1
ATOM 3067 N N . ARG A 1 409 ? 14.251 25.349 30.354 1.00 39.77 409 ARG A N 1
ATOM 3068 C CA . ARG A 1 409 ? 14.073 25.510 28.928 1.00 40.01 409 ARG A CA 1
ATOM 3069 C C . ARG A 1 409 ? 15.202 24.805 28.176 1.00 40.70 409 ARG A C 1
ATOM 3070 O O . ARG A 1 409 ? 16.347 24.788 28.613 1.00 42.70 409 ARG A O 1
ATOM 3078 N N . LYS A 1 410 ? 14.868 24.197 27.049 1.00 41.00 410 LYS A N 1
ATOM 3079 C CA . LYS A 1 410 ? 15.833 23.386 26.319 1.00 40.42 410 LYS A CA 1
ATOM 3080 C C . LYS A 1 410 ? 16.505 24.192 25.205 1.00 38.63 410 LYS A C 1
ATOM 3081 O O . LYS A 1 410 ? 17.495 23.750 24.617 1.00 38.98 410 LYS A O 1
ATOM 3087 N N . ASP A 1 411 ? 15.965 25.377 24.922 1.00 36.29 411 ASP A N 1
ATOM 3088 C CA . ASP A 1 411 ? 16.385 26.154 23.765 1.00 34.24 411 ASP A CA 1
ATOM 3089 C C . ASP A 1 411 ? 17.169 27.410 24.129 1.00 34.81 411 ASP A C 1
ATOM 3090 O O . ASP A 1 411 ? 17.206 28.371 23.357 1.00 32.50 411 ASP A O 1
ATOM 3095 N N . ILE A 1 412 ? 17.787 27.410 25.307 1.00 34.67 412 ILE A N 1
ATOM 3096 C CA . ILE A 1 412 ? 18.549 28.568 25.749 1.00 32.84 412 I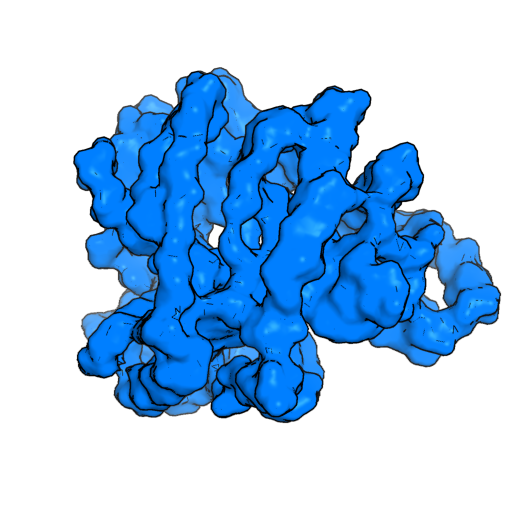LE A CA 1
ATOM 3097 C C . ILE A 1 412 ? 19.684 28.800 24.758 1.00 33.83 412 ILE A C 1
ATOM 3098 O O . ILE A 1 412 ? 20.542 27.941 24.590 1.00 34.72 412 ILE A O 1
ATOM 3103 N N . GLY A 1 413 ? 19.693 29.956 24.100 1.00 33.41 413 GLY A N 1
ATOM 3104 C CA . GLY A 1 413 ? 20.819 30.295 23.248 1.00 33.17 413 GLY A CA 1
ATOM 3105 C C . GLY A 1 413 ? 20.697 29.901 21.785 1.00 32.62 413 GLY A C 1
ATOM 3106 O O . GLY A 1 413 ? 21.536 30.284 20.985 1.00 32.29 413 GLY A O 1
ATOM 3107 N N . ALA A 1 414 ? 19.655 29.157 21.430 1.00 33.72 414 ALA A N 1
ATOM 3108 C CA . ALA A 1 414 ? 19.521 28.617 20.070 1.00 34.45 414 ALA A CA 1
ATOM 3109 C C . ALA A 1 414 ? 19.078 29.656 19.044 1.00 34.69 414 ALA A C 1
ATOM 3110 O O . ALA A 1 414 ? 19.599 29.693 17.925 1.00 33.90 414 ALA A O 1
ATOM 3112 N N . ARG A 1 415 ? 18.124 30.507 19.405 1.00 33.70 415 ARG A N 1
ATOM 3113 C CA . ARG A 1 415 ? 17.736 31.555 18.481 1.00 34.20 415 ARG A CA 1
ATOM 3114 C C . ARG A 1 415 ? 18.924 32.455 18.233 1.00 35.59 415 ARG A C 1
ATOM 3115 O O . ARG A 1 415 ? 19.154 32.892 17.106 1.00 37.30 415 ARG A O 1
ATOM 3123 N N . ALA A 1 416 ? 19.683 32.736 19.286 1.00 35.66 416 ALA A N 1
ATOM 3124 C CA . ALA A 1 416 ? 20.847 33.606 19.168 1.00 35.21 416 ALA A CA 1
ATOM 3125 C C . ALA A 1 416 ? 21.871 33.000 18.222 1.00 36.30 416 ALA A C 1
ATOM 3126 O O . ALA A 1 416 ? 22.299 33.641 17.273 1.00 34.03 416 ALA A O 1
ATOM 3128 N N . LEU A 1 417 ? 22.273 31.764 18.516 1.00 38.36 417 LEU A N 1
ATOM 3129 C CA . LEU A 1 417 ? 23.234 31.041 17.692 1.00 41.16 417 LEU A CA 1
ATOM 3130 C C . LEU A 1 417 ? 22.760 31.035 16.240 1.00 43.00 417 LEU A C 1
ATOM 3131 O O . LEU A 1 417 ? 23.547 31.257 15.318 1.00 44.93 417 LEU A O 1
ATOM 3136 N N . LYS A 1 418 ? 21.465 30.822 16.038 1.00 43.65 418 LYS A N 1
ATOM 3137 C CA . LYS A 1 418 ? 20.926 30.773 14.688 1.00 45.45 418 LYS A CA 1
ATOM 3138 C C . LYS A 1 418 ? 20.994 32.140 14.022 1.00 45.45 418 LYS A C 1
ATOM 3139 O O . LYS A 1 418 ? 21.511 32.269 12.917 1.00 44.97 418 LYS A O 1
ATOM 3145 N N . ALA A 1 419 ? 20.477 33.165 14.695 1.00 45.79 419 ALA A N 1
ATOM 3146 C CA . ALA A 1 419 ? 20.443 34.496 14.106 1.00 46.77 419 ALA A CA 1
ATOM 3147 C C . ALA A 1 419 ? 21.867 34.991 13.832 1.00 48.04 419 ALA A C 1
ATOM 3148 O O . ALA A 1 419 ? 22.084 35.878 13.010 1.00 47.74 419 ALA A O 1
ATOM 3150 N N . ALA A 1 420 ? 22.840 34.402 14.517 1.00 50.29 420 ALA A N 1
ATOM 3151 C CA . ALA A 1 420 ? 24.232 34.777 14.317 1.00 51.49 420 ALA A CA 1
ATOM 3152 C C . ALA A 1 420 ? 24.718 34.321 12.949 1.00 52.59 420 ALA A C 1
ATOM 3153 O O . ALA A 1 420 ? 25.623 34.928 12.378 1.00 53.24 420 ALA A O 1
ATOM 3155 N N . GLN A 1 421 ? 24.114 33.262 12.413 1.00 53.71 421 GLN A N 1
ATOM 3156 C CA . GLN A 1 421 ? 24.654 32.619 11.216 1.00 54.87 421 GLN A CA 1
ATOM 3157 C C . GLN A 1 421 ? 23.930 32.980 9.920 1.00 56.09 421 GLN A C 1
ATOM 3158 O O . GLN A 1 421 ? 22.825 33.565 9.996 1.00 56.54 421 GLN A O 1
ATOM 3164 N N . LYS A 1 422 ? 24.482 32.668 8.836 1.00 57.13 422 LYS A N 1
#

Organism: Bacillus subtilis (strain 168) (NCBI:txid224308)

CATH classification: 3.40.50.20 (+3 more: 3.30.1490.20, 3.30.470.20, 3.90.600.10)

Sequence (411 aa):
NVLIIGKGGREHTLAWKAAQSSLVENVFAAPGNDGAASAQLVNIEESDHAGLVSFAKQNQVGLTIVGPEVPLIEGLVDEFEKAGLHVFGPSKAAAIIEGSKQFAKDLKKYDIPTAEYETFTSFDEAKAYVQEKGAPIVIKADGLAAGKGVTVATEEEAIACLHDFLEDEKFGDASASVVIEEYLSGEEFSLAFVKGEKVYPVIAQDHKRAFDGDKGPNTGGGAYSPVPQISEETVRHAVETIVKPAAKAVQEGRSFTGVLYAGLLTENGSKVIEFNARFGDPETQVVLPRESDLVQVLLDLLDDKEVDLRWKDTAAVSVVLASEGYPESYAKGTPIGSLAAETEQVVVFHAGTKAEGGEFVTNGGRVANVTAFDETFEAARDRVYKAVDEIFKPGLFFRKDIGARALKAAQ

Secondary structure (P-SEA, 3-state):
cbbbccccaaaaaaaaaaaacccccbbbbccccccccccccccccccaaaaaaaaaaaacccbbbbcccccccccaaaaaaaacccccccccccccccccaaaaaaccccccccccccccccaaaaaaaaaaacccbbbbccccccccccccccaaaaaaaaaaacccccccccccbbbbbbbbbccccccccccccccccccccccccccccccccccccccccccccccaaaaaaaaaccaaaaaacccccccccccccccccccccccccccccccccccccccccccccaaaaaaaaaaccccbbbbbcbbbbbbbbccccccccccccccccccccccccbbbbbcbbbbcccccccccccccccccccccaaaaaaaaaaaaaaccccccccccccaaaaaaaac